Protein AF-A0A7S1V2G1-F1 (afdb_monomer)

Secondary structure (DSSP, 8-state):
-EEEEEGGGTEEEEESSHHHHHHHHHPPPTT------S--SS--GGGSS-EEEE--TTTTEEEEEE--S-TT---SS-GGGTTSPEEEEGGGTEEEEEEESSTT--S-HHHH-EE-TT-TTSPPPPPP-S-HHHHHHHHHHHHHHHHHHHHHTT-HHHHHHHHHHHHHHHHHHHHHTTSS---TTB-SEEEEESHHHHHHHHHHHHHHHHH-TTS-EEEEEHHHHHHHHSSSS----TT---BTTBSB-TTPEEEEE-TTS--HHHHHHHHHHTTT-S-EEEEESSSS-HHHHHHHHHTTT-TT---EEE--------SS-SHHHHHHHHHHHHHHHHHHHHHHHSHHHHHHHT----HHHHHHHHHHHHHHHHHHHHHHTB-TTSPBPPTTT-HHHHHHHHHHHHHHHHHTHHHHHHHHHHHHHHHHHHHS--HHHHHHHHTT---HHHHHHHHHHHHHHHHHHHHHHHHHHHHHTT--TTS-SS--EEEEESSHHHHHHHHHHHHHHTTTS-GGG--EEEEE-TTTHIIIIIGGG--TT-EEEEEE--TTSHHHHHHHHHHHHHHHHHHH--BTTB--EEEEEES--PPPSS-SEEEEPP--SPPPHHHHHHHHHTTT------HHHHHHHHHHHHHHHHH-TT-TTSHHHHHHHHHHHHHHHHHHHHHHHHH-TT-SSS--HHHHHHHHHHHS-----TT--

Sequence (705 aa):
MSLALYPLKGIICYGSEQAAVKAGINFEVPGADLPLSRHSKGYSLHDYDTLRLDLDDLGGEICLIDWGEDHLLEEIVSVPNRHLERFPVLLGNASLVMHQQSKITSGQLFSRMTPLEGNEFVKPLTDETDDLVLTDIQDIPRICKDIQDAWQNRGLNRLTAWTLSRALCKRLDARVEGKIPVNAGTVDILLTGCETSLWLAEQFGCDLQKAFPHLYIRAVSSNKLLGTFGQELVVPSPGNPMSEHHPDLVGSIVIIVSHSGGTFAPLACSNLLQSLTEDIFVVASEWDTQVGKQLRSMNANHFGCSRIFTTEVGVRPAEPCSVSVAATHQLLTMIFEHICLTLSSNPRFRQVTGAVISESDLSNIERCNQEMISSLERIVGVDAKGKRLPESERRTELELRETGKLWSDHVLENARAYIMSFVYIMVTVTVGHPLISGVAAACGLETEWAYYITRFFDAWLYFFLPQINIFILRLIQGRNLRHRMVGRTAVIADIPWVAQAADSFLSKLFACSYSIAGLGVIHGNPTDHLVHRHTHRVVRGSLLVCGRPDGRLSALTSKEATVCLSVSQASSIQSLGGTCESITIGHNPSNMSLTKRDIFLETHRPKFLCEQLIREESSGKDNNTSPHSLLGKYMSWIQEEQGTSGKMDKQSMVIEAMTKERGEHEKVRKIFDEINTSGSGELTVDEFVASYQRVADFHIPKEDL

Radius of gyration: 32.52 Å; Cα contacts (8 Å, |Δi|>4): 1005; chains: 1; bounding box: 98×84×86 Å

pLDDT: mean 81.31, std 14.62, range [32.22, 97.81]

Solvent-accessible surface area (backbone atoms only — not comparable to full-atom values): 38892 Å² total; per-residue (Å²): 74,33,39,17,41,32,30,63,54,74,45,76,33,61,34,76,47,73,62,46,41,40,45,72,76,75,52,84,54,96,74,30,76,61,72,83,64,95,70,82,81,85,76,58,81,70,49,62,46,34,35,32,40,72,47,47,70,88,42,51,46,44,79,47,78,43,66,68,92,54,91,76,66,86,66,89,51,58,81,94,57,56,85,50,65,75,43,73,36,52,77,63,62,28,35,39,35,66,47,66,73,48,82,84,79,82,67,62,72,70,81,64,40,40,63,52,69,94,31,90,54,47,69,69,66,72,81,91,63,98,52,51,59,59,52,35,48,43,41,35,25,28,45,45,45,53,51,54,51,33,56,73,73,73,29,66,46,47,48,15,48,52,42,51,50,50,54,50,50,55,53,50,51,34,42,76,71,61,75,44,73,95,47,101,45,46,37,49,35,40,28,31,8,58,69,62,36,25,35,51,40,40,52,52,42,52,52,49,35,64,35,20,64,60,48,42,63,47,63,47,47,19,62,59,51,39,38,38,72,67,42,98,68,60,51,83,51,89,97,48,97,64,53,82,81,31,60,39,52,68,69,18,36,33,41,37,29,33,56,77,25,57,55,63,46,52,41,54,37,58,60,61,45,53,81,42,22,85,53,58,34,38,39,19,17,40,60,76,21,61,41,41,50,56,57,47,65,78,41,75,87,47,90,86,67,45,43,50,36,54,44,71,72,38,66,72,90,44,80,36,62,50,34,66,53,56,29,51,49,49,50,50,50,54,50,48,53,51,50,48,52,60,40,61,75,35,71,68,48,24,62,66,26,49,48,68,68,48,72,67,57,51,52,51,49,52,49,41,60,63,53,42,42,64,51,42,16,25,54,56,29,19,33,57,85,70,46,72,54,57,74,91,61,22,54,53,22,52,52,51,51,54,52,50,48,58,50,49,55,60,49,41,39,53,45,52,15,45,53,52,38,50,53,50,49,53,51,26,60,74,72,70,46,41,72,52,46,35,52,38,53,74,71,65,60,87,42,77,74,54,51,56,52,30,48,52,53,39,51,52,47,63,74,44,29,47,62,51,37,42,49,51,53,26,60,76,68,73,46,74,79,69,35,57,87,73,84,42,41,41,36,36,24,17,62,63,47,57,14,52,38,50,43,51,24,54,51,45,68,48,64,85,51,58,75,69,50,47,68,47,74,45,62,31,31,31,77,57,38,34,55,80,74,36,37,90,71,60,41,36,56,21,39,32,43,31,60,40,58,46,27,76,42,76,94,30,29,68,54,26,52,40,31,54,50,33,52,40,54,42,38,63,49,64,52,96,89,23,34,38,51,31,34,39,40,26,55,52,66,37,80,62,93,62,48,74,42,76,46,66,44,84,76,77,68,88,74,53,70,71,55,50,54,51,24,60,74,49,74,69,46,85,68,61,59,44,50,70,53,52,51,51,53,49,52,50,51,55,51,53,57,73,71,49,89,83,72,89,64,57,67,50,50,55,48,46,56,55,45,51,56,44,46,51,52,49,48,53,45,48,52,46,55,70,39,28,79,82,70,74,89,58,81,50,73,66,39,52,51,59,47,50,54,71,73,42,95,64,91,75,76,89,84,85,121

Structure (mmCIF, N/CA/C/O backbone):
data_AF-A0A7S1V2G1-F1
#
_entry.id   AF-A0A7S1V2G1-F1
#
loop_
_atom_site.group_PDB
_atom_site.id
_atom_site.type_symbol
_atom_site.label_atom_id
_atom_site.label_alt_id
_atom_site.label_comp_id
_atom_site.label_asym_id
_atom_site.label_entity_id
_atom_site.label_seq_id
_atom_site.pdbx_PDB_ins_code
_atom_site.Cartn_x
_atom_site.Cartn_y
_atom_site.Cartn_z
_atom_site.occupancy
_atom_site.B_iso_or_equiv
_atom_site.auth_seq_id
_atom_site.auth_comp_id
_atom_site.auth_asym_id
_atom_site.auth_atom_id
_atom_site.pdbx_PDB_model_num
ATOM 1 N N . MET A 1 1 ? 13.144 -14.785 17.277 1.00 77.19 1 MET A N 1
ATOM 2 C CA . MET A 1 1 ? 13.496 -15.717 16.161 1.00 77.19 1 MET A CA 1
ATOM 3 C C . MET A 1 1 ? 12.597 -16.963 16.229 1.00 77.19 1 MET A C 1
ATOM 5 O O . MET A 1 1 ? 12.010 -17.178 17.278 1.00 77.19 1 MET A O 1
ATOM 9 N N . SER A 1 2 ? 12.472 -17.792 15.187 1.00 85.69 2 SER A N 1
ATOM 10 C CA . SER A 1 2 ? 11.590 -18.978 15.200 1.00 85.69 2 SER A CA 1
ATOM 11 C C . SER A 1 2 ? 12.281 -20.236 14.661 1.00 85.69 2 SER A C 1
ATOM 13 O O . SER A 1 2 ? 13.111 -20.154 13.755 1.00 85.69 2 SER A O 1
ATOM 15 N N . LEU A 1 3 ? 11.904 -21.395 15.200 1.00 89.31 3 LEU A N 1
ATOM 16 C CA . LEU A 1 3 ? 12.378 -22.732 14.846 1.00 89.31 3 LEU A CA 1
ATOM 17 C C . LEU A 1 3 ? 11.182 -23.612 14.466 1.00 89.31 3 LEU A C 1
ATOM 19 O O . LEU A 1 3 ? 10.193 -23.628 15.185 1.00 89.31 3 LEU A O 1
ATOM 23 N N . ALA A 1 4 ? 11.258 -24.365 13.377 1.00 89.81 4 ALA A N 1
ATOM 24 C CA . ALA A 1 4 ? 10.250 -25.337 12.976 1.00 89.81 4 ALA A CA 1
ATOM 25 C C . ALA A 1 4 ? 10.872 -26.710 12.746 1.00 89.81 4 ALA A C 1
ATOM 27 O O . ALA A 1 4 ? 11.922 -26.834 12.119 1.00 89.81 4 ALA A O 1
ATOM 28 N N . LEU A 1 5 ? 10.200 -27.728 13.264 1.00 88.94 5 LEU A N 1
ATOM 29 C CA . LEU A 1 5 ? 10.601 -29.123 13.244 1.00 88.94 5 LEU A CA 1
ATOM 30 C C . LEU A 1 5 ? 9.634 -29.876 12.333 1.00 88.94 5 LEU A C 1
ATOM 32 O O . LEU A 1 5 ? 8.424 -29.802 12.540 1.00 88.94 5 LEU A O 1
ATOM 36 N N . TYR A 1 6 ? 10.173 -30.615 11.368 1.00 87.62 6 TYR A N 1
ATOM 37 C CA . TYR A 1 6 ? 9.420 -31.465 10.445 1.00 87.62 6 TYR A CA 1
ATOM 38 C C . TYR A 1 6 ? 9.894 -32.917 10.610 1.00 87.62 6 TYR A C 1
ATOM 40 O O . TYR A 1 6 ? 10.731 -33.373 9.823 1.00 87.62 6 TYR A O 1
ATOM 48 N N . PRO A 1 7 ? 9.411 -33.655 11.633 1.00 83.94 7 PRO A N 1
ATOM 49 C CA . PRO A 1 7 ? 9.913 -34.989 11.973 1.00 83.94 7 PRO A CA 1
ATOM 50 C C . PRO A 1 7 ? 9.840 -35.981 10.815 1.00 83.94 7 PRO A C 1
ATOM 52 O O . PRO A 1 7 ? 10.816 -36.676 10.543 1.00 83.94 7 PRO A O 1
ATOM 55 N N . LEU A 1 8 ? 8.720 -35.990 10.087 1.00 80.38 8 LEU A N 1
ATOM 56 C CA . LEU A 1 8 ? 8.510 -36.884 8.947 1.00 80.38 8 LEU A CA 1
ATOM 57 C C . LEU A 1 8 ? 9.428 -36.565 7.765 1.00 80.38 8 LEU A C 1
ATOM 59 O O . LEU A 1 8 ? 9.789 -37.466 7.023 1.00 80.38 8 LEU A O 1
ATOM 63 N N . LYS A 1 9 ? 9.832 -35.300 7.610 1.00 82.25 9 LYS A N 1
ATOM 64 C CA . LYS A 1 9 ? 10.720 -34.857 6.528 1.00 82.25 9 LYS A CA 1
ATOM 65 C C . LYS A 1 9 ? 12.199 -34.866 6.932 1.00 82.25 9 LYS A C 1
ATOM 67 O O . LYS A 1 9 ? 13.054 -34.628 6.086 1.00 82.25 9 LYS A O 1
ATOM 72 N N . GLY A 1 10 ? 12.508 -35.085 8.214 1.00 80.50 10 GLY A N 1
ATOM 73 C CA . GLY A 1 10 ? 13.865 -34.979 8.755 1.00 80.50 10 GLY A CA 1
ATOM 74 C C . GLY A 1 10 ? 14.462 -33.568 8.680 1.00 80.50 10 GLY A C 1
ATOM 75 O O . GLY A 1 10 ? 15.682 -33.428 8.650 1.00 80.50 10 GLY A O 1
ATOM 76 N N . ILE A 1 11 ? 13.626 -32.523 8.620 1.00 85.50 11 ILE A N 1
ATOM 77 C CA . ILE A 1 11 ? 14.064 -31.132 8.429 1.00 85.50 11 ILE A CA 1
ATOM 78 C C . ILE A 1 11 ? 13.868 -30.297 9.692 1.00 85.50 11 ILE A C 1
ATOM 80 O O . ILE A 1 11 ? 12.864 -30.412 10.396 1.00 85.50 11 ILE A O 1
ATOM 84 N N . ILE A 1 12 ? 14.809 -29.378 9.912 1.00 87.88 12 ILE A N 1
ATOM 85 C CA . ILE A 1 12 ? 14.646 -28.226 10.795 1.00 87.88 12 ILE A CA 1
ATOM 86 C C . ILE A 1 12 ? 14.771 -26.951 9.965 1.00 87.88 12 ILE A C 1
ATOM 88 O O . ILE A 1 12 ? 15.765 -26.752 9.267 1.00 87.88 12 ILE A O 1
ATOM 92 N N . CYS A 1 13 ? 13.782 -26.070 10.069 1.00 89.25 13 CYS A N 1
ATOM 93 C CA . CYS A 1 13 ? 13.831 -24.729 9.497 1.00 89.25 13 CYS A CA 1
ATOM 94 C C . CYS A 1 13 ? 13.973 -23.704 10.623 1.00 89.25 13 CYS A C 1
ATOM 96 O O . CYS A 1 13 ? 13.315 -23.826 11.652 1.00 89.25 13 CYS A O 1
ATOM 98 N N . TYR A 1 14 ? 14.779 -22.663 10.438 1.00 88.44 14 TYR A N 1
ATOM 99 C CA . TYR A 1 14 ? 14.882 -21.568 11.402 1.00 88.44 14 TYR A CA 1
ATOM 100 C C . TYR A 1 14 ? 14.976 -20.223 10.684 1.00 88.44 14 TYR A C 1
ATOM 102 O O . TYR A 1 14 ? 15.487 -20.133 9.569 1.00 88.44 14 TYR A O 1
ATOM 110 N N . GLY A 1 15 ? 14.475 -19.168 11.319 1.00 83.44 15 GLY A N 1
ATOM 111 C CA . GLY A 1 15 ? 14.547 -17.816 10.774 1.00 83.44 15 GLY A CA 1
ATOM 112 C C . GLY A 1 15 ? 13.763 -16.804 11.597 1.00 83.44 15 GLY A C 1
ATOM 113 O O . GLY A 1 15 ? 12.964 -17.154 12.463 1.00 83.44 15 GLY A O 1
ATOM 114 N N . SER A 1 16 ? 14.007 -15.519 11.350 1.00 70.75 16 SER A N 1
ATOM 115 C CA . SER A 1 16 ? 13.235 -14.425 11.953 1.00 70.75 16 SER A CA 1
ATOM 116 C C . SER A 1 16 ? 11.862 -14.240 11.304 1.00 70.75 16 SER A C 1
ATOM 118 O O . SER A 1 16 ? 10.964 -13.677 11.924 1.00 70.75 16 SER A O 1
ATOM 120 N N . GLU A 1 17 ? 11.696 -14.709 10.068 1.00 70.38 17 GLU A N 1
ATOM 121 C CA . GLU A 1 17 ? 10.477 -14.550 9.283 1.00 70.38 17 GLU A CA 1
ATOM 122 C C . GLU A 1 17 ? 9.627 -15.814 9.279 1.00 70.38 17 GLU A C 1
ATOM 124 O O . GLU A 1 17 ? 10.131 -16.939 9.244 1.00 70.38 17 GLU A O 1
ATOM 129 N N . GLN A 1 18 ? 8.309 -15.626 9.219 1.00 75.56 18 GLN A N 1
ATOM 130 C CA . GLN A 1 18 ? 7.372 -16.740 9.108 1.00 75.56 18 GLN A CA 1
ATOM 131 C C . GLN A 1 18 ? 7.578 -17.568 7.837 1.00 75.56 18 GLN A C 1
ATOM 133 O O . GLN A 1 18 ? 7.296 -18.762 7.848 1.00 75.56 18 GLN A O 1
ATOM 138 N N . ALA A 1 19 ? 8.094 -16.955 6.768 1.00 79.75 19 ALA A N 1
ATOM 139 C CA . ALA A 1 19 ? 8.399 -17.647 5.523 1.00 79.75 19 ALA A CA 1
ATOM 140 C C . ALA A 1 19 ? 9.383 -18.805 5.741 1.00 79.75 19 ALA A C 1
ATOM 142 O O . ALA A 1 19 ? 9.122 -19.934 5.331 1.00 79.75 19 ALA A O 1
ATOM 143 N N . ALA A 1 20 ? 10.472 -18.538 6.466 1.00 80.44 20 ALA A N 1
ATOM 144 C CA . ALA A 1 20 ? 11.541 -19.502 6.700 1.00 80.44 20 ALA A CA 1
ATOM 145 C C . ALA A 1 20 ? 11.034 -20.753 7.427 1.00 80.44 20 ALA A C 1
ATOM 147 O O . ALA A 1 20 ? 11.340 -21.873 7.032 1.00 80.44 20 ALA A O 1
ATOM 148 N N . VAL A 1 21 ? 10.206 -20.572 8.457 1.00 83.19 21 VAL A N 1
ATOM 149 C CA . VAL A 1 21 ? 9.670 -21.687 9.252 1.00 83.19 21 VAL A CA 1
ATOM 150 C C . VAL A 1 21 ? 8.537 -22.447 8.566 1.00 83.19 21 VAL A C 1
ATOM 152 O O . VAL A 1 21 ? 8.258 -23.570 8.973 1.00 83.19 21 VAL A O 1
ATOM 155 N N . LYS A 1 22 ? 7.914 -21.878 7.527 1.00 86.44 22 LYS A N 1
ATOM 156 C CA . LYS A 1 22 ? 6.852 -22.515 6.726 1.00 86.44 22 LYS A CA 1
ATOM 157 C C . LYS A 1 22 ? 7.350 -23.178 5.446 1.00 86.44 22 LYS A C 1
ATOM 159 O O . LYS A 1 22 ? 6.597 -23.934 4.843 1.00 86.44 22 LYS A O 1
ATOM 164 N N . ALA A 1 23 ? 8.588 -22.914 5.029 1.00 83.38 23 ALA A N 1
ATOM 165 C CA . ALA A 1 23 ? 9.160 -23.493 3.814 1.00 83.38 23 ALA A CA 1
ATOM 166 C C . ALA A 1 23 ? 9.007 -25.024 3.794 1.00 83.38 23 ALA A C 1
ATOM 168 O O . ALA A 1 23 ? 8.551 -25.598 2.808 1.00 83.38 23 ALA A O 1
ATOM 169 N N . GLY A 1 24 ? 9.270 -25.676 4.928 1.00 79.12 24 GLY A N 1
ATOM 170 C CA . GLY A 1 24 ? 9.124 -27.121 5.059 1.00 79.12 24 GLY A CA 1
ATOM 171 C C . GLY A 1 24 ? 7.706 -27.658 4.838 1.00 79.12 24 GLY A C 1
ATOM 172 O O . GLY A 1 24 ? 7.592 -28.851 4.605 1.00 79.12 24 GLY A O 1
ATOM 173 N N . ILE A 1 25 ? 6.638 -26.844 4.862 1.00 82.75 25 ILE A N 1
ATOM 174 C CA . ILE A 1 25 ? 5.266 -27.293 4.548 1.00 82.75 25 ILE A CA 1
ATOM 175 C C . ILE A 1 25 ? 5.158 -27.613 3.052 1.00 82.75 25 ILE A C 1
ATOM 177 O O . ILE A 1 25 ? 4.729 -28.705 2.683 1.00 82.75 25 ILE A O 1
ATOM 181 N N . ASN A 1 26 ? 5.601 -26.684 2.204 1.00 76.94 26 ASN A N 1
ATOM 182 C CA . ASN A 1 26 ? 5.353 -26.726 0.762 1.00 76.94 26 ASN A CA 1
ATOM 183 C C . ASN A 1 26 ? 6.395 -27.519 -0.022 1.00 76.94 26 ASN A C 1
ATOM 185 O O . ASN A 1 26 ? 6.074 -28.075 -1.068 1.00 76.94 26 ASN A O 1
ATOM 189 N N . PHE A 1 27 ? 7.642 -27.556 0.449 1.00 72.19 27 PHE A N 1
ATOM 190 C CA . PHE A 1 27 ? 8.709 -28.210 -0.298 1.00 72.19 27 PHE A CA 1
ATOM 191 C C . PHE A 1 27 ? 8.749 -29.714 -0.011 1.00 72.19 27 PHE A C 1
ATOM 193 O O . PHE A 1 27 ? 8.786 -30.160 1.144 1.00 72.19 27 PHE A O 1
ATOM 200 N N . GLU A 1 28 ? 8.751 -30.503 -1.086 1.00 67.44 28 GLU A N 1
ATOM 201 C CA . GLU A 1 28 ? 9.152 -31.903 -1.033 1.00 67.44 28 GLU A CA 1
ATOM 202 C C . GLU A 1 28 ? 10.660 -31.978 -0.799 1.00 67.44 28 GLU A C 1
ATOM 204 O O . GLU A 1 28 ? 11.450 -31.261 -1.416 1.00 67.44 28 GLU A O 1
ATOM 209 N N . VAL A 1 29 ? 11.068 -32.850 0.115 1.00 66.69 29 VAL A N 1
ATOM 210 C CA . VAL A 1 29 ? 12.473 -33.005 0.483 1.00 66.69 29 VAL A CA 1
ATOM 211 C C . VAL A 1 29 ? 13.008 -34.250 -0.212 1.00 66.69 29 VAL A C 1
ATOM 213 O O . VAL A 1 29 ? 12.446 -35.331 -0.019 1.00 66.69 29 VAL A O 1
ATOM 216 N N . PRO A 1 30 ? 14.089 -34.154 -1.002 1.00 55.84 30 PRO A N 1
ATOM 217 C CA . PRO A 1 30 ? 14.702 -35.329 -1.603 1.00 55.84 30 PRO A CA 1
ATOM 218 C C . PRO A 1 30 ? 15.150 -36.309 -0.508 1.00 55.84 30 PRO A C 1
ATOM 220 O O . PRO A 1 30 ? 16.032 -35.991 0.285 1.00 55.84 30 PRO A O 1
ATOM 223 N N . GLY A 1 31 ? 14.534 -37.495 -0.453 1.00 59.56 31 GLY A N 1
ATOM 224 C CA . GLY A 1 31 ? 14.802 -38.499 0.587 1.00 59.56 31 GLY A CA 1
ATOM 225 C C . GLY A 1 31 ? 13.931 -38.400 1.849 1.00 59.56 31 GLY A C 1
ATOM 226 O O . GLY A 1 31 ? 14.264 -39.054 2.833 1.00 59.56 31 GLY A O 1
ATOM 227 N N . ALA A 1 32 ? 12.828 -37.633 1.827 1.00 53.53 32 ALA A N 1
ATOM 228 C CA . ALA A 1 32 ? 11.883 -37.483 2.950 1.00 53.53 32 ALA A CA 1
ATOM 229 C C . ALA A 1 32 ? 11.188 -38.776 3.405 1.00 53.53 32 ALA A C 1
ATOM 231 O O . ALA A 1 32 ? 10.576 -38.779 4.468 1.00 53.53 32 ALA A O 1
ATOM 232 N N . ASP A 1 33 ? 11.297 -39.877 2.663 1.00 51.91 33 ASP A N 1
ATOM 233 C CA . ASP A 1 33 ? 10.879 -41.186 3.158 1.00 51.91 33 ASP A CA 1
ATOM 234 C C . ASP A 1 33 ? 11.927 -41.708 4.147 1.00 51.91 33 ASP A C 1
ATOM 236 O O . ASP A 1 33 ? 12.623 -42.693 3.883 1.00 51.91 33 ASP A O 1
ATOM 240 N N . LEU A 1 34 ? 12.060 -41.051 5.305 1.00 52.81 34 LEU A N 1
ATOM 241 C CA . LEU A 1 34 ? 12.674 -41.707 6.450 1.00 52.81 34 LEU A CA 1
ATOM 242 C C . LEU A 1 34 ? 11.828 -42.961 6.698 1.00 52.81 34 LEU A C 1
ATOM 244 O O . LEU A 1 34 ? 10.642 -42.836 7.023 1.00 52.81 34 LEU A O 1
ATOM 248 N N . PRO A 1 35 ? 12.375 -44.179 6.508 1.00 44.84 35 PRO A N 1
ATOM 249 C CA . PRO A 1 35 ? 11.614 -45.372 6.808 1.00 44.84 35 PRO A CA 1
ATOM 250 C C . PRO A 1 35 ? 11.211 -45.251 8.271 1.00 44.84 35 PRO A C 1
ATOM 252 O O . PRO A 1 35 ? 12.077 -45.024 9.118 1.00 44.84 35 PRO A O 1
ATOM 255 N N . LEU A 1 36 ? 9.910 -45.378 8.556 1.00 49.59 36 LEU A N 1
ATOM 256 C CA . LEU A 1 36 ? 9.380 -45.584 9.903 1.00 49.59 36 LEU A CA 1
ATOM 257 C C . LEU A 1 36 ? 10.107 -46.802 10.484 1.00 49.59 36 LEU A C 1
ATOM 259 O O . LEU A 1 36 ? 9.687 -47.951 10.325 1.00 49.59 36 LEU A O 1
ATOM 263 N N . SER A 1 37 ? 11.279 -46.557 11.063 1.00 42.34 37 SER A N 1
ATOM 264 C CA . SER A 1 37 ? 12.140 -47.572 11.630 1.00 42.34 37 SER A CA 1
ATOM 265 C C . SER A 1 37 ? 11.318 -48.276 12.697 1.00 42.34 37 SER A C 1
ATOM 267 O O . SER A 1 37 ? 10.664 -47.640 13.525 1.00 42.34 37 SER A O 1
ATOM 269 N N . ARG A 1 38 ? 11.290 -49.608 12.609 1.00 38.62 38 ARG A N 1
ATOM 270 C CA . ARG A 1 38 ? 10.403 -50.559 13.300 1.00 38.62 38 ARG A CA 1
ATOM 271 C C . ARG A 1 38 ? 10.573 -50.606 14.832 1.00 38.62 38 ARG A C 1
ATOM 273 O O . ARG A 1 38 ? 10.399 -51.666 15.435 1.00 38.62 38 ARG A O 1
ATOM 280 N N . HIS A 1 39 ? 10.899 -49.496 15.487 1.00 40.12 39 HIS A N 1
ATOM 281 C CA . HIS A 1 39 ? 11.127 -49.390 16.931 1.00 40.12 39 HIS A CA 1
ATOM 282 C C . HIS A 1 39 ? 10.277 -48.304 17.617 1.00 40.12 39 HIS A C 1
ATOM 284 O O . HIS A 1 39 ? 10.635 -47.826 18.686 1.00 40.12 39 HIS A O 1
ATOM 290 N N . SER A 1 40 ? 9.098 -47.957 17.091 1.00 42.25 40 SER A N 1
ATOM 291 C CA . SER A 1 40 ? 8.160 -47.045 17.768 1.00 42.25 40 SER A CA 1
ATOM 292 C C . SER A 1 40 ? 7.284 -47.752 18.817 1.00 42.25 40 SER A C 1
ATOM 294 O O . SER A 1 40 ? 6.062 -47.832 18.716 1.00 42.25 40 SER A O 1
ATOM 296 N N . LYS A 1 41 ? 7.909 -48.273 19.877 1.00 38.19 41 LYS A N 1
ATOM 297 C CA . LYS A 1 41 ? 7.221 -48.525 21.155 1.00 38.19 41 LYS A CA 1
ATOM 298 C C . LYS A 1 41 ? 7.751 -47.518 22.171 1.00 38.19 41 LYS A C 1
ATOM 300 O O . LYS A 1 41 ? 8.749 -47.795 22.822 1.00 38.19 41 LYS A O 1
ATOM 305 N N . GLY A 1 42 ? 7.097 -46.362 22.289 1.00 48.59 42 GLY A N 1
ATOM 306 C CA . GLY A 1 42 ? 7.415 -45.385 23.340 1.00 48.59 42 GLY A CA 1
ATOM 307 C C . GLY A 1 42 ? 7.236 -43.909 22.984 1.00 48.59 42 GLY A C 1
ATOM 308 O O . GLY A 1 42 ? 7.268 -43.092 23.894 1.00 48.59 42 GLY A O 1
ATOM 309 N N . TYR A 1 43 ? 7.027 -43.565 21.712 1.00 49.72 43 TYR A N 1
ATOM 310 C CA . TYR A 1 43 ? 6.866 -42.172 21.284 1.00 49.72 43 TYR A CA 1
ATOM 311 C C . TYR A 1 43 ? 5.422 -41.686 21.448 1.00 49.72 43 TYR A C 1
ATOM 313 O O . TYR A 1 43 ? 4.465 -42.438 21.226 1.00 49.72 43 TYR A O 1
ATOM 321 N N . SER A 1 44 ? 5.280 -40.438 21.884 1.00 55.34 44 SER A N 1
ATOM 322 C CA . SER A 1 44 ? 4.001 -39.750 22.043 1.00 55.34 44 SER A CA 1
ATOM 323 C C . SER A 1 44 ? 3.474 -39.272 20.685 1.00 55.34 44 SER A C 1
ATOM 325 O O . SER A 1 44 ? 4.226 -39.170 19.719 1.00 55.34 44 SER A O 1
ATOM 327 N N . LEU A 1 45 ? 2.177 -38.956 20.595 1.00 51.94 45 LEU A N 1
ATOM 328 C CA . LEU A 1 45 ? 1.569 -38.441 19.358 1.00 51.94 45 LEU A CA 1
ATOM 329 C C . LEU A 1 45 ? 2.301 -37.184 18.829 1.00 51.94 45 LEU A C 1
ATOM 331 O O . LEU A 1 45 ? 2.420 -37.012 17.623 1.00 51.94 45 LEU A O 1
ATOM 335 N N . HIS A 1 46 ? 2.863 -36.375 19.737 1.00 57.75 46 HIS A N 1
ATOM 336 C CA . HIS A 1 46 ? 3.584 -35.133 19.438 1.00 57.75 46 HIS A CA 1
ATOM 337 C C . HIS A 1 46 ? 4.928 -35.324 18.728 1.00 57.75 46 HIS A C 1
ATOM 339 O O . HIS A 1 46 ? 5.438 -34.375 18.141 1.00 57.75 46 HIS A O 1
ATOM 345 N N . ASP A 1 47 ? 5.501 -36.530 18.747 1.00 62.41 47 ASP A N 1
ATOM 346 C CA . ASP A 1 47 ? 6.802 -36.793 18.119 1.00 62.41 47 ASP A CA 1
ATOM 347 C C . ASP A 1 47 ? 6.720 -36.847 16.583 1.00 62.41 47 ASP A C 1
ATOM 349 O O . ASP A 1 47 ? 7.745 -36.771 15.900 1.00 62.41 47 ASP A O 1
ATOM 353 N N . TYR A 1 48 ? 5.502 -36.954 16.043 1.00 67.06 48 TYR A N 1
ATOM 354 C CA . TYR A 1 48 ? 5.213 -36.958 14.608 1.00 67.06 48 TYR A CA 1
ATOM 355 C C . TYR A 1 48 ? 4.691 -35.615 14.090 1.00 67.06 48 TYR A C 1
ATOM 357 O O . TYR A 1 48 ? 4.661 -35.412 12.876 1.00 67.06 48 TYR A O 1
ATOM 365 N N . ASP A 1 49 ? 4.293 -34.709 14.984 1.00 79.38 49 ASP A N 1
ATOM 366 C CA . ASP A 1 49 ? 3.688 -33.437 14.608 1.00 79.38 49 ASP A CA 1
ATOM 367 C C . ASP A 1 49 ? 4.743 -32.474 14.047 1.00 79.38 49 ASP A C 1
ATOM 369 O O . ASP A 1 49 ? 5.845 -32.320 14.583 1.00 79.38 49 ASP A O 1
ATOM 373 N N . THR A 1 50 ? 4.382 -31.759 12.983 1.00 85.25 50 THR A N 1
ATOM 374 C CA . THR A 1 50 ? 5.176 -30.629 12.498 1.00 85.25 50 THR A CA 1
ATOM 375 C C . THR A 1 50 ? 4.943 -29.426 13.412 1.00 85.25 50 THR A C 1
ATOM 377 O O . THR A 1 50 ? 3.859 -28.834 13.417 1.00 85.25 50 THR A O 1
ATOM 380 N N . LEU A 1 51 ? 5.964 -29.048 14.183 1.00 86.94 51 LEU A N 1
ATOM 381 C CA . LEU A 1 51 ? 5.853 -28.095 15.289 1.00 86.94 51 LEU A CA 1
ATOM 382 C C . LEU A 1 51 ? 6.780 -26.891 15.110 1.00 86.94 51 LEU A C 1
ATOM 384 O O . LEU A 1 51 ? 7.957 -27.033 14.789 1.00 86.94 51 LEU A O 1
ATOM 388 N N . ARG A 1 52 ? 6.266 -25.692 15.395 1.00 88.25 52 ARG A N 1
ATOM 389 C CA . ARG A 1 52 ? 7.028 -24.439 15.465 1.00 88.25 52 ARG A CA 1
ATOM 390 C C . ARG A 1 52 ? 7.207 -23.969 16.903 1.00 88.25 52 ARG A C 1
ATOM 392 O O . ARG A 1 52 ? 6.226 -23.806 17.623 1.00 88.25 52 ARG A O 1
ATOM 399 N N . LEU A 1 53 ? 8.436 -23.642 17.273 1.00 86.69 53 LEU A N 1
ATOM 400 C CA . LEU A 1 53 ? 8.821 -22.949 18.494 1.00 86.69 53 LEU A CA 1
ATOM 401 C C . LEU A 1 53 ? 9.244 -21.510 18.165 1.00 86.69 53 LEU A C 1
ATOM 403 O O . LEU A 1 53 ? 10.174 -21.296 17.394 1.00 86.69 53 LEU A O 1
ATOM 407 N N . ASP A 1 54 ? 8.590 -20.523 18.773 1.00 82.12 54 ASP A N 1
ATOM 408 C CA . ASP A 1 54 ? 9.028 -19.126 18.697 1.00 82.12 54 ASP A CA 1
ATOM 409 C C . ASP A 1 54 ? 9.861 -18.783 19.933 1.00 82.12 54 ASP A C 1
ATOM 411 O O . ASP A 1 54 ? 9.422 -19.007 21.065 1.00 82.12 54 ASP A O 1
ATOM 415 N N . LEU A 1 55 ? 11.059 -18.252 19.697 1.00 80.50 55 LEU A N 1
ATOM 416 C CA . LEU A 1 55 ? 11.985 -17.812 20.733 1.00 80.50 55 LEU A CA 1
ATOM 417 C C . LEU A 1 55 ? 11.653 -16.379 21.150 1.00 80.50 55 LEU A C 1
ATOM 419 O O . LEU A 1 55 ? 11.503 -15.494 20.299 1.00 80.50 55 LEU A O 1
ATOM 423 N N . ASP A 1 56 ? 11.562 -16.167 22.460 1.00 74.12 56 ASP A N 1
ATOM 424 C CA . ASP A 1 56 ? 11.395 -14.848 23.061 1.00 74.12 56 ASP A CA 1
ATOM 425 C C . ASP A 1 56 ? 12.746 -14.125 23.154 1.00 74.12 56 ASP A C 1
ATOM 427 O O . ASP A 1 56 ? 13.520 -14.293 24.103 1.00 74.12 56 ASP A O 1
ATOM 431 N N . ASP A 1 57 ? 13.013 -13.295 22.144 1.00 68.31 57 ASP A N 1
ATOM 432 C CA . ASP A 1 57 ? 14.235 -12.495 22.056 1.00 68.31 57 ASP A CA 1
ATOM 433 C C . ASP A 1 57 ? 14.342 -11.480 23.222 1.00 68.31 57 ASP A C 1
ATOM 435 O O . ASP A 1 57 ? 15.449 -11.138 23.637 1.00 68.31 57 ASP A O 1
ATOM 439 N N . LEU A 1 58 ? 13.216 -11.019 23.794 1.00 64.94 58 LEU A N 1
ATOM 440 C CA . LEU A 1 58 ? 13.200 -10.084 24.934 1.00 64.94 58 LEU A CA 1
ATOM 441 C C . LEU A 1 58 ? 13.415 -10.807 26.270 1.00 64.94 58 LEU A C 1
ATOM 443 O O . LEU A 1 58 ? 14.032 -10.259 27.184 1.00 64.94 58 LEU A O 1
ATOM 447 N N . GLY A 1 59 ? 12.933 -12.045 26.373 1.00 67.12 59 GLY A N 1
ATOM 448 C CA . GLY A 1 59 ? 13.137 -12.936 27.516 1.00 67.12 59 GLY A CA 1
ATOM 449 C C . GLY A 1 59 ? 14.544 -13.541 27.609 1.00 67.12 59 GLY A C 1
ATOM 450 O O . GLY A 1 59 ? 14.834 -14.250 28.581 1.00 67.12 59 GLY A O 1
ATOM 451 N N . GLY A 1 60 ? 15.410 -13.264 26.624 1.00 75.62 60 GLY A N 1
ATOM 452 C CA . GLY A 1 60 ? 16.772 -13.791 26.543 1.00 75.62 60 GLY A CA 1
ATOM 453 C C . GLY A 1 60 ? 16.793 -15.301 26.312 1.00 75.62 60 GLY A C 1
ATOM 454 O O . GLY A 1 60 ? 17.586 -16.011 26.933 1.00 75.62 60 GLY A O 1
ATOM 455 N N . GLU A 1 61 ? 15.870 -15.811 25.496 1.00 83.31 61 GLU A N 1
ATOM 456 C CA . GLU A 1 61 ? 15.782 -17.241 25.220 1.00 83.31 61 GLU A CA 1
ATOM 457 C C . GLU A 1 61 ? 16.851 -17.717 24.244 1.00 83.31 61 GLU A C 1
ATOM 459 O O . GLU A 1 61 ? 17.097 -17.121 23.196 1.00 83.31 61 GLU A O 1
ATOM 464 N N . ILE A 1 62 ? 17.464 -18.847 24.589 1.00 84.75 62 ILE A N 1
ATOM 465 C CA . ILE A 1 62 ? 18.463 -19.526 23.774 1.00 84.75 62 ILE A CA 1
ATOM 466 C C . ILE A 1 62 ? 18.010 -20.971 23.601 1.00 84.75 62 ILE A C 1
ATOM 468 O O . ILE A 1 62 ? 17.778 -21.685 24.576 1.00 84.75 62 ILE A O 1
ATOM 472 N N . CYS A 1 63 ? 17.919 -21.404 22.348 1.00 86.88 63 CYS A N 1
ATOM 473 C CA . CYS A 1 63 ? 17.667 -22.789 21.986 1.00 86.88 63 CYS A CA 1
ATOM 474 C C . CYS A 1 63 ? 18.952 -23.402 21.434 1.00 86.88 63 CYS A C 1
ATOM 476 O O . CYS A 1 63 ? 19.504 -22.907 20.450 1.00 86.88 63 CYS A O 1
ATOM 478 N N . LEU A 1 64 ? 19.430 -24.466 22.074 1.00 87.25 64 LEU A N 1
ATOM 479 C CA . LEU A 1 64 ? 20.501 -25.304 21.558 1.00 87.25 64 LEU A CA 1
ATOM 480 C C . LEU A 1 64 ? 19.881 -26.534 20.898 1.00 87.25 64 LEU A C 1
ATOM 482 O O . LEU A 1 64 ? 19.065 -27.221 21.514 1.00 87.25 64 LEU A O 1
ATOM 486 N N . ILE A 1 65 ? 20.302 -26.806 19.668 1.00 87.44 65 ILE A N 1
ATOM 487 C CA . ILE A 1 65 ? 19.903 -27.981 18.897 1.00 87.44 65 ILE A CA 1
ATOM 488 C C . ILE A 1 65 ? 21.134 -28.858 18.723 1.00 87.44 65 ILE A C 1
ATOM 490 O O . ILE A 1 65 ? 22.176 -28.375 18.276 1.00 87.44 65 ILE A O 1
ATOM 494 N N . ASP A 1 66 ? 21.009 -30.127 19.083 1.00 83.62 66 ASP A N 1
ATOM 495 C CA . ASP A 1 66 ? 22.078 -31.111 18.988 1.00 83.62 66 ASP A CA 1
ATOM 496 C C . ASP A 1 66 ? 21.666 -32.285 18.087 1.00 83.62 66 ASP A C 1
ATOM 498 O O . ASP A 1 66 ? 20.607 -32.879 18.284 1.00 83.62 66 ASP A O 1
ATOM 502 N N . TRP A 1 67 ? 22.523 -32.599 17.111 1.00 78.44 67 TRP A N 1
ATOM 503 C CA . TRP A 1 67 ? 22.374 -33.676 16.117 1.00 78.44 67 TRP A CA 1
ATOM 504 C C . TRP A 1 67 ? 23.316 -34.864 16.386 1.00 78.44 67 TRP A C 1
ATOM 506 O O . TRP A 1 67 ? 23.537 -35.679 15.494 1.00 78.44 67 TRP A O 1
ATOM 516 N N . GLY A 1 68 ? 23.950 -34.932 17.562 1.00 64.25 68 GLY A N 1
ATOM 517 C CA . GLY A 1 68 ? 24.999 -35.908 17.854 1.00 64.25 68 GLY A CA 1
ATOM 518 C C . GLY A 1 68 ? 24.606 -37.363 17.561 1.00 64.25 68 GLY A C 1
ATOM 519 O O . GLY A 1 68 ? 23.602 -37.859 18.065 1.00 64.25 68 GLY A O 1
ATOM 520 N N . GLU A 1 69 ? 25.450 -38.057 16.787 1.00 55.44 69 GLU A N 1
ATOM 521 C CA . GLU A 1 69 ? 25.293 -39.481 16.429 1.00 55.44 69 GLU A CA 1
ATOM 522 C C . GLU A 1 69 ? 25.527 -40.430 17.620 1.00 55.44 69 GLU A C 1
ATOM 524 O O . GLU A 1 69 ? 25.104 -41.584 17.595 1.00 55.44 69 GLU A O 1
ATOM 529 N N . ASP A 1 70 ? 26.155 -39.931 18.686 1.00 52.47 70 ASP A N 1
ATOM 530 C CA . ASP A 1 70 ? 26.453 -40.676 19.901 1.00 52.47 70 ASP A CA 1
ATOM 531 C C . ASP A 1 70 ? 25.700 -40.075 21.090 1.00 52.47 70 ASP A C 1
ATOM 533 O O . ASP A 1 70 ? 26.164 -39.137 21.742 1.00 52.47 70 ASP A O 1
ATOM 537 N N . HIS A 1 71 ? 24.599 -40.717 21.488 1.00 52.25 71 HIS A N 1
ATOM 538 C CA . HIS A 1 71 ? 23.960 -40.501 22.797 1.00 52.25 71 HIS A CA 1
ATOM 539 C C . HIS A 1 71 ? 24.908 -40.773 23.996 1.00 52.25 71 HIS A C 1
ATOM 541 O O . HIS A 1 71 ? 24.505 -40.639 25.150 1.00 52.25 71 HIS A O 1
ATOM 547 N N . LEU A 1 72 ? 26.155 -41.182 23.725 1.00 48.00 72 LEU A N 1
ATOM 548 C CA . LEU A 1 72 ? 27.210 -41.541 24.671 1.00 48.00 72 LEU A CA 1
ATOM 549 C C . LEU A 1 72 ? 28.141 -40.375 25.046 1.00 48.00 72 LEU A C 1
ATOM 551 O O . LEU A 1 72 ? 28.893 -40.498 26.012 1.00 48.00 72 LEU A O 1
ATOM 555 N N . LEU A 1 73 ? 28.106 -39.239 24.338 1.00 54.62 73 LEU A N 1
ATOM 556 C CA . LEU A 1 73 ? 28.795 -38.026 24.789 1.00 54.62 73 LEU A CA 1
ATOM 557 C C . LEU A 1 73 ? 27.886 -37.284 25.779 1.00 54.62 73 LEU A C 1
ATOM 559 O O . LEU A 1 73 ? 27.077 -36.437 25.411 1.00 54.62 73 LEU A O 1
ATOM 563 N N . GLU A 1 74 ? 28.008 -37.622 27.065 1.00 55.56 74 GLU A N 1
ATOM 564 C CA . GLU A 1 74 ? 27.106 -37.165 28.134 1.00 55.56 74 GLU A CA 1
ATOM 565 C C . GLU A 1 74 ? 27.013 -35.626 28.291 1.00 55.56 74 GLU A C 1
ATOM 567 O O . GLU A 1 74 ? 26.083 -35.118 28.925 1.00 55.56 74 GLU A O 1
ATOM 572 N N . GLU A 1 75 ? 27.910 -34.828 27.702 1.00 64.12 75 GLU A N 1
ATOM 573 C CA . GLU A 1 75 ? 28.172 -33.467 28.190 1.00 64.12 75 GLU A CA 1
ATOM 574 C C . GLU A 1 75 ? 28.322 -32.384 27.101 1.00 64.12 75 GLU A C 1
ATOM 576 O O . GLU A 1 75 ? 29.290 -31.628 27.096 1.00 64.12 75 GLU A O 1
ATOM 581 N N . ILE A 1 76 ? 27.330 -32.243 26.215 1.00 65.50 76 ILE A N 1
ATOM 582 C CA . ILE A 1 76 ? 27.268 -31.151 25.211 1.00 65.50 76 ILE A CA 1
ATOM 583 C C . ILE A 1 76 ? 27.004 -29.777 25.856 1.00 65.50 76 ILE A C 1
ATOM 585 O O . ILE A 1 76 ? 27.426 -28.735 25.356 1.00 65.50 76 ILE A O 1
ATOM 589 N N . VAL A 1 77 ? 26.327 -29.767 27.006 1.00 70.69 77 VAL A N 1
ATOM 590 C CA . VAL A 1 77 ? 26.039 -28.554 27.775 1.00 70.69 77 VAL A CA 1
ATOM 591 C C . VAL A 1 77 ? 27.106 -28.371 28.856 1.00 70.69 77 VAL A C 1
ATOM 593 O O . VAL A 1 77 ? 27.418 -29.300 29.614 1.00 70.69 77 VAL A O 1
ATOM 596 N N . SER A 1 78 ? 27.664 -27.161 28.949 1.00 75.62 78 SER A N 1
ATOM 597 C CA . SER A 1 78 ? 28.659 -26.823 29.969 1.00 75.62 78 SER A CA 1
ATOM 598 C C . SER A 1 78 ? 28.112 -27.075 31.379 1.00 75.62 78 SER A C 1
ATOM 600 O O . SER A 1 78 ? 26.919 -26.904 31.629 1.00 75.62 78 SER A O 1
ATOM 602 N N . VAL A 1 79 ? 28.991 -27.471 32.312 1.00 77.31 79 VAL A N 1
ATOM 603 C CA . VAL A 1 79 ? 28.645 -27.845 33.703 1.00 77.31 79 VAL A CA 1
ATOM 604 C C . VAL A 1 79 ? 27.584 -26.936 34.354 1.00 77.31 79 VAL A C 1
ATOM 606 O O . VAL A 1 79 ? 26.641 -27.485 34.924 1.00 77.31 79 VAL A O 1
ATOM 609 N N . PRO A 1 80 ? 27.646 -25.590 34.241 1.00 80.38 80 PRO A N 1
ATOM 610 C CA . PRO A 1 80 ? 26.659 -24.708 34.870 1.00 80.38 80 PRO A CA 1
ATOM 611 C C . PRO A 1 80 ? 25.214 -24.940 34.404 1.00 80.38 80 PRO A C 1
ATOM 613 O O . PRO A 1 80 ? 24.282 -24.726 35.174 1.00 80.38 80 PRO A O 1
ATOM 616 N N . ASN A 1 81 ? 25.020 -25.409 33.169 1.00 80.88 81 ASN A N 1
ATOM 617 C CA . ASN A 1 81 ? 23.719 -25.503 32.503 1.00 80.88 81 ASN A CA 1
ATOM 618 C C . ASN A 1 81 ? 23.230 -26.949 32.307 1.00 80.88 81 ASN A C 1
ATOM 620 O O . ASN A 1 81 ? 22.194 -27.169 31.690 1.00 80.88 81 ASN A O 1
ATOM 624 N N . ARG A 1 82 ? 23.924 -27.957 32.852 1.00 81.56 82 ARG A N 1
ATOM 625 C CA . ARG A 1 82 ? 23.526 -29.377 32.716 1.00 81.56 82 ARG A CA 1
ATOM 626 C C . ARG A 1 82 ? 22.221 -29.749 33.410 1.00 81.56 82 ARG A C 1
ATOM 628 O O . ARG A 1 82 ? 21.674 -30.809 33.144 1.00 81.56 82 ARG A O 1
ATOM 635 N N . HIS A 1 83 ? 21.749 -28.892 34.306 1.00 82.31 83 HIS A N 1
ATOM 636 C CA . HIS A 1 83 ? 20.464 -29.044 34.976 1.00 82.31 83 HIS A CA 1
ATOM 637 C C . HIS A 1 83 ? 19.271 -28.760 34.046 1.00 82.31 83 HIS A C 1
ATOM 639 O O . HIS A 1 83 ? 18.138 -29.029 34.436 1.00 82.31 83 HIS A O 1
ATOM 645 N N . LEU A 1 84 ? 19.507 -28.185 32.858 1.00 82.69 84 LEU A N 1
ATOM 646 C CA . LEU A 1 84 ? 18.464 -27.919 31.872 1.00 82.69 84 LEU A CA 1
ATOM 647 C C . LEU A 1 84 ? 17.966 -29.229 31.251 1.00 82.69 84 LEU A C 1
ATOM 649 O O . LEU A 1 84 ? 18.751 -30.115 30.909 1.00 82.69 84 LEU A O 1
ATOM 653 N N . GLU A 1 85 ? 16.649 -29.330 31.102 1.00 81.75 85 GLU A N 1
ATOM 654 C CA . GLU A 1 85 ? 15.982 -30.493 30.523 1.00 81.75 85 GLU A CA 1
ATOM 655 C C . GLU A 1 85 ? 16.329 -30.643 29.033 1.00 81.75 85 GLU A C 1
ATOM 657 O O . GLU A 1 85 ? 16.388 -29.659 28.289 1.00 81.75 85 GLU A O 1
ATOM 662 N N . ARG A 1 86 ? 16.574 -31.889 28.607 1.00 80.44 86 ARG A N 1
ATOM 663 C CA . ARG A 1 86 ? 16.795 -32.251 27.202 1.00 80.44 86 ARG A CA 1
ATOM 664 C C . ARG A 1 86 ? 15.510 -32.831 26.632 1.00 80.44 86 ARG A C 1
ATOM 666 O O . ARG A 1 86 ? 15.001 -33.820 27.155 1.00 80.44 86 ARG A O 1
ATOM 673 N N . PHE A 1 87 ? 15.037 -32.259 25.536 1.00 82.88 87 PHE A N 1
ATOM 674 C CA . PHE A 1 87 ? 13.833 -32.710 24.851 1.00 82.88 87 PHE A CA 1
ATOM 675 C C . PHE A 1 87 ? 14.224 -33.436 23.558 1.00 82.88 87 PHE A C 1
ATOM 677 O O . PHE A 1 87 ? 14.798 -32.797 22.674 1.00 82.88 87 PHE A O 1
ATOM 684 N N . PRO A 1 88 ? 13.965 -34.749 23.420 1.00 80.25 88 PRO A N 1
ATOM 685 C CA . PRO A 1 88 ? 14.174 -35.436 22.150 1.00 80.25 88 PRO A CA 1
ATOM 686 C C . PRO A 1 88 ? 13.188 -34.898 21.103 1.00 80.25 88 PRO A C 1
ATOM 688 O O . PRO A 1 88 ? 12.011 -34.704 21.397 1.00 80.25 88 PRO A O 1
ATOM 691 N N . VAL A 1 89 ? 13.669 -34.649 19.887 1.00 80.50 89 VAL A N 1
ATOM 692 C CA . VAL A 1 89 ? 12.873 -34.180 18.742 1.00 80.50 89 VAL A CA 1
ATOM 693 C C . VAL A 1 89 ? 13.268 -34.932 17.469 1.00 80.50 89 VAL A C 1
ATOM 695 O O . VAL A 1 89 ? 14.229 -35.701 17.471 1.00 80.50 89 VAL A O 1
ATOM 698 N N . LEU A 1 90 ? 12.521 -34.738 16.373 1.00 78.88 90 LEU A N 1
ATOM 699 C CA . LEU A 1 90 ? 12.743 -35.436 15.096 1.00 78.88 90 LEU A CA 1
ATOM 700 C C . LEU A 1 90 ? 12.851 -36.962 15.268 1.00 78.88 90 LEU A C 1
ATOM 702 O O . LEU A 1 90 ? 13.808 -37.581 14.803 1.00 78.88 90 LEU A O 1
ATOM 706 N N . LEU A 1 91 ? 11.900 -37.565 15.988 1.00 76.44 91 LEU A N 1
ATOM 707 C CA . LEU A 1 91 ? 11.892 -39.007 16.281 1.00 76.44 91 LEU A CA 1
ATOM 708 C C . LEU A 1 91 ? 13.152 -39.501 17.027 1.00 76.44 91 LEU A C 1
ATOM 710 O O . LEU A 1 91 ? 13.512 -40.672 16.938 1.00 76.44 91 LEU A O 1
ATOM 714 N N . GLY A 1 92 ? 13.816 -38.615 17.777 1.00 74.19 92 GLY A N 1
ATOM 715 C CA . GLY A 1 92 ? 15.023 -38.915 18.551 1.00 74.19 92 GLY A CA 1
ATOM 716 C C . GLY A 1 92 ? 16.340 -38.668 17.812 1.00 74.19 92 GLY A C 1
ATOM 717 O O . GLY A 1 92 ? 17.395 -38.832 18.419 1.00 74.19 92 GLY A O 1
ATOM 718 N N . ASN A 1 93 ? 16.296 -38.231 16.549 1.00 76.75 93 ASN A N 1
ATOM 719 C CA . ASN A 1 93 ? 17.496 -37.914 15.763 1.00 76.75 93 ASN A CA 1
ATOM 720 C C . ASN A 1 93 ? 18.146 -36.579 16.156 1.00 76.75 93 ASN A C 1
ATOM 722 O O . ASN A 1 93 ? 19.256 -36.284 15.722 1.00 76.75 93 ASN A O 1
ATOM 726 N N . ALA A 1 94 ? 17.453 -35.753 16.940 1.00 82.25 94 ALA A N 1
ATOM 727 C CA . ALA A 1 94 ? 18.006 -34.530 17.498 1.00 82.25 94 ALA A CA 1
ATOM 728 C C . ALA A 1 94 ? 17.479 -34.292 18.917 1.00 82.25 94 ALA A C 1
ATOM 730 O O . ALA A 1 94 ? 16.445 -34.833 19.320 1.00 82.25 94 ALA A O 1
ATOM 731 N N . SER A 1 95 ? 18.178 -33.459 19.683 1.00 84.31 95 SER A N 1
ATOM 732 C CA . SER A 1 95 ? 17.728 -33.010 20.999 1.00 84.31 95 SER A CA 1
ATOM 733 C C . SER A 1 95 ? 17.728 -31.486 21.103 1.00 84.31 95 SER A C 1
ATOM 735 O O . SER A 1 95 ? 18.591 -30.807 20.547 1.00 84.31 95 SER A O 1
ATOM 737 N N . LEU A 1 96 ? 16.726 -30.944 21.798 1.00 86.25 96 LEU A N 1
ATOM 738 C CA . LEU A 1 96 ? 16.608 -29.525 22.115 1.00 86.25 96 LEU A CA 1
ATOM 739 C C . LEU A 1 96 ? 16.911 -29.279 23.587 1.00 86.25 96 LEU A C 1
ATOM 741 O O . LEU A 1 96 ? 16.380 -29.961 24.467 1.00 86.25 96 LEU A O 1
ATOM 745 N N . VAL A 1 97 ? 17.709 -28.248 23.852 1.00 86.62 97 VAL A N 1
ATOM 746 C CA . VAL A 1 97 ? 17.931 -27.704 25.194 1.00 86.62 97 VAL A CA 1
ATOM 747 C C . VAL A 1 97 ? 17.570 -26.230 25.179 1.00 86.62 97 VAL A C 1
ATOM 749 O O . VAL A 1 97 ? 18.124 -25.449 24.406 1.00 86.62 97 VAL A O 1
ATOM 752 N N . MET A 1 98 ? 16.640 -25.847 26.047 1.00 85.19 98 MET A N 1
ATOM 753 C CA . MET A 1 98 ? 16.187 -24.466 26.175 1.00 85.19 98 MET A CA 1
ATOM 754 C C . MET A 1 98 ? 16.789 -23.822 27.415 1.00 85.19 98 MET A C 1
ATOM 756 O O . MET A 1 98 ? 16.664 -24.339 28.525 1.00 85.19 98 MET A O 1
ATOM 760 N N . HIS A 1 99 ? 17.407 -22.664 27.222 1.00 84.25 99 HIS A N 1
ATOM 761 C CA . HIS A 1 99 ? 17.789 -21.761 28.293 1.00 84.25 99 HIS A CA 1
ATOM 762 C C . HIS A 1 99 ? 16.955 -20.487 28.201 1.00 84.25 99 HIS A C 1
ATOM 764 O O . HIS A 1 99 ? 16.701 -19.974 27.113 1.00 84.25 99 HIS A O 1
ATOM 770 N N . GLN A 1 100 ? 16.552 -19.963 29.351 1.00 77.31 100 GLN A N 1
ATOM 771 C CA . GLN A 1 100 ? 15.768 -18.745 29.434 1.00 77.31 100 GLN A CA 1
ATOM 772 C C . GLN A 1 100 ? 16.282 -17.882 30.584 1.00 77.31 100 GLN A C 1
ATOM 774 O O . GLN A 1 100 ? 16.398 -18.352 31.718 1.00 77.31 100 GLN A O 1
ATOM 779 N N . GLN A 1 101 ? 16.571 -16.614 30.289 1.00 74.31 101 GLN A N 1
ATOM 780 C CA . GLN A 1 101 ? 17.069 -15.664 31.281 1.00 74.31 101 GLN A CA 1
ATOM 781 C C . GLN A 1 101 ? 15.947 -15.135 32.194 1.00 74.31 101 GLN A C 1
ATOM 783 O O . GLN A 1 101 ? 16.167 -14.924 33.387 1.00 74.31 101 GLN A O 1
ATOM 788 N N . SER A 1 102 ? 14.736 -14.950 31.656 1.00 63.34 102 SER A N 1
ATOM 789 C CA . SER A 1 102 ? 13.567 -14.420 32.376 1.00 63.34 102 SER A CA 1
ATOM 790 C C . SER A 1 102 ? 12.482 -15.479 32.607 1.00 63.34 102 SER A C 1
ATOM 792 O O . SER A 1 102 ? 12.053 -16.121 31.669 1.00 63.34 102 SER A O 1
ATOM 794 N N . LYS A 1 103 ? 11.944 -15.656 33.820 1.00 57.28 103 LYS A N 1
ATOM 795 C CA . LYS A 1 103 ? 10.944 -16.716 34.120 1.00 57.28 103 LYS A CA 1
ATOM 796 C C . LYS A 1 103 ? 9.501 -16.425 33.652 1.00 57.28 103 LYS A C 1
ATOM 798 O O . LYS A 1 103 ? 8.569 -17.039 34.165 1.00 57.28 103 LYS A O 1
ATOM 803 N N . ILE A 1 104 ? 9.286 -15.478 32.738 1.00 53.81 104 ILE A N 1
ATOM 804 C CA . ILE A 1 104 ? 7.938 -14.988 32.388 1.00 53.81 104 ILE A CA 1
ATOM 805 C C . ILE A 1 104 ? 7.091 -16.064 31.679 1.00 53.81 104 ILE A C 1
ATOM 807 O O . ILE A 1 104 ? 5.883 -16.126 31.892 1.00 53.81 104 ILE A O 1
ATOM 811 N N . THR A 1 105 ? 7.704 -16.966 30.908 1.00 54.78 105 THR A N 1
ATOM 812 C CA . THR A 1 105 ? 7.024 -18.069 30.201 1.00 54.78 105 THR A CA 1
ATOM 813 C C . THR A 1 105 ? 7.380 -19.430 30.807 1.00 54.78 105 THR A C 1
ATOM 815 O O . THR A 1 105 ? 8.073 -20.247 30.208 1.00 54.78 105 THR A O 1
ATOM 818 N N . SER A 1 106 ? 6.877 -19.712 32.013 1.00 47.91 106 SER A N 1
ATOM 819 C CA . SER A 1 106 ? 7.013 -21.035 32.633 1.00 47.91 106 SER A CA 1
ATOM 820 C C . SER A 1 106 ? 5.973 -22.020 32.076 1.00 47.91 106 SER A C 1
ATOM 822 O O . SER A 1 106 ? 4.825 -22.038 32.522 1.00 47.91 106 SER A O 1
ATOM 824 N N . GLY A 1 107 ? 6.366 -22.848 31.111 1.00 57.72 107 GLY A N 1
ATOM 825 C CA . GLY A 1 107 ? 5.557 -23.952 30.583 1.00 57.72 107 GLY A CA 1
ATOM 826 C C . GLY A 1 107 ? 6.441 -25.082 30.057 1.00 57.72 107 GLY A C 1
ATOM 827 O O . GLY A 1 107 ? 7.615 -24.855 29.767 1.00 57.72 107 GLY A O 1
ATOM 828 N N . GLN A 1 108 ? 5.899 -26.299 29.949 1.00 65.31 108 GLN A N 1
ATOM 829 C CA . GLN A 1 108 ? 6.599 -27.403 29.279 1.00 65.31 108 GLN A CA 1
ATOM 830 C C . GLN A 1 108 ? 6.885 -27.017 27.818 1.00 65.31 108 GLN A C 1
ATOM 832 O O . GLN A 1 108 ? 6.059 -26.358 27.189 1.00 65.31 108 GLN A O 1
ATOM 837 N N . LEU A 1 109 ? 8.033 -27.418 27.258 1.00 73.25 109 LEU A N 1
ATOM 838 C CA . LEU A 1 109 ? 8.456 -27.004 25.908 1.00 73.25 109 LEU A CA 1
ATOM 839 C C . LEU A 1 109 ? 7.347 -27.199 24.858 1.00 73.25 109 LEU A C 1
ATOM 841 O O . LEU A 1 109 ? 7.029 -26.284 24.099 1.00 73.25 109 LEU A O 1
ATOM 845 N N . PHE A 1 110 ? 6.704 -28.366 24.879 1.00 71.69 110 PHE A N 1
ATOM 846 C CA . PHE A 1 110 ? 5.642 -28.723 23.941 1.00 71.69 110 PHE A CA 1
ATOM 847 C C . PHE A 1 110 ? 4.380 -27.863 24.077 1.00 71.69 110 PHE A C 1
ATOM 849 O O . PHE A 1 110 ? 3.716 -27.615 23.077 1.00 71.69 110 PHE A O 1
ATOM 856 N N . SER A 1 111 ? 4.072 -27.312 25.259 1.00 71.81 111 SER A N 1
ATOM 857 C CA . SER A 1 111 ? 2.921 -26.406 25.415 1.00 71.81 111 SER A CA 1
ATOM 858 C C . SER A 1 111 ? 3.151 -25.032 24.779 1.00 71.81 111 SER A C 1
ATOM 860 O O . SER A 1 111 ? 2.217 -24.243 24.657 1.00 71.81 111 SER A O 1
ATOM 862 N N . ARG A 1 112 ? 4.399 -24.717 24.413 1.00 75.44 112 ARG A N 1
ATOM 863 C CA . ARG A 1 112 ? 4.777 -23.479 23.719 1.00 75.44 112 ARG A CA 1
ATOM 864 C C . ARG A 1 112 ? 4.898 -23.660 22.207 1.00 75.44 112 ARG A C 1
ATOM 866 O O . ARG A 1 112 ? 4.986 -22.668 21.482 1.00 75.44 112 ARG A O 1
ATOM 873 N N . MET A 1 113 ? 4.923 -24.904 21.741 1.00 83.12 113 MET A N 1
ATOM 874 C CA . MET A 1 113 ? 5.014 -25.224 20.326 1.00 83.12 113 MET A CA 1
ATOM 875 C C . MET A 1 113 ? 3.653 -25.071 19.648 1.00 83.12 113 MET A C 1
ATOM 877 O O . MET A 1 113 ? 2.603 -25.287 20.247 1.00 83.12 113 MET A O 1
ATOM 881 N N . THR A 1 114 ? 3.666 -24.654 18.387 1.00 83.56 114 THR A N 1
ATOM 882 C CA . THR A 1 114 ? 2.461 -24.481 17.573 1.00 83.56 114 THR A CA 1
ATOM 883 C C . THR A 1 114 ? 2.491 -25.457 16.405 1.00 83.56 114 THR A C 1
ATOM 885 O O . THR A 1 114 ? 3.486 -25.454 15.678 1.00 83.56 114 THR A O 1
ATOM 888 N N . PRO A 1 115 ? 1.439 -26.266 16.193 1.00 84.50 115 PRO A N 1
ATOM 889 C CA . PRO A 1 115 ? 1.358 -27.120 15.017 1.00 84.50 115 PRO A CA 1
ATOM 890 C C . PRO A 1 115 ? 1.315 -26.262 13.751 1.00 84.50 115 PRO A C 1
ATOM 892 O O . PRO A 1 115 ? 0.597 -25.259 13.702 1.00 84.50 115 PRO A O 1
ATOM 895 N N . LEU A 1 116 ? 2.113 -26.634 12.751 1.00 83.88 116 LEU A N 1
ATOM 896 C CA . LEU A 1 116 ? 2.136 -25.978 11.442 1.00 83.88 116 LEU A CA 1
ATOM 897 C C . LEU A 1 116 ? 1.247 -26.706 10.434 1.00 83.88 116 LEU A C 1
ATOM 899 O O . LEU A 1 116 ? 0.462 -26.068 9.740 1.00 83.88 116 LEU A O 1
ATOM 903 N N . GLU A 1 117 ? 1.351 -28.032 10.361 1.00 81.06 117 GLU A N 1
ATOM 904 C CA . GLU A 1 117 ? 0.514 -28.850 9.480 1.00 81.06 117 GLU A CA 1
ATOM 905 C C . GLU A 1 117 ? -0.853 -29.110 10.125 1.00 81.06 117 GLU A C 1
ATOM 907 O O . GLU A 1 117 ? -0.957 -29.334 11.330 1.00 81.06 117 GLU A O 1
ATOM 912 N N . GLY A 1 118 ? -1.922 -29.039 9.325 1.00 74.31 118 GLY A N 1
ATOM 913 C CA . GLY A 1 118 ? -3.299 -29.214 9.804 1.00 74.31 118 GLY A CA 1
ATOM 914 C C . GLY A 1 118 ? -3.849 -28.053 10.647 1.00 74.31 118 GLY A C 1
ATOM 915 O O . GLY A 1 118 ? -4.961 -28.155 11.158 1.00 74.31 118 GLY A O 1
ATOM 916 N N . ASN A 1 119 ? -3.106 -26.949 10.786 1.00 81.38 119 ASN A N 1
ATOM 917 C CA . ASN A 1 119 ? -3.537 -25.767 11.529 1.00 81.38 119 ASN A CA 1
ATOM 918 C C . ASN A 1 119 ? -4.218 -24.745 10.604 1.00 81.38 119 ASN A C 1
ATOM 920 O O . ASN A 1 119 ? -3.565 -24.109 9.782 1.00 81.38 119 ASN A O 1
ATOM 924 N N . GLU A 1 120 ? -5.527 -24.540 10.772 1.00 79.44 120 GLU A N 1
ATOM 925 C CA . GLU A 1 120 ? -6.322 -23.604 9.958 1.00 79.44 120 GLU A CA 1
ATOM 926 C C . GLU A 1 120 ? -5.886 -22.131 10.081 1.00 79.44 120 GLU A C 1
ATOM 928 O O . GLU A 1 120 ? -6.132 -21.331 9.176 1.00 79.44 120 GLU A O 1
ATOM 933 N N . PHE A 1 121 ? -5.192 -21.782 11.170 1.00 82.00 121 PHE A N 1
ATOM 934 C CA . PHE A 1 121 ? -4.701 -20.430 11.457 1.00 82.00 121 PHE A CA 1
ATOM 935 C C . PHE A 1 121 ? -3.315 -20.139 10.872 1.00 82.00 121 PHE A C 1
ATOM 937 O O . PHE A 1 121 ? -2.807 -19.023 11.028 1.00 82.00 121 PHE A O 1
ATOM 944 N N . VAL A 1 122 ? -2.698 -21.131 10.224 1.00 83.00 122 VAL A N 1
ATOM 945 C CA . VAL A 1 122 ? -1.392 -21.036 9.571 1.00 83.00 122 VAL A CA 1
ATOM 946 C C . VAL A 1 122 ? -1.588 -21.329 8.088 1.00 83.00 122 VAL A C 1
ATOM 948 O O . VAL A 1 122 ? -1.843 -22.467 7.702 1.00 83.00 122 VAL A O 1
ATOM 951 N N . LYS A 1 123 ? -1.452 -20.316 7.224 1.00 84.12 123 LYS A N 1
ATOM 952 C CA . LYS A 1 123 ? -1.518 -20.564 5.776 1.00 84.12 123 LYS A CA 1
ATOM 953 C C . LYS A 1 123 ? -0.198 -21.155 5.266 1.00 84.12 123 LYS A C 1
ATOM 955 O O . LYS A 1 123 ? 0.864 -20.740 5.752 1.00 84.12 123 LYS A O 1
ATOM 960 N N . PRO A 1 124 ? -0.240 -22.079 4.290 1.00 84.69 124 PRO A N 1
ATOM 961 C CA . PRO A 1 124 ? 0.950 -22.487 3.552 1.00 84.69 124 PRO A CA 1
ATOM 962 C C . PRO A 1 124 ? 1.535 -21.301 2.773 1.00 84.69 124 PRO A C 1
ATOM 964 O O . PRO A 1 124 ? 0.876 -20.272 2.592 1.00 84.69 124 PRO A O 1
ATOM 967 N N . LEU A 1 125 ? 2.782 -21.433 2.314 1.00 85.31 125 LEU A N 1
ATOM 968 C CA . LEU A 1 125 ? 3.343 -20.446 1.389 1.00 85.31 125 LEU A CA 1
ATOM 969 C C . LEU A 1 125 ? 2.604 -20.514 0.047 1.00 85.31 125 LEU A C 1
ATOM 971 O O . LEU A 1 125 ? 1.946 -21.504 -0.270 1.00 85.31 125 LEU A O 1
ATOM 975 N N . THR A 1 126 ? 2.698 -19.452 -0.741 1.00 84.81 126 THR A N 1
ATOM 976 C CA . THR A 1 126 ? 2.251 -19.496 -2.134 1.00 84.81 126 THR A CA 1
ATOM 977 C C . THR A 1 126 ? 3.183 -20.377 -2.958 1.00 84.81 126 THR A C 1
ATOM 979 O O . THR A 1 126 ? 4.360 -20.519 -2.619 1.00 84.81 126 THR A O 1
ATOM 982 N N . ASP A 1 127 ? 2.664 -20.929 -4.051 1.00 83.25 127 ASP A N 1
ATOM 983 C CA . ASP A 1 127 ? 3.473 -21.661 -5.024 1.00 83.25 127 ASP A CA 1
ATOM 984 C C . ASP A 1 127 ? 4.578 -20.767 -5.611 1.00 83.25 127 ASP A C 1
ATOM 986 O O . ASP A 1 127 ? 4.452 -19.538 -5.662 1.00 83.25 127 ASP A O 1
ATOM 990 N N . GLU A 1 128 ? 5.674 -21.383 -6.055 1.00 81.88 128 GLU A N 1
ATOM 991 C CA . GLU A 1 128 ? 6.750 -20.658 -6.729 1.00 81.88 128 GLU A CA 1
ATOM 992 C C . GLU A 1 128 ? 6.267 -20.108 -8.077 1.00 81.88 128 GLU A C 1
ATOM 994 O O . GLU A 1 128 ? 5.661 -20.816 -8.883 1.00 81.88 128 GLU A O 1
ATOM 999 N N . THR A 1 129 ? 6.557 -18.833 -8.340 1.00 86.62 129 THR A N 1
ATOM 1000 C CA . THR A 1 129 ? 6.228 -18.178 -9.613 1.00 86.62 129 THR A CA 1
ATOM 1001 C C . THR A 1 129 ? 7.383 -17.298 -10.074 1.00 86.62 129 THR A C 1
ATOM 1003 O O . THR A 1 129 ? 8.053 -16.686 -9.242 1.00 86.62 129 THR A O 1
ATOM 1006 N N . ASP A 1 130 ? 7.562 -17.170 -11.391 1.00 87.94 130 ASP A N 1
ATOM 1007 C CA . ASP A 1 130 ? 8.605 -16.322 -11.989 1.00 87.94 130 ASP A CA 1
ATOM 1008 C C . ASP A 1 130 ? 8.413 -14.823 -11.686 1.00 87.94 130 ASP A C 1
ATOM 1010 O O . ASP A 1 130 ? 9.385 -14.073 -11.600 1.00 87.94 130 ASP A O 1
ATOM 1014 N N . ASP A 1 131 ? 7.162 -14.374 -11.533 1.00 90.62 131 ASP A N 1
ATOM 1015 C CA . ASP A 1 131 ? 6.806 -12.977 -11.262 1.00 90.62 131 ASP A CA 1
ATOM 1016 C C . ASP A 1 131 ? 5.898 -12.882 -10.031 1.00 90.62 131 ASP A C 1
ATOM 1018 O O . ASP A 1 131 ? 4.668 -12.835 -10.119 1.00 90.62 131 ASP A O 1
ATOM 1022 N N . LEU A 1 132 ? 6.538 -12.854 -8.860 1.00 91.44 132 LEU A N 1
ATOM 1023 C CA . LEU A 1 132 ? 5.865 -12.759 -7.561 1.00 91.44 132 LEU A CA 1
ATOM 1024 C C . LEU A 1 132 ? 4.986 -11.502 -7.459 1.00 91.44 132 LEU A C 1
ATOM 1026 O O . LEU A 1 132 ? 3.889 -11.546 -6.912 1.00 91.44 132 LEU A O 1
ATOM 1030 N N . VAL A 1 133 ? 5.452 -10.379 -8.016 1.00 92.56 133 VAL A N 1
ATOM 1031 C CA . VAL A 1 133 ? 4.753 -9.090 -7.927 1.00 92.56 133 VAL A CA 1
ATOM 1032 C C . VAL A 1 133 ? 3.480 -9.114 -8.757 1.00 92.56 133 VAL A C 1
ATOM 1034 O O . VAL A 1 133 ? 2.439 -8.630 -8.308 1.00 92.56 133 VAL A O 1
ATOM 1037 N N . LEU A 1 134 ? 3.551 -9.672 -9.966 1.00 92.75 134 LEU A N 1
ATOM 1038 C CA . LEU A 1 134 ? 2.377 -9.810 -10.808 1.00 92.75 134 LEU A CA 1
ATOM 1039 C C . LEU A 1 134 ? 1.349 -10.757 -10.188 1.00 92.75 134 LEU A C 1
ATOM 1041 O O . LEU A 1 134 ? 0.164 -10.423 -10.191 1.00 92.75 134 LEU A O 1
ATOM 1045 N N . THR A 1 135 ? 1.794 -11.894 -9.655 1.00 93.12 135 THR A N 1
ATOM 1046 C CA . THR A 1 135 ? 0.918 -12.853 -8.969 1.00 93.12 135 THR A CA 1
ATOM 1047 C C . THR A 1 135 ? 0.192 -12.181 -7.803 1.00 93.12 135 THR A C 1
ATOM 1049 O O . THR A 1 135 ? -1.032 -12.264 -7.711 1.00 93.12 135 THR A O 1
ATOM 1052 N N . ASP A 1 136 ? 0.907 -11.400 -6.988 1.00 94.50 136 ASP A N 1
ATOM 1053 C CA . ASP A 1 136 ? 0.293 -10.642 -5.897 1.00 94.50 136 ASP A CA 1
ATOM 1054 C C . ASP A 1 136 ? -0.731 -9.616 -6.399 1.00 94.50 136 ASP A C 1
ATOM 1056 O O . ASP A 1 136 ? -1.827 -9.514 -5.852 1.00 94.50 136 ASP A O 1
ATOM 1060 N N . ILE A 1 137 ? -0.420 -8.868 -7.463 1.00 95.12 137 ILE A N 1
ATOM 1061 C CA . ILE A 1 137 ? -1.372 -7.909 -8.048 1.00 95.12 137 ILE A CA 1
ATOM 1062 C C . ILE A 1 137 ? -2.630 -8.630 -8.555 1.00 95.12 137 ILE A C 1
ATOM 1064 O O . ILE A 1 137 ? -3.737 -8.126 -8.364 1.00 95.12 137 ILE A O 1
ATOM 1068 N N . GLN A 1 138 ? -2.469 -9.805 -9.168 1.00 94.81 138 GLN A N 1
ATOM 1069 C CA . GLN A 1 138 ? -3.568 -10.634 -9.675 1.00 94.81 138 GLN A CA 1
ATOM 1070 C C . GLN A 1 138 ? -4.463 -11.201 -8.573 1.00 94.81 138 GLN A C 1
ATOM 1072 O O . GLN A 1 138 ? -5.653 -11.407 -8.805 1.00 94.81 138 GLN A O 1
ATOM 1077 N N . ASP A 1 139 ? -3.920 -11.373 -7.371 1.00 95.25 139 ASP A N 1
ATOM 1078 C CA . ASP A 1 139 ? -4.645 -11.857 -6.200 1.00 95.25 139 ASP A CA 1
ATOM 1079 C C . ASP A 1 139 ? -5.509 -10.798 -5.505 1.00 95.25 139 ASP A C 1
ATOM 1081 O O . ASP A 1 139 ? -6.406 -11.158 -4.738 1.00 95.25 139 ASP A O 1
ATOM 1085 N N . ILE A 1 140 ? -5.277 -9.504 -5.760 1.00 97.00 140 ILE A N 1
ATOM 1086 C CA . ILE A 1 140 ? -5.970 -8.402 -5.070 1.00 97.00 140 ILE A CA 1
ATOM 1087 C C . ILE A 1 140 ? -7.504 -8.549 -5.095 1.00 97.00 140 ILE A C 1
ATOM 1089 O O . ILE A 1 140 ? -8.104 -8.462 -4.021 1.00 97.00 140 ILE A O 1
ATOM 1093 N N . PRO A 1 141 ? -8.172 -8.791 -6.246 1.00 96.94 141 PRO A N 1
ATOM 1094 C CA . PRO A 1 141 ? -9.633 -8.876 -6.279 1.00 96.94 141 PRO A CA 1
ATOM 1095 C C . PRO A 1 141 ? -10.174 -10.042 -5.446 1.00 96.94 141 PRO A C 1
ATOM 1097 O O . PRO A 1 141 ? -11.152 -9.871 -4.720 1.00 96.94 141 PRO A O 1
ATOM 1100 N N . ARG A 1 142 ? -9.508 -11.204 -5.511 1.00 96.38 142 ARG A N 1
ATOM 1101 C CA . ARG A 1 142 ? -9.854 -12.400 -4.732 1.00 96.38 142 ARG A CA 1
ATOM 1102 C C . ARG A 1 142 ? -9.758 -12.118 -3.237 1.00 96.38 142 ARG A C 1
ATOM 1104 O O . ARG A 1 142 ? -10.740 -12.269 -2.528 1.00 96.38 142 ARG A O 1
ATOM 1111 N N . ILE A 1 143 ? -8.606 -11.631 -2.783 1.00 95.69 143 ILE A N 1
ATOM 1112 C CA . ILE A 1 143 ? -8.354 -11.357 -1.365 1.00 95.69 143 ILE A CA 1
ATOM 1113 C C . ILE A 1 143 ? -9.314 -10.301 -0.812 1.00 95.69 143 ILE A C 1
ATOM 1115 O O . ILE A 1 143 ? -9.875 -10.480 0.268 1.00 95.69 143 ILE A O 1
ATOM 1119 N N . CYS A 1 144 ? -9.519 -9.190 -1.526 1.00 96.50 144 CYS A N 1
ATOM 1120 C CA . CYS A 1 144 ? -10.437 -8.152 -1.061 1.00 96.50 144 CYS A CA 1
ATOM 1121 C C . CYS A 1 144 ? -11.868 -8.687 -0.943 1.00 96.50 144 CYS A C 1
ATOM 1123 O O . CYS A 1 144 ? -12.565 -8.349 0.015 1.00 96.50 144 CYS A O 1
ATOM 1125 N N . LYS A 1 145 ? -12.283 -9.549 -1.878 1.00 95.62 145 LYS A N 1
ATOM 1126 C CA . LYS A 1 145 ? -13.579 -10.219 -1.820 1.00 95.62 145 LYS A CA 1
ATOM 1127 C C . LYS A 1 145 ? -13.661 -11.200 -0.652 1.00 95.62 145 LYS A C 1
ATOM 1129 O O . LYS A 1 145 ? -14.631 -11.145 0.092 1.00 95.62 145 LYS A O 1
ATOM 1134 N N . ASP A 1 146 ? -12.638 -12.021 -0.434 1.00 93.69 146 ASP A N 1
ATOM 1135 C CA . ASP A 1 146 ? -12.593 -12.969 0.684 1.00 93.69 146 ASP A CA 1
ATOM 1136 C C . ASP A 1 146 ? -12.714 -12.241 2.037 1.00 93.69 146 ASP A C 1
ATOM 1138 O O . ASP A 1 146 ? -13.422 -12.701 2.933 1.00 93.69 146 ASP A O 1
ATOM 1142 N N . ILE A 1 147 ? -12.099 -11.058 2.176 1.00 94.62 147 ILE A N 1
ATOM 1143 C CA . ILE A 1 147 ? -12.246 -10.201 3.365 1.00 94.62 147 ILE A CA 1
ATOM 1144 C C . ILE A 1 147 ? -13.696 -9.711 3.529 1.00 94.62 147 ILE A C 1
ATOM 1146 O O . ILE A 1 147 ? -14.217 -9.723 4.650 1.00 94.62 147 ILE A O 1
ATOM 1150 N N . GLN A 1 148 ? -14.356 -9.289 2.443 1.00 93.25 148 GLN A N 1
ATOM 1151 C CA . GLN A 1 148 ? -15.765 -8.869 2.472 1.00 93.25 148 GLN A CA 1
ATOM 1152 C C . GLN A 1 148 ? -16.690 -10.038 2.839 1.00 93.25 148 GLN A C 1
ATOM 1154 O O . GLN A 1 148 ? -17.492 -9.928 3.773 1.00 93.25 148 GLN A O 1
ATOM 1159 N N . ASP A 1 149 ? -16.522 -11.179 2.171 1.00 91.81 149 ASP A N 1
ATOM 1160 C CA . ASP A 1 149 ? -17.312 -12.394 2.375 1.00 91.81 149 ASP A CA 1
ATOM 1161 C C . ASP A 1 149 ? -17.127 -12.934 3.806 1.00 91.81 149 ASP A C 1
ATOM 1163 O O . ASP A 1 149 ? -18.095 -13.342 4.458 1.00 91.81 149 ASP A O 1
ATOM 1167 N N . ALA A 1 150 ? -15.908 -12.870 4.357 1.00 87.25 150 ALA A N 1
ATOM 1168 C CA . ALA A 1 150 ? -15.625 -13.261 5.739 1.00 87.25 150 ALA A CA 1
ATOM 1169 C C . ALA A 1 150 ? -16.379 -12.398 6.767 1.00 87.25 150 ALA A C 1
ATOM 1171 O O . ALA A 1 150 ? -16.792 -12.900 7.818 1.00 87.25 150 ALA A O 1
ATOM 1172 N N . TRP A 1 151 ? -16.599 -11.112 6.483 1.00 85.50 151 TRP A N 1
ATOM 1173 C CA . TRP A 1 151 ? -17.369 -10.229 7.367 1.00 85.50 151 TRP A CA 1
ATOM 1174 C C . TRP A 1 151 ? -18.861 -10.581 7.386 1.00 85.50 151 TRP A C 1
ATOM 1176 O O . TRP A 1 151 ? -19.512 -10.521 8.437 1.00 85.50 151 TRP A O 1
ATOM 1186 N N . GLN A 1 152 ? -19.393 -11.010 6.240 1.00 81.56 152 GLN A N 1
ATOM 1187 C CA . GLN A 1 152 ? -20.788 -11.426 6.094 1.00 81.56 152 GLN A CA 1
ATOM 1188 C C . GLN A 1 152 ? -21.034 -12.802 6.739 1.00 81.56 152 GLN A C 1
ATOM 1190 O O . GLN A 1 152 ? -21.949 -12.953 7.556 1.00 81.56 152 GLN A O 1
ATOM 1195 N N . ASN A 1 153 ? -20.150 -13.774 6.488 1.00 77.19 153 ASN A N 1
ATOM 1196 C CA . ASN A 1 153 ? -20.326 -15.195 6.828 1.00 77.19 153 ASN A CA 1
ATOM 1197 C C . ASN A 1 153 ? -19.881 -15.603 8.252 1.00 77.19 153 ASN A C 1
ATOM 1199 O O . ASN A 1 153 ? -19.548 -16.761 8.491 1.00 77.19 153 ASN A O 1
ATOM 1203 N N . ARG A 1 154 ? -19.905 -14.681 9.228 1.00 67.56 154 ARG A N 1
ATOM 1204 C CA . ARG A 1 154 ? -19.482 -14.909 10.637 1.00 67.56 154 ARG A CA 1
ATOM 1205 C C . ARG A 1 154 ? -17.994 -15.286 10.811 1.00 67.56 154 ARG A C 1
ATOM 1207 O O . ARG A 1 154 ? -17.663 -16.081 11.688 1.00 67.56 154 ARG A O 1
ATOM 1214 N N . GLY A 1 155 ? -17.091 -14.691 10.032 1.00 75.88 155 GLY A N 1
ATOM 1215 C CA . GLY A 1 155 ? -15.646 -14.878 10.193 1.00 75.88 155 GLY A CA 1
ATOM 1216 C C . GLY A 1 155 ? -15.096 -14.333 11.518 1.00 75.88 155 GLY A C 1
ATOM 1217 O O . GLY A 1 155 ? -15.703 -13.478 12.169 1.00 75.88 155 GLY A O 1
ATOM 1218 N N . LEU A 1 156 ? -13.906 -14.795 11.914 1.00 85.00 156 LEU A N 1
ATOM 1219 C CA . LEU A 1 156 ? -13.288 -14.433 13.198 1.00 85.00 156 LEU A CA 1
ATOM 1220 C C . LEU A 1 156 ? -13.022 -12.932 13.341 1.00 85.00 156 LEU A C 1
ATOM 1222 O O . LEU A 1 156 ? -13.080 -12.393 14.443 1.00 85.00 156 LEU A O 1
ATOM 1226 N N . ASN A 1 157 ? -12.806 -12.232 12.229 1.00 91.44 157 ASN A N 1
ATOM 1227 C CA . ASN A 1 157 ? -12.672 -10.786 12.264 1.00 91.44 157 ASN A CA 1
ATOM 1228 C C . ASN A 1 157 ? -13.931 -10.080 12.788 1.00 91.44 157 ASN A C 1
ATOM 1230 O O . ASN A 1 157 ? -13.816 -9.047 13.440 1.00 91.44 157 ASN A O 1
ATOM 1234 N N . ARG A 1 158 ? -15.129 -10.641 12.572 1.00 88.75 158 ARG A N 1
ATOM 1235 C CA . ARG A 1 158 ? -16.380 -10.102 13.126 1.00 88.75 158 ARG A CA 1
ATOM 1236 C C . ARG A 1 158 ? -16.447 -10.281 14.643 1.00 88.75 158 ARG A C 1
ATOM 1238 O O . ARG A 1 158 ? -16.971 -9.409 15.333 1.00 88.75 158 ARG A O 1
ATOM 1245 N N . LEU A 1 159 ? -15.887 -11.376 15.166 1.00 88.44 159 LEU A N 1
ATOM 1246 C CA . LEU A 1 159 ? -15.723 -11.571 16.609 1.00 88.44 159 LEU A CA 1
ATOM 1247 C C . LEU A 1 159 ? -14.765 -10.521 17.187 1.00 88.44 159 LEU A C 1
ATOM 1249 O O . LEU A 1 159 ? -15.099 -9.873 18.177 1.00 88.44 159 LEU A O 1
ATOM 1253 N N . THR A 1 160 ? -13.624 -10.292 16.532 1.00 91.56 160 THR A N 1
ATOM 1254 C CA . THR A 1 160 ? -12.674 -9.235 16.914 1.00 91.56 160 THR A CA 1
ATOM 1255 C C . THR A 1 160 ? -13.316 -7.848 16.851 1.00 91.56 160 THR A C 1
ATOM 1257 O O . THR A 1 160 ? -13.153 -7.050 17.771 1.00 91.56 160 THR A O 1
ATOM 1260 N N . ALA A 1 161 ? -14.100 -7.572 15.805 1.00 92.62 161 ALA A N 1
ATOM 1261 C CA . ALA A 1 161 ? -14.834 -6.322 15.638 1.00 92.62 161 ALA A CA 1
ATOM 1262 C C . ALA A 1 161 ? -15.838 -6.103 16.776 1.00 92.62 161 ALA A C 1
ATOM 1264 O O . ALA A 1 161 ? -15.902 -5.016 17.342 1.00 92.62 161 ALA A O 1
ATOM 1265 N N . TRP A 1 162 ? -16.549 -7.153 17.191 1.00 90.56 162 TRP A N 1
ATOM 1266 C CA . TRP A 1 162 ? -17.436 -7.092 18.349 1.00 90.56 162 TRP A CA 1
ATOM 1267 C C . TRP A 1 162 ? -16.680 -6.807 19.655 1.00 90.56 162 TRP A C 1
ATOM 1269 O O . TRP A 1 162 ? -17.131 -5.987 20.459 1.00 90.56 162 TRP A O 1
ATOM 1279 N N . THR A 1 163 ? -15.515 -7.429 19.870 1.00 91.62 163 THR A N 1
ATOM 1280 C CA . THR A 1 163 ? -14.657 -7.138 21.032 1.00 91.62 163 THR A CA 1
ATOM 1281 C C . THR A 1 163 ? -14.159 -5.688 21.015 1.00 91.62 163 THR A C 1
ATOM 1283 O O . THR A 1 163 ? -14.234 -5.012 22.042 1.00 91.62 163 THR A O 1
ATOM 1286 N N . LEU A 1 164 ? -13.735 -5.183 19.853 1.00 94.56 164 LEU A N 1
ATOM 1287 C CA . LEU A 1 164 ? -13.340 -3.786 19.655 1.00 94.56 164 LEU A CA 1
ATOM 1288 C C . LEU A 1 164 ? -14.490 -2.823 19.971 1.00 94.56 164 LEU A C 1
ATOM 1290 O O . LEU A 1 164 ? -14.315 -1.874 20.734 1.00 94.56 164 LEU A O 1
ATOM 1294 N N . SER A 1 165 ? -15.683 -3.101 19.453 1.00 93.06 165 SER A N 1
ATOM 1295 C CA . SER A 1 165 ? -16.885 -2.307 19.708 1.00 93.06 165 SER A CA 1
ATOM 1296 C C . SER A 1 165 ? -17.256 -2.283 21.189 1.00 93.06 165 SER A C 1
ATOM 1298 O O . SER A 1 165 ? -17.614 -1.232 21.714 1.00 93.06 165 SER A O 1
ATOM 1300 N N . ARG A 1 166 ? -17.102 -3.398 21.913 1.00 92.69 166 ARG A N 1
ATOM 1301 C CA . ARG A 1 166 ? -17.310 -3.424 23.371 1.00 92.69 166 ARG A CA 1
ATOM 1302 C C . ARG A 1 166 ? -16.300 -2.570 24.129 1.00 92.69 166 ARG A C 1
ATOM 1304 O O . ARG A 1 166 ? -16.710 -1.864 25.050 1.00 92.69 166 ARG A O 1
ATOM 1311 N N . ALA A 1 167 ? -15.022 -2.626 23.756 1.00 93.31 167 ALA A N 1
ATOM 1312 C CA . ALA A 1 167 ? -13.990 -1.773 24.346 1.00 93.31 167 ALA A CA 1
ATOM 1313 C C . ALA A 1 167 ? -14.308 -0.287 24.106 1.00 93.31 167 ALA A C 1
ATOM 1315 O O . ALA A 1 167 ? -14.286 0.520 25.036 1.00 93.31 167 ALA A O 1
ATOM 1316 N N . LEU A 1 168 ? -14.722 0.050 22.881 1.00 93.81 168 LEU A N 1
ATOM 1317 C CA . LEU A 1 168 ? -15.125 1.400 22.500 1.00 93.81 168 LEU A CA 1
ATOM 1318 C C . LEU A 1 168 ? -16.347 1.895 23.282 1.00 93.81 168 LEU A C 1
ATOM 1320 O O . LEU A 1 168 ? -16.294 2.978 23.863 1.00 93.81 168 LEU A O 1
ATOM 1324 N N . CYS A 1 169 ? -17.412 1.096 23.366 1.00 93.75 169 CYS A N 1
ATOM 1325 C CA . CYS A 1 169 ? -18.602 1.431 24.151 1.00 93.75 169 CYS A CA 1
ATOM 1326 C C . CYS A 1 169 ? -18.260 1.628 25.633 1.00 93.75 169 CYS A C 1
ATOM 1328 O O . CYS A 1 169 ? -18.611 2.657 26.203 1.00 93.75 169 CYS A O 1
ATOM 1330 N N . LYS A 1 170 ? -17.497 0.704 26.237 1.00 93.25 170 LYS A N 1
ATOM 1331 C CA . LYS A 1 170 ? -17.054 0.799 27.640 1.00 93.25 170 LYS A CA 1
ATOM 1332 C C . LYS A 1 170 ? -16.277 2.091 27.896 1.00 93.25 170 LYS A C 1
ATOM 1334 O O . LYS A 1 170 ? -16.483 2.753 28.914 1.00 93.25 170 LYS A O 1
ATOM 1339 N N . ARG A 1 171 ? -15.384 2.455 26.975 1.00 91.69 171 ARG A N 1
ATOM 1340 C CA . ARG A 1 171 ? -14.602 3.687 27.071 1.00 91.69 171 ARG A CA 1
ATOM 1341 C C . ARG A 1 171 ? -15.485 4.933 26.957 1.00 91.69 171 ARG A C 1
ATOM 1343 O O . ARG A 1 171 ? -15.309 5.880 27.722 1.00 91.69 171 ARG A O 1
ATOM 1350 N N . LEU A 1 172 ? -16.451 4.932 26.043 1.00 91.75 172 LEU A N 1
ATOM 1351 C CA . LEU A 1 172 ? -17.396 6.037 25.887 1.00 91.75 172 LEU A CA 1
ATOM 1352 C C . LEU A 1 172 ? -18.331 6.186 27.086 1.00 91.75 172 LEU A C 1
ATOM 1354 O O . LEU A 1 172 ? -18.540 7.310 27.536 1.00 91.75 172 LEU A O 1
ATOM 1358 N N . ASP A 1 173 ? -18.828 5.087 27.647 1.00 92.62 173 ASP A N 1
ATOM 1359 C CA . ASP A 1 173 ? -19.621 5.108 28.879 1.00 92.62 173 ASP A CA 1
ATOM 1360 C C . ASP A 1 173 ? -18.813 5.719 30.031 1.00 92.62 173 ASP A C 1
ATOM 1362 O O . ASP A 1 173 ? -19.282 6.638 30.700 1.00 92.62 173 ASP A O 1
ATOM 1366 N N . ALA A 1 174 ? -17.550 5.315 30.198 1.00 89.44 174 ALA A N 1
ATOM 1367 C CA . ALA A 1 174 ? -16.662 5.900 31.203 1.00 89.44 174 ALA A CA 1
ATOM 1368 C C . ALA A 1 174 ? -16.420 7.408 30.987 1.00 89.44 174 ALA A C 1
ATOM 1370 O O . ALA A 1 174 ? -16.272 8.161 31.954 1.00 89.44 174 ALA A O 1
ATOM 1371 N N . ARG A 1 175 ? -16.413 7.873 29.733 1.00 87.12 175 ARG A N 1
ATOM 1372 C CA . ARG A 1 175 ? -16.321 9.300 29.394 1.00 87.12 175 ARG A CA 1
ATOM 1373 C C . ARG A 1 175 ? -17.605 10.054 29.748 1.00 87.12 175 ARG A C 1
ATOM 1375 O O . ARG A 1 175 ? -17.527 11.146 30.301 1.00 87.12 175 ARG A O 1
ATOM 1382 N N . VAL A 1 176 ? -18.772 9.467 29.482 1.00 87.25 176 VAL A N 1
ATOM 1383 C CA . VAL A 1 176 ? -20.080 10.035 29.864 1.00 87.25 176 VAL A CA 1
ATOM 1384 C C . VAL A 1 176 ? -20.228 10.116 31.381 1.00 87.25 176 VAL A C 1
ATOM 1386 O O . VAL A 1 176 ? -20.720 11.112 31.903 1.00 87.25 176 VAL A O 1
ATOM 1389 N N . GLU A 1 177 ? -19.759 9.095 32.094 1.00 89.06 177 GLU A N 1
ATOM 1390 C CA . GLU A 1 177 ? -19.756 9.038 33.558 1.00 89.06 177 GLU A CA 1
ATOM 1391 C C . GLU A 1 177 ? -18.713 9.970 34.203 1.00 89.06 177 GLU A C 1
ATOM 1393 O O . GLU A 1 177 ? -18.656 10.072 35.428 1.00 89.06 177 GLU A O 1
ATOM 1398 N N . GLY A 1 178 ? -17.871 10.640 33.406 1.00 83.81 178 GLY A N 1
ATOM 1399 C CA . GLY A 1 178 ? -16.821 11.537 33.895 1.00 83.81 178 GLY A CA 1
ATOM 1400 C C . GLY A 1 178 ? -15.637 10.824 34.556 1.00 83.81 178 GLY A C 1
ATOM 1401 O O . GLY A 1 178 ? -14.836 11.472 35.227 1.00 83.81 178 GLY A O 1
ATOM 1402 N N . LYS A 1 179 ? -15.502 9.502 34.374 1.00 84.88 179 LYS A N 1
ATOM 1403 C CA . LYS A 1 179 ? -14.355 8.714 34.863 1.00 84.88 179 LYS A CA 1
ATOM 1404 C C . LYS A 1 179 ? -13.090 8.972 34.048 1.00 84.88 179 LYS A C 1
ATOM 1406 O O . LYS A 1 179 ? -11.991 8.840 34.576 1.00 84.88 179 LYS A O 1
ATOM 1411 N N . ILE A 1 180 ? -13.252 9.326 32.773 1.00 83.31 180 ILE A N 1
ATOM 1412 C CA . ILE A 1 180 ? -12.154 9.697 31.879 1.00 83.31 180 ILE A CA 1
ATOM 1413 C C . ILE A 1 180 ? -12.195 11.216 31.677 1.00 83.31 180 ILE A C 1
ATOM 1415 O O . ILE A 1 180 ? -13.216 11.730 31.210 1.00 83.31 180 ILE A O 1
ATOM 1419 N N . PRO A 1 181 ? -11.119 11.949 32.011 1.00 74.50 181 PRO A N 1
ATOM 1420 C CA . PRO A 1 181 ? -11.076 13.386 31.799 1.00 74.50 181 PRO A CA 1
ATOM 1421 C C . PRO A 1 181 ? -11.107 13.702 30.299 1.00 74.50 181 PRO A C 1
ATOM 1423 O O . PRO A 1 181 ? -10.345 13.148 29.509 1.00 74.50 181 PRO A O 1
ATOM 1426 N N . VAL A 1 182 ? -11.983 14.623 29.898 1.00 69.62 182 VAL A N 1
ATOM 1427 C CA . VAL A 1 182 ? -12.072 15.097 28.510 1.00 69.62 182 VAL A CA 1
ATOM 1428 C C . VAL A 1 182 ? -11.042 16.204 28.299 1.00 69.62 182 VAL A C 1
ATOM 1430 O O . VAL A 1 182 ? -11.375 17.385 28.243 1.00 69.62 182 VAL A O 1
ATOM 1433 N N . ASN A 1 183 ? -9.770 15.815 28.225 1.00 71.56 183 ASN A N 1
ATOM 1434 C CA . ASN A 1 183 ? -8.651 16.733 28.028 1.00 71.56 183 ASN A CA 1
ATOM 1435 C C . ASN A 1 183 ? -8.016 16.511 26.652 1.00 71.56 183 ASN A C 1
ATOM 1437 O O . ASN A 1 183 ? -7.973 15.391 26.152 1.00 71.56 183 ASN A O 1
ATOM 1441 N N . ALA A 1 184 ? -7.423 17.560 26.073 1.00 65.62 184 ALA A N 1
ATOM 1442 C CA . ALA A 1 184 ? -6.731 17.495 24.777 1.00 65.62 184 ALA A CA 1
ATOM 1443 C C . ALA A 1 184 ? -5.521 16.530 24.741 1.00 65.62 184 ALA A C 1
ATOM 1445 O O . ALA A 1 184 ? -4.929 16.325 23.686 1.00 65.62 184 ALA A O 1
ATOM 1446 N N . GLY A 1 185 ? -5.128 15.969 25.890 1.00 75.38 185 GLY A N 1
ATOM 1447 C CA . GLY A 1 185 ? -4.042 15.000 26.014 1.00 75.38 185 GLY A CA 1
ATOM 1448 C C . GLY A 1 185 ? -4.483 13.537 26.101 1.00 75.38 185 GLY A C 1
ATOM 1449 O O . GLY A 1 185 ? -3.616 12.679 25.973 1.00 75.38 185 GLY A O 1
ATOM 1450 N N . THR A 1 186 ? -5.769 13.239 26.317 1.00 86.81 186 THR A N 1
ATOM 1451 C CA . THR A 1 186 ? -6.257 11.875 26.591 1.00 86.81 186 THR A CA 1
ATOM 1452 C C . THR A 1 186 ? -6.627 11.161 25.296 1.00 86.81 186 THR A C 1
ATOM 1454 O O . THR A 1 186 ? -7.603 11.524 24.645 1.00 86.81 186 THR A O 1
ATOM 1457 N N . VAL A 1 187 ? -5.843 10.151 24.910 1.00 91.81 187 VAL A N 1
ATOM 1458 C CA . VAL A 1 187 ? -6.008 9.420 23.640 1.00 91.81 187 VAL A CA 1
ATOM 1459 C C . VAL A 1 187 ? -7.096 8.371 23.754 1.00 91.81 187 VAL A C 1
ATOM 1461 O O . VAL A 1 187 ? -7.031 7.492 24.610 1.00 91.81 187 VAL A O 1
ATOM 1464 N N . ASP A 1 188 ? -8.087 8.454 22.866 1.00 93.50 188 ASP A N 1
ATOM 1465 C CA . ASP A 1 188 ? -9.155 7.466 22.770 1.00 93.50 188 ASP A CA 1
ATOM 1466 C C . ASP A 1 188 ? -8.728 6.244 21.973 1.00 93.50 188 ASP A C 1
ATOM 1468 O O . ASP A 1 188 ? -8.893 5.114 22.434 1.00 93.50 188 ASP A O 1
ATOM 1472 N N . ILE A 1 189 ? -8.151 6.489 20.797 1.00 95.69 189 ILE A N 1
ATOM 1473 C CA . ILE A 1 189 ? -7.656 5.448 19.904 1.00 95.69 189 ILE A CA 1
ATOM 1474 C C . ILE A 1 189 ? -6.219 5.788 19.514 1.00 95.69 189 ILE A C 1
ATOM 1476 O O . ILE A 1 189 ? -5.959 6.828 18.900 1.00 95.69 189 ILE A O 1
ATOM 1480 N N . LEU A 1 190 ? -5.288 4.903 19.863 1.00 96.44 190 LEU A N 1
ATOM 1481 C CA . LEU A 1 190 ? -3.895 4.960 19.444 1.00 96.44 190 LEU A CA 1
ATOM 1482 C C . LEU A 1 190 ? -3.675 3.981 18.291 1.00 96.44 190 LEU A C 1
ATOM 1484 O O . LEU A 1 190 ? -3.857 2.776 18.434 1.00 96.44 190 LEU A O 1
ATOM 1488 N N . LEU A 1 191 ? -3.232 4.497 17.154 1.00 97.50 191 LEU A N 1
ATOM 1489 C CA . LEU A 1 191 ? -2.867 3.713 15.984 1.00 97.50 191 LEU A CA 1
ATOM 1490 C C . LEU A 1 191 ? -1.346 3.677 15.862 1.00 97.50 191 LEU A C 1
ATOM 1492 O O . LEU A 1 191 ? -0.684 4.715 15.959 1.00 97.50 191 LEU A O 1
ATOM 1496 N N . THR A 1 192 ? -0.772 2.498 15.642 1.00 96.62 192 THR A N 1
ATOM 1497 C CA . THR A 1 192 ? 0.681 2.375 15.487 1.00 96.62 192 THR A CA 1
ATOM 1498 C C . THR A 1 192 ? 1.084 1.319 14.471 1.00 96.62 192 THR A C 1
ATOM 1500 O O . THR A 1 192 ? 0.364 0.358 14.232 1.00 96.62 192 THR A O 1
ATOM 1503 N N . GLY A 1 193 ? 2.249 1.516 13.864 1.00 96.50 193 GLY A N 1
ATOM 1504 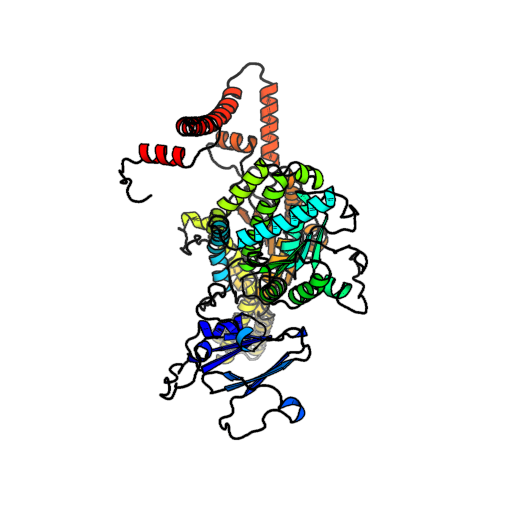C CA . GLY A 1 193 ? 2.840 0.618 12.883 1.00 96.50 193 GLY A CA 1
ATOM 1505 C C . GLY A 1 193 ? 4.166 1.167 12.358 1.00 96.50 193 GLY A C 1
ATOM 1506 O O . GLY A 1 193 ? 4.706 2.161 12.867 1.00 96.50 193 GLY A O 1
ATOM 1507 N N . CYS A 1 194 ? 4.666 0.543 11.293 1.00 94.56 194 CYS A N 1
ATOM 1508 C CA . CYS A 1 194 ? 5.871 0.958 10.573 1.00 94.56 194 CYS A CA 1
ATOM 1509 C C . CYS A 1 194 ? 5.591 1.097 9.073 1.00 94.56 194 CYS A C 1
ATOM 1511 O O . CYS A 1 194 ? 4.798 0.335 8.521 1.00 94.56 194 CYS A O 1
ATOM 1513 N N . GLU A 1 195 ? 6.266 2.059 8.432 1.00 92.56 195 GLU A N 1
ATOM 1514 C CA . GLU A 1 195 ? 6.238 2.284 6.976 1.00 92.56 195 GLU A CA 1
ATOM 1515 C C . GLU A 1 195 ? 4.812 2.231 6.399 1.00 92.56 195 GLU A C 1
ATOM 1517 O O . GLU A 1 195 ? 3.924 2.922 6.896 1.00 92.56 195 GLU A O 1
ATOM 1522 N N . THR A 1 196 ? 4.565 1.375 5.405 1.00 94.44 196 THR A N 1
ATOM 1523 C CA . THR A 1 196 ? 3.270 1.240 4.735 1.00 94.44 196 THR A CA 1
ATOM 1524 C C . THR A 1 196 ? 2.129 0.903 5.689 1.00 94.44 196 THR A C 1
ATOM 1526 O O . THR A 1 196 ? 1.027 1.420 5.525 1.00 94.44 196 THR A O 1
ATOM 1529 N N . SER A 1 197 ? 2.381 0.106 6.734 1.00 96.31 197 SER A N 1
ATOM 1530 C CA . SER A 1 197 ? 1.354 -0.186 7.745 1.00 96.31 197 SER A CA 1
ATOM 1531 C C . SER A 1 197 ? 0.997 1.053 8.572 1.00 96.31 197 SER A C 1
ATOM 1533 O O . SER A 1 197 ? -0.169 1.248 8.909 1.00 96.31 197 SER A O 1
ATOM 1535 N N . LEU A 1 198 ? 1.975 1.923 8.860 1.00 96.69 198 LEU A N 1
ATOM 1536 C CA . LEU A 1 198 ? 1.727 3.193 9.545 1.00 96.69 198 LEU A CA 1
ATOM 1537 C C . LEU A 1 198 ? 0.938 4.161 8.662 1.00 96.69 198 LEU A C 1
ATOM 1539 O O . LEU A 1 198 ? -0.010 4.757 9.151 1.00 96.69 198 LEU A O 1
ATOM 1543 N N . TRP A 1 199 ? 1.294 4.309 7.385 1.00 96.75 199 TRP A N 1
ATOM 1544 C CA . TRP A 1 199 ? 0.618 5.259 6.490 1.00 96.75 199 TRP A CA 1
ATOM 1545 C C . TRP A 1 199 ? -0.850 4.885 6.249 1.00 96.75 199 TRP A C 1
ATOM 1547 O O . TRP A 1 199 ? -1.719 5.755 6.215 1.00 96.75 199 TRP A O 1
ATOM 1557 N N . LEU A 1 200 ? -1.144 3.583 6.159 1.00 97.25 200 LEU A N 1
ATOM 1558 C CA . LEU A 1 200 ? -2.519 3.077 6.135 1.00 97.25 200 LEU A CA 1
ATOM 1559 C C . LEU A 1 200 ? -3.257 3.376 7.448 1.00 97.25 200 LEU A C 1
ATOM 1561 O O . LEU A 1 200 ? -4.401 3.828 7.426 1.00 97.25 200 LEU A O 1
ATOM 1565 N N . ALA A 1 201 ? -2.595 3.179 8.590 1.00 97.38 201 ALA A N 1
ATOM 1566 C CA . ALA A 1 201 ? -3.158 3.504 9.896 1.00 97.38 201 ALA A CA 1
ATOM 1567 C C . ALA A 1 201 ? -3.408 5.017 10.063 1.00 97.38 201 ALA A C 1
ATOM 1569 O O . ALA A 1 201 ? -4.430 5.417 10.612 1.00 97.38 201 ALA A O 1
ATOM 1570 N N . GLU A 1 202 ? -2.519 5.874 9.558 1.00 97.06 202 GLU A N 1
ATOM 1571 C CA . GLU A 1 202 ? -2.686 7.332 9.548 1.00 97.06 202 GLU A CA 1
ATOM 1572 C C . GLU A 1 202 ? -3.915 7.748 8.733 1.00 97.06 202 GLU A C 1
ATOM 1574 O O . GLU A 1 202 ? -4.707 8.570 9.204 1.00 97.06 202 GLU A O 1
ATOM 1579 N N . GLN A 1 203 ? -4.114 7.148 7.553 1.00 96.62 203 GLN A N 1
ATOM 1580 C CA . GLN A 1 203 ? -5.304 7.384 6.736 1.00 96.62 203 GLN A CA 1
ATOM 1581 C C . GLN A 1 203 ? -6.583 6.935 7.459 1.00 96.62 203 GLN A C 1
ATOM 1583 O O . GLN A 1 203 ? -7.518 7.726 7.582 1.00 96.62 203 GLN A O 1
ATOM 1588 N N . PHE A 1 204 ? -6.598 5.717 8.007 1.00 97.81 204 PHE A N 1
ATOM 1589 C CA . PHE A 1 204 ? -7.718 5.198 8.799 1.00 97.81 204 PHE A CA 1
ATOM 1590 C C . PHE A 1 204 ? -8.046 6.103 9.999 1.00 97.81 204 PHE A C 1
ATOM 1592 O O . PHE A 1 204 ? -9.205 6.442 10.237 1.00 97.81 204 PHE A O 1
ATOM 1599 N N . GLY A 1 205 ? -7.023 6.576 10.716 1.00 97.25 205 GLY A N 1
ATOM 1600 C CA . GLY A 1 205 ? -7.184 7.525 11.817 1.00 97.25 205 GLY A CA 1
ATOM 1601 C C . GLY A 1 205 ? -7.746 8.872 11.369 1.00 97.25 205 GLY A C 1
ATOM 1602 O O . GLY A 1 205 ? -8.622 9.424 12.033 1.00 97.25 205 GLY A O 1
ATOM 1603 N N . CYS A 1 206 ? -7.297 9.386 10.222 1.00 96.00 206 CYS A N 1
ATOM 1604 C CA . CYS A 1 206 ? -7.845 10.600 9.619 1.00 96.00 206 CYS A CA 1
ATOM 1605 C C . CYS A 1 206 ? -9.322 10.449 9.240 1.00 96.00 206 CYS A C 1
ATOM 1607 O O . CYS A 1 206 ? -10.082 11.406 9.387 1.00 96.00 206 CYS A O 1
ATOM 1609 N N . ASP A 1 207 ? -9.739 9.282 8.760 1.00 95.56 207 ASP A N 1
ATOM 1610 C CA . ASP A 1 207 ? -11.132 9.043 8.381 1.00 95.56 207 ASP A CA 1
ATOM 1611 C C . ASP A 1 207 ? -12.036 8.888 9.610 1.00 95.56 207 ASP A C 1
ATOM 1613 O O . ASP A 1 207 ? -13.093 9.521 9.668 1.00 95.56 207 ASP A O 1
ATOM 1617 N N . LEU A 1 208 ? -11.572 8.196 10.657 1.00 96.31 208 LEU A N 1
ATOM 1618 C CA . LEU A 1 208 ? -12.250 8.181 11.959 1.00 96.31 208 LEU A CA 1
ATOM 1619 C C . LEU A 1 208 ? -12.363 9.584 12.571 1.00 96.31 208 LEU A C 1
ATOM 1621 O O . LEU A 1 208 ? -13.426 9.946 13.067 1.00 96.31 208 LEU A O 1
ATOM 1625 N N . GLN A 1 209 ? -11.307 10.399 12.501 1.00 95.38 209 GLN A N 1
ATOM 1626 C CA . GLN A 1 209 ? -11.311 11.755 13.059 1.00 95.38 209 GLN A CA 1
ATOM 1627 C C . GLN A 1 209 ? -12.292 12.683 12.328 1.00 95.38 209 GLN A C 1
ATOM 1629 O O . GLN A 1 209 ? -12.909 13.540 12.960 1.00 95.38 209 GLN A O 1
ATOM 1634 N N . LYS A 1 210 ? -12.457 12.513 11.007 1.00 93.88 210 LYS A N 1
ATOM 1635 C CA . LYS A 1 210 ? -13.470 13.238 10.220 1.00 93.88 210 LYS A CA 1
ATOM 1636 C C . LYS A 1 210 ? -14.887 12.784 10.565 1.00 93.88 210 LYS A C 1
ATOM 1638 O O . LYS A 1 210 ? -15.780 13.623 10.642 1.00 93.88 210 LYS A O 1
ATOM 1643 N N . ALA A 1 211 ? -15.091 11.479 10.752 1.00 95.12 211 ALA A N 1
ATOM 1644 C CA . ALA A 1 211 ? -16.396 10.925 11.103 1.00 95.12 211 ALA A CA 1
ATOM 1645 C C . ALA A 1 211 ? -16.809 11.280 12.543 1.00 95.12 211 ALA A C 1
ATOM 1647 O O . ALA A 1 211 ? -17.985 11.560 12.783 1.00 95.12 211 ALA A O 1
ATOM 1648 N N . PHE A 1 212 ? -15.845 11.325 13.471 1.00 95.25 212 PHE A N 1
ATOM 1649 C CA . PHE A 1 212 ? -16.035 11.531 14.911 1.00 95.25 212 PHE A CA 1
ATOM 1650 C C . PHE A 1 212 ? -15.095 12.619 15.468 1.00 95.25 212 PHE A C 1
ATOM 1652 O O . PHE A 1 212 ? -14.100 12.311 16.130 1.00 95.25 212 PHE A O 1
ATOM 1659 N N . PRO A 1 213 ? -15.396 13.910 15.243 1.00 93.81 213 PRO A N 1
ATOM 1660 C CA . P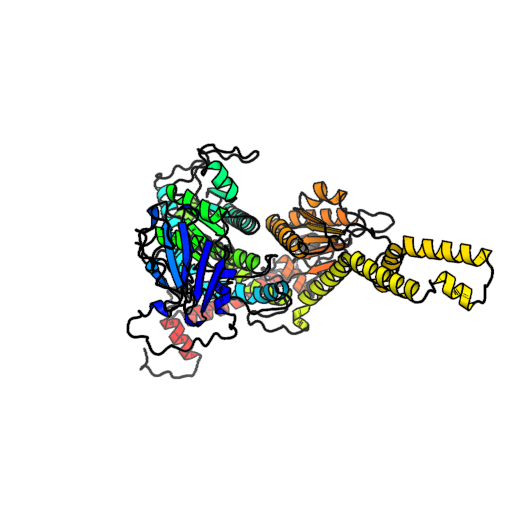RO A 1 213 ? -14.522 15.024 15.613 1.00 93.81 213 PRO A CA 1
ATOM 1661 C C . PRO A 1 213 ? -14.183 15.140 17.106 1.00 93.81 213 PRO A C 1
ATOM 1663 O O . PRO A 1 213 ? -13.174 15.754 17.441 1.00 93.81 213 PRO A O 1
ATOM 1666 N N . HIS A 1 214 ? -15.003 14.592 18.011 1.00 92.31 214 HIS A N 1
ATOM 1667 C CA . HIS A 1 214 ? -14.747 14.669 19.458 1.00 92.31 214 HIS A CA 1
ATOM 1668 C C . HIS A 1 214 ? -13.973 13.466 20.018 1.00 92.31 214 HIS A C 1
ATOM 1670 O O . HIS A 1 214 ? -13.622 13.473 21.206 1.00 92.31 214 HIS A O 1
ATOM 1676 N N . LEU A 1 215 ? -13.711 12.438 19.206 1.00 91.19 215 LEU A N 1
ATOM 1677 C CA . LEU A 1 215 ? -12.763 11.384 19.561 1.00 91.19 215 LEU A CA 1
ATOM 1678 C C . LEU A 1 215 ? -11.343 11.895 19.347 1.00 91.19 215 LEU A C 1
ATOM 1680 O O . LEU A 1 215 ? -11.056 12.496 18.312 1.00 91.19 215 LEU A O 1
ATOM 1684 N N . TYR A 1 216 ? -10.456 11.652 20.312 1.00 92.12 216 TYR A N 1
ATOM 1685 C CA . TYR A 1 216 ? -9.043 11.985 20.150 1.00 92.12 216 TYR A CA 1
ATOM 1686 C C . TYR A 1 216 ? -8.286 10.769 19.615 1.00 92.12 216 TYR A C 1
ATOM 1688 O O . TYR A 1 216 ? -7.955 9.840 20.357 1.00 92.12 216 TYR A O 1
ATOM 1696 N N . ILE A 1 217 ? -8.048 10.764 18.303 1.00 94.00 217 ILE A N 1
ATOM 1697 C CA . ILE A 1 217 ? -7.370 9.675 17.596 1.00 94.00 217 ILE A CA 1
ATOM 1698 C C . ILE A 1 217 ? -5.946 10.108 17.275 1.00 94.00 217 ILE A C 1
ATOM 1700 O O . ILE A 1 217 ? -5.714 11.201 16.753 1.00 94.00 217 ILE A O 1
ATOM 1704 N N . ARG A 1 218 ? -4.970 9.246 17.565 1.00 93.25 218 ARG A N 1
ATOM 1705 C CA . ARG A 1 218 ? -3.559 9.548 17.315 1.00 93.25 218 ARG A CA 1
ATOM 1706 C C . ARG A 1 218 ? -2.885 8.397 16.590 1.00 93.25 218 ARG A C 1
ATOM 1708 O O . ARG A 1 218 ? -2.901 7.276 17.076 1.00 93.25 218 ARG A O 1
ATOM 1715 N N . ALA A 1 219 ? -2.241 8.689 15.465 1.00 94.62 219 ALA A N 1
ATOM 1716 C CA . ALA A 1 219 ? -1.379 7.746 14.762 1.00 94.62 219 ALA A CA 1
ATOM 1717 C C . ALA A 1 219 ? 0.095 8.079 15.030 1.00 94.62 219 ALA A C 1
ATOM 1719 O O . ALA A 1 219 ? 0.523 9.223 14.860 1.00 94.62 219 ALA A O 1
ATOM 1720 N N . VAL A 1 220 ? 0.869 7.098 15.501 1.00 93.50 220 VAL A N 1
ATOM 1721 C CA . VAL A 1 220 ? 2.287 7.269 15.853 1.00 93.50 220 VAL A CA 1
ATOM 1722 C C . VAL A 1 220 ? 3.086 6.039 15.432 1.00 93.50 220 VAL A C 1
ATOM 1724 O O . VAL A 1 220 ? 2.706 4.908 15.718 1.00 93.50 220 VAL A O 1
ATOM 1727 N N . SER A 1 221 ? 4.243 6.249 14.799 1.00 93.81 221 SER A N 1
ATOM 1728 C CA . SER A 1 221 ? 5.177 5.159 14.487 1.00 93.81 221 SER A CA 1
ATOM 1729 C C . SER A 1 221 ? 5.575 4.375 15.738 1.00 93.81 221 SER A C 1
ATOM 1731 O O . SER A 1 221 ? 5.917 4.976 16.758 1.00 93.81 221 SER A O 1
ATOM 1733 N N . SER A 1 222 ? 5.632 3.047 15.631 1.00 93.62 222 SER A N 1
ATOM 1734 C CA . SER A 1 222 ? 6.056 2.182 16.739 1.00 93.62 222 SER A CA 1
ATOM 1735 C C . SER A 1 222 ? 7.459 2.548 17.242 1.00 93.62 222 SER A C 1
ATOM 1737 O O . SER A 1 222 ? 7.683 2.661 18.442 1.00 93.62 222 SER A O 1
ATOM 1739 N N . ASN A 1 223 ? 8.382 2.905 16.341 1.00 90.38 223 ASN A N 1
ATOM 1740 C CA . ASN A 1 223 ? 9.724 3.366 16.718 1.00 90.38 223 ASN A CA 1
ATOM 1741 C C . ASN A 1 223 ? 9.706 4.629 17.595 1.00 90.38 223 ASN A C 1
ATOM 1743 O O . ASN A 1 223 ? 10.514 4.758 18.512 1.00 90.38 223 ASN A O 1
ATOM 1747 N N . LYS A 1 224 ? 8.774 5.558 17.345 1.00 89.19 224 LYS A N 1
ATOM 1748 C CA . LYS A 1 224 ? 8.639 6.779 18.154 1.00 89.19 224 LYS A CA 1
ATOM 1749 C C . LYS A 1 224 ? 8.082 6.469 19.543 1.00 89.19 224 LYS A C 1
ATOM 1751 O O . LYS A 1 224 ? 8.542 7.061 20.515 1.00 89.19 224 LYS A O 1
ATOM 1756 N N . LEU A 1 225 ? 7.125 5.542 19.638 1.00 89.69 225 LEU A N 1
ATOM 1757 C CA . LEU A 1 225 ? 6.593 5.087 20.924 1.00 89.69 225 LEU A CA 1
ATOM 1758 C C . LEU A 1 225 ? 7.688 4.406 21.754 1.00 89.69 225 LEU A C 1
ATOM 1760 O O . LEU A 1 225 ? 7.873 4.773 22.908 1.00 89.69 225 LEU A O 1
ATOM 1764 N N . LEU A 1 226 ? 8.472 3.504 21.154 1.00 88.88 226 LEU A N 1
ATOM 1765 C CA . LEU A 1 226 ? 9.597 2.847 21.832 1.00 88.88 226 LEU A CA 1
ATOM 1766 C C . LEU A 1 226 ? 10.671 3.837 22.289 1.00 88.88 226 LEU A C 1
ATOM 1768 O O . LEU A 1 226 ? 11.137 3.744 23.416 1.00 88.88 226 LEU A O 1
ATOM 1772 N N . GLY A 1 227 ? 11.042 4.806 21.448 1.00 84.75 227 GLY A N 1
ATOM 1773 C CA . GLY A 1 227 ? 12.039 5.816 21.820 1.00 84.75 227 GLY A CA 1
ATOM 1774 C C . GLY A 1 227 ? 11.572 6.774 22.922 1.00 84.75 227 GLY A C 1
ATOM 1775 O O . GLY A 1 227 ? 12.403 7.308 23.652 1.00 84.75 227 GLY A O 1
ATOM 1776 N N . THR A 1 228 ? 10.256 6.989 23.050 1.00 84.31 228 THR A N 1
ATOM 1777 C CA . THR A 1 228 ? 9.691 7.913 24.050 1.00 84.31 228 THR A CA 1
ATOM 1778 C C . THR A 1 228 ? 9.347 7.221 25.365 1.00 84.31 228 THR A C 1
ATOM 1780 O O . THR A 1 228 ? 9.597 7.784 26.421 1.00 84.31 228 THR A O 1
ATOM 1783 N N . PHE A 1 229 ? 8.762 6.025 25.306 1.00 83.62 229 PHE A N 1
ATOM 1784 C CA . PHE A 1 229 ? 8.209 5.326 26.472 1.00 83.62 229 PHE A CA 1
ATOM 1785 C C . PHE A 1 229 ? 8.979 4.050 26.838 1.00 83.62 229 PHE A C 1
ATOM 1787 O O . PHE A 1 229 ? 8.791 3.514 27.922 1.00 83.62 229 PHE A O 1
ATOM 1794 N N . GLY A 1 230 ? 9.809 3.523 25.935 1.00 78.50 230 GLY A N 1
ATOM 1795 C CA . GLY A 1 230 ? 10.493 2.237 26.102 1.00 78.50 230 GLY A CA 1
ATOM 1796 C C . GLY A 1 230 ? 11.951 2.336 26.553 1.00 78.50 230 GLY A C 1
ATOM 1797 O O . GLY A 1 230 ? 12.627 1.312 26.590 1.00 78.50 230 GLY A O 1
ATOM 1798 N N . GLN A 1 231 ? 12.462 3.535 26.848 1.00 77.69 231 GLN A N 1
ATOM 1799 C CA . GLN A 1 231 ? 13.855 3.754 27.253 1.00 77.69 231 GLN A CA 1
ATOM 1800 C C . GLN A 1 231 ? 13.936 4.457 28.609 1.00 77.69 231 GLN A C 1
ATOM 1802 O O . GLN A 1 231 ? 13.124 5.328 28.898 1.00 77.69 231 GLN A O 1
ATOM 1807 N N . GLU A 1 232 ? 14.956 4.124 29.409 1.00 72.00 232 GLU A N 1
ATOM 1808 C CA . GLU A 1 232 ? 15.241 4.803 30.687 1.00 72.00 232 GLU A CA 1
ATOM 1809 C C . GLU A 1 232 ? 15.580 6.289 30.497 1.00 72.00 232 GLU A C 1
ATOM 1811 O O . GLU A 1 232 ? 15.295 7.121 31.356 1.00 72.00 232 GLU A O 1
ATOM 1816 N N . LEU A 1 233 ? 16.189 6.628 29.357 1.00 73.62 233 LEU A N 1
ATOM 1817 C CA . LEU A 1 233 ? 16.450 7.998 28.937 1.00 73.62 233 LEU A CA 1
ATOM 1818 C C . LEU A 1 233 ? 15.629 8.286 27.686 1.00 73.62 233 LEU A C 1
ATOM 1820 O O . LEU A 1 233 ? 15.958 7.816 26.598 1.00 73.62 233 LEU A O 1
ATOM 1824 N N . VAL A 1 234 ? 14.571 9.077 27.851 1.00 72.62 234 VAL A N 1
ATOM 1825 C CA . VAL A 1 234 ? 13.694 9.507 26.759 1.00 72.62 234 VAL A CA 1
ATOM 1826 C C . VAL A 1 234 ? 14.527 10.192 25.680 1.00 72.62 234 VAL A C 1
ATOM 1828 O O . VAL A 1 234 ? 15.131 11.243 25.916 1.00 72.62 234 VAL A O 1
ATOM 1831 N N . VAL A 1 235 ? 14.537 9.628 24.473 1.00 69.62 235 VAL A N 1
ATOM 1832 C CA . VAL A 1 235 ? 15.158 10.290 23.326 1.00 69.62 235 VAL A CA 1
ATOM 1833 C C . VAL A 1 235 ? 14.165 11.333 22.819 1.00 69.62 235 VAL A C 1
ATOM 1835 O O . VAL A 1 235 ? 13.095 10.959 22.323 1.00 69.62 235 VAL A O 1
ATOM 1838 N N . PRO A 1 236 ? 14.466 12.645 22.922 1.00 67.62 236 PRO A N 1
ATOM 1839 C CA . PRO A 1 236 ? 13.579 13.654 22.373 1.00 67.62 236 PRO A CA 1
ATOM 1840 C C . PRO A 1 236 ? 13.392 13.372 20.884 1.00 67.62 236 PRO A C 1
ATOM 1842 O O . PRO A 1 236 ? 14.346 13.053 20.178 1.00 67.62 236 PRO A O 1
ATOM 1845 N N . SER A 1 237 ? 12.153 13.478 20.411 1.00 69.94 237 SER A N 1
ATOM 1846 C CA . SER A 1 237 ? 11.808 13.343 18.996 1.00 69.94 237 SER A CA 1
ATOM 1847 C C . SER A 1 237 ? 11.571 14.740 18.411 1.00 69.94 237 SER A C 1
ATOM 1849 O O . SER A 1 237 ? 10.439 15.228 18.483 1.00 69.94 237 SER A O 1
ATOM 1851 N N . PRO A 1 238 ? 12.596 15.425 17.854 1.00 69.50 238 PRO A N 1
ATOM 1852 C CA . PRO A 1 238 ? 12.433 16.762 17.292 1.00 69.50 238 PRO A CA 1
ATOM 1853 C C . PRO A 1 238 ? 11.268 16.820 16.301 1.00 69.50 238 PRO A C 1
ATOM 1855 O O . PRO A 1 238 ? 11.137 15.964 15.427 1.00 69.50 238 PRO A O 1
ATOM 1858 N N . GLY A 1 239 ? 10.411 17.831 16.444 1.00 68.94 239 GLY A N 1
ATOM 1859 C CA . GLY A 1 239 ? 9.238 18.015 15.586 1.00 68.94 239 GLY A CA 1
ATOM 1860 C C . GLY A 1 239 ? 8.021 17.151 15.940 1.00 68.94 239 GLY A C 1
ATOM 1861 O O . GLY A 1 239 ? 7.014 17.239 15.245 1.00 68.94 239 GLY A O 1
ATOM 1862 N N . ASN A 1 240 ? 8.067 16.350 17.011 1.00 70.44 240 ASN A N 1
ATOM 1863 C CA . ASN A 1 240 ? 6.899 15.652 17.551 1.00 70.44 240 ASN A CA 1
ATOM 1864 C C . ASN A 1 240 ? 6.620 16.140 18.985 1.00 70.44 240 ASN A C 1
ATOM 1866 O O . ASN A 1 240 ? 7.503 16.011 19.831 1.00 70.44 240 ASN A O 1
ATOM 1870 N N . PRO A 1 241 ? 5.422 16.672 19.297 1.00 70.56 241 PRO A N 1
ATOM 1871 C CA . PRO A 1 241 ? 5.079 17.161 20.635 1.00 70.56 241 PRO A CA 1
ATOM 1872 C C . PRO A 1 241 ? 4.759 16.011 21.611 1.00 70.56 241 PRO A C 1
ATOM 1874 O O . PRO A 1 241 ? 3.763 16.061 22.326 1.00 70.56 241 PRO A O 1
ATOM 1877 N N . MET A 1 242 ? 5.550 14.936 21.593 1.00 74.88 242 MET A N 1
ATOM 1878 C CA . MET A 1 242 ? 5.430 13.831 22.541 1.00 74.88 242 MET A CA 1
ATOM 1879 C C . MET A 1 242 ? 6.438 13.970 23.673 1.00 74.88 242 MET A C 1
ATOM 1881 O O . MET A 1 242 ? 7.612 14.254 23.442 1.00 74.88 242 MET A O 1
ATOM 1885 N N . SER A 1 243 ? 5.967 13.695 24.879 1.00 73.81 243 SER A N 1
ATOM 1886 C CA . SER A 1 243 ? 6.763 13.482 26.077 1.00 73.81 243 SER A CA 1
ATOM 1887 C C . SER A 1 243 ? 6.210 12.281 26.841 1.00 73.81 243 SER A C 1
ATOM 1889 O O . SER A 1 243 ? 5.126 11.783 26.543 1.00 73.81 243 SER A O 1
ATOM 1891 N N . GLU A 1 244 ? 6.938 11.835 27.858 1.00 69.88 244 GLU A N 1
ATOM 1892 C CA . GLU A 1 244 ? 6.507 10.748 28.743 1.00 69.88 244 GLU A CA 1
ATOM 1893 C C . GLU A 1 244 ? 5.155 11.032 29.429 1.00 69.88 244 GLU A C 1
ATOM 1895 O O . GLU A 1 244 ? 4.387 10.119 29.708 1.00 69.88 244 GLU A O 1
ATOM 1900 N N . HIS A 1 245 ? 4.826 12.307 29.656 1.00 71.44 245 HIS A N 1
ATOM 1901 C CA . HIS A 1 245 ? 3.578 12.720 30.308 1.00 71.44 245 HIS A CA 1
ATOM 1902 C C . HIS A 1 245 ? 2.474 13.144 29.329 1.00 71.44 245 HIS A C 1
ATOM 1904 O O . HIS A 1 245 ? 1.333 13.344 29.745 1.00 71.44 245 HIS A O 1
ATOM 1910 N N . HIS A 1 246 ? 2.792 13.313 28.042 1.00 76.19 246 HIS A N 1
ATOM 1911 C CA . HIS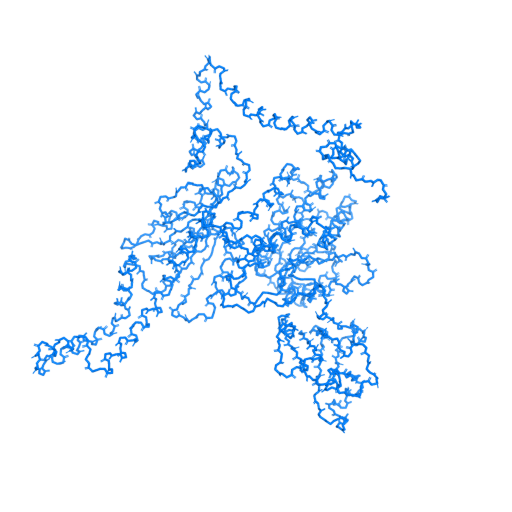 A 1 246 ? 1.832 13.735 27.027 1.00 76.19 246 HIS A CA 1
ATOM 1912 C C . HIS A 1 246 ? 2.126 13.083 25.670 1.00 76.19 246 HIS A C 1
ATOM 1914 O O . HIS A 1 246 ? 3.170 13.344 25.070 1.00 76.19 246 HIS A O 1
ATOM 1920 N N . PRO A 1 247 ? 1.181 12.328 25.088 1.00 80.00 247 PRO A N 1
ATOM 1921 C CA . PRO A 1 247 ? -0.215 12.147 25.500 1.00 80.00 247 PRO A CA 1
ATOM 1922 C C . PRO A 1 247 ? -0.412 11.159 26.662 1.00 80.00 247 PRO A C 1
ATOM 1924 O O . PRO A 1 247 ? 0.437 10.309 26.902 1.00 80.00 247 PRO A O 1
ATOM 1927 N N . ASP A 1 248 ? -1.570 11.249 27.320 1.00 85.94 248 ASP A N 1
ATOM 1928 C CA . ASP A 1 248 ? -2.062 10.229 28.248 1.00 85.94 248 ASP A CA 1
ATOM 1929 C C . ASP A 1 248 ? -2.650 9.056 27.449 1.00 85.94 248 ASP A C 1
ATOM 1931 O O . ASP A 1 248 ? -3.622 9.211 26.699 1.00 85.94 248 ASP A O 1
ATOM 1935 N N . LEU A 1 249 ? -2.006 7.899 27.586 1.00 88.69 249 LEU A N 1
ATOM 1936 C CA . LEU A 1 249 ? -2.336 6.658 26.888 1.00 88.69 249 LEU A CA 1
ATOM 1937 C C . LEU A 1 249 ? -3.073 5.650 27.782 1.00 88.69 249 LEU A C 1
ATOM 1939 O O . LEU A 1 249 ? -3.410 4.560 27.308 1.00 88.69 249 LEU A O 1
ATOM 1943 N N . VAL A 1 250 ? -3.326 5.980 29.054 1.00 88.38 250 VAL A N 1
ATOM 1944 C CA . VAL A 1 250 ? -3.922 5.044 30.012 1.00 88.38 250 VAL A CA 1
ATOM 1945 C C . VAL A 1 250 ? -5.342 4.667 29.577 1.00 88.38 250 VAL A C 1
ATOM 1947 O O . VAL A 1 250 ? -6.199 5.515 29.310 1.00 88.38 250 VAL A O 1
ATOM 1950 N N . GLY A 1 251 ? -5.582 3.359 29.460 1.00 86.75 251 GLY A N 1
ATOM 1951 C CA . GLY A 1 251 ? -6.854 2.790 29.011 1.00 86.75 251 GLY A CA 1
ATOM 1952 C C . GLY A 1 251 ? -7.239 3.135 27.567 1.00 86.75 251 GLY A C 1
ATOM 1953 O O . GLY A 1 251 ? -8.408 2.982 27.203 1.00 86.75 251 GLY A O 1
ATOM 1954 N N . SER A 1 252 ? -6.313 3.667 26.759 1.00 92.62 252 SER A N 1
ATOM 1955 C CA . SER A 1 252 ? -6.549 3.936 25.333 1.00 92.62 252 SER A CA 1
ATOM 1956 C C . SER A 1 252 ? -6.771 2.636 24.557 1.00 92.62 252 SER A C 1
ATOM 1958 O O . SER A 1 252 ? -6.229 1.590 24.914 1.00 92.62 252 SER A O 1
ATOM 1960 N N . ILE A 1 253 ? -7.569 2.689 23.490 1.00 95.88 253 ILE A N 1
ATOM 1961 C CA . ILE A 1 253 ? -7.745 1.545 22.590 1.00 95.88 253 ILE A CA 1
ATOM 1962 C C . ILE A 1 253 ? -6.598 1.573 21.588 1.00 95.88 253 ILE A C 1
ATOM 1964 O O . ILE A 1 253 ? -6.460 2.528 20.825 1.00 95.88 253 ILE A O 1
ATOM 1968 N N . VAL A 1 254 ? -5.765 0.542 21.583 1.00 96.81 254 VAL A N 1
ATOM 1969 C CA . VAL A 1 254 ? -4.580 0.476 20.725 1.00 96.81 254 VAL A CA 1
ATOM 1970 C C . VAL A 1 254 ? -4.868 -0.433 19.542 1.00 96.81 254 VAL A C 1
ATOM 1972 O O . VAL A 1 254 ? -5.267 -1.576 19.732 1.00 96.81 254 VAL A O 1
ATOM 1975 N N . ILE A 1 255 ? -4.616 0.037 18.322 1.00 97.62 255 ILE A N 1
ATOM 1976 C CA . ILE A 1 255 ? -4.647 -0.791 17.112 1.00 97.62 255 ILE A CA 1
ATOM 1977 C C . ILE A 1 255 ? -3.259 -0.769 16.475 1.00 97.62 255 ILE A C 1
ATOM 1979 O O . ILE A 1 255 ? -2.779 0.261 15.991 1.00 97.62 255 ILE A O 1
ATOM 1983 N N . ILE A 1 256 ? -2.608 -1.926 16.487 1.00 97.19 256 ILE A N 1
ATOM 1984 C CA . ILE A 1 256 ? -1.288 -2.151 15.908 1.00 97.19 256 ILE A CA 1
ATOM 1985 C C . ILE A 1 256 ? -1.473 -2.696 14.496 1.00 97.19 256 ILE A C 1
ATOM 1987 O O . ILE A 1 256 ? -1.989 -3.793 14.313 1.00 97.19 256 ILE A O 1
ATOM 1991 N N . VAL A 1 257 ? -1.037 -1.956 13.485 1.00 97.44 257 VAL A N 1
ATOM 1992 C CA . VAL A 1 257 ? -1.085 -2.398 12.090 1.00 97.44 257 VAL A CA 1
ATOM 1993 C C . VAL A 1 257 ? 0.294 -2.924 11.705 1.00 97.44 257 VAL A C 1
ATOM 1995 O O . VAL A 1 257 ? 1.282 -2.184 11.697 1.00 97.44 257 VAL A O 1
ATOM 1998 N N . SER A 1 258 ? 0.378 -4.223 11.420 1.00 95.19 258 SER A N 1
ATOM 1999 C CA . SER A 1 258 ? 1.605 -4.890 10.982 1.00 95.19 258 SER A CA 1
ATOM 2000 C C . SER A 1 258 ? 1.253 -6.124 10.161 1.00 95.19 258 SER A C 1
ATOM 2002 O O . SER A 1 258 ? 0.932 -7.168 10.722 1.00 95.19 258 SER A O 1
ATOM 2004 N N . HIS A 1 259 ? 1.364 -6.022 8.832 1.00 91.50 259 HIS A N 1
ATOM 2005 C CA . HIS A 1 259 ? 1.026 -7.133 7.936 1.00 91.50 259 HIS A CA 1
ATOM 2006 C C . HIS A 1 259 ? 1.765 -8.429 8.304 1.00 91.50 259 HIS A C 1
ATOM 2008 O O . HIS A 1 259 ? 1.129 -9.455 8.484 1.00 91.50 259 HIS A O 1
ATOM 2014 N N . SER A 1 260 ? 3.088 -8.402 8.489 1.00 87.81 260 SER A N 1
ATOM 2015 C CA . SER A 1 260 ? 3.838 -9.613 8.860 1.00 87.81 260 SER A CA 1
ATOM 2016 C C . SER A 1 260 ? 3.567 -10.088 10.292 1.00 87.81 260 SER A C 1
ATOM 2018 O O . SER A 1 260 ? 3.832 -11.244 10.616 1.00 87.81 260 SER A O 1
ATOM 2020 N N . GLY A 1 261 ? 3.131 -9.184 11.179 1.00 82.88 261 GLY A N 1
ATOM 2021 C CA . GLY A 1 261 ? 3.005 -9.421 12.617 1.00 82.88 261 GLY A CA 1
ATOM 2022 C C . GLY A 1 261 ? 4.289 -9.926 13.295 1.00 82.88 261 GLY A C 1
ATOM 2023 O O . GLY A 1 261 ? 4.216 -10.493 14.384 1.00 82.88 261 GLY A O 1
ATOM 2024 N N . GLY A 1 262 ? 5.448 -9.751 12.648 1.00 81.12 262 GLY A N 1
ATOM 2025 C CA . GLY A 1 262 ? 6.783 -10.119 13.139 1.00 81.12 262 GLY A CA 1
ATOM 2026 C C . GLY A 1 262 ? 7.789 -8.967 13.069 1.00 81.12 262 GLY A C 1
ATOM 2027 O O . GLY A 1 262 ? 8.957 -9.135 13.402 1.00 81.12 262 GLY A O 1
ATOM 2028 N N . THR A 1 263 ? 7.366 -7.775 12.633 1.00 82.81 263 THR A N 1
ATOM 2029 C CA . THR A 1 263 ? 8.226 -6.590 12.685 1.00 82.81 263 THR A CA 1
ATOM 2030 C C . THR A 1 263 ? 8.544 -6.259 14.143 1.00 82.81 263 THR A C 1
ATOM 2032 O O . THR A 1 263 ? 7.636 -6.068 14.955 1.00 82.81 263 THR A O 1
ATOM 2035 N N . PHE A 1 264 ? 9.835 -6.136 14.457 1.00 84.75 264 PHE A N 1
ATOM 2036 C CA . PHE A 1 264 ? 10.326 -5.934 15.821 1.00 84.75 264 PHE A CA 1
ATOM 2037 C C . PHE A 1 264 ? 9.655 -4.757 16.542 1.00 84.75 264 PHE A C 1
ATOM 2039 O O . PHE A 1 264 ? 9.211 -4.898 17.676 1.00 84.75 264 PHE A O 1
ATOM 2046 N N . ALA A 1 265 ? 9.545 -3.596 15.889 1.00 87.88 265 ALA A N 1
ATOM 2047 C CA . ALA A 1 265 ? 9.043 -2.397 16.551 1.00 87.88 265 ALA A CA 1
ATOM 2048 C C . ALA A 1 265 ? 7.553 -2.487 16.956 1.00 87.88 265 ALA A C 1
ATOM 2050 O O . ALA A 1 265 ? 7.259 -2.231 18.123 1.00 87.88 265 ALA A O 1
ATOM 2051 N N . PRO A 1 266 ? 6.608 -2.894 16.081 1.00 90.56 266 PRO A N 1
ATOM 2052 C CA . PRO A 1 266 ? 5.231 -3.192 16.482 1.00 90.56 266 PRO A CA 1
ATOM 2053 C C . PRO A 1 266 ? 5.120 -4.251 17.588 1.00 90.56 266 PRO A C 1
ATOM 2055 O O . PRO A 1 266 ? 4.321 -4.082 18.509 1.00 90.56 266 PRO A O 1
ATOM 2058 N N . LEU A 1 267 ? 5.946 -5.304 17.541 1.00 88.56 267 LEU A N 1
ATOM 2059 C CA . LEU A 1 267 ? 5.983 -6.348 18.570 1.00 88.56 267 LEU A CA 1
ATOM 2060 C C . LEU A 1 267 ? 6.426 -5.800 19.928 1.00 88.56 267 LEU A C 1
ATOM 2062 O O . LEU A 1 267 ? 5.690 -5.909 20.906 1.00 88.56 267 LEU A O 1
ATOM 2066 N N . ALA A 1 268 ? 7.566 -5.118 19.987 1.00 86.94 268 ALA A N 1
ATOM 2067 C CA . ALA A 1 268 ? 8.043 -4.491 21.214 1.00 86.94 268 ALA A CA 1
ATOM 2068 C C . ALA A 1 268 ? 7.056 -3.429 21.738 1.00 86.94 268 ALA A C 1
ATOM 2070 O O . ALA A 1 268 ? 6.813 -3.354 22.942 1.00 86.94 268 ALA A O 1
ATOM 2071 N N . CYS A 1 269 ? 6.419 -2.655 20.849 1.00 90.12 269 CYS A N 1
ATOM 2072 C CA . CYS A 1 269 ? 5.361 -1.718 21.233 1.00 90.12 269 CYS A CA 1
ATOM 2073 C C . CYS A 1 269 ? 4.181 -2.419 21.894 1.00 90.12 269 CYS A C 1
ATOM 2075 O O . CYS A 1 269 ? 3.657 -1.918 22.885 1.00 90.12 269 CYS A O 1
ATOM 2077 N N . SER A 1 270 ? 3.767 -3.571 21.367 1.00 90.06 270 SER A N 1
ATOM 2078 C CA . SER A 1 270 ? 2.665 -4.323 21.956 1.00 90.06 270 SER A CA 1
ATOM 2079 C C . SER A 1 270 ? 2.978 -4.776 23.384 1.00 90.06 270 SER A C 1
ATOM 2081 O O . SER A 1 270 ? 2.070 -4.778 24.202 1.00 90.06 270 SER A O 1
ATOM 2083 N N . ASN A 1 271 ? 4.245 -5.089 23.703 1.00 86.56 271 ASN A N 1
ATOM 2084 C CA . ASN A 1 271 ? 4.704 -5.398 25.067 1.00 86.56 271 ASN A CA 1
ATOM 2085 C C . ASN A 1 271 ? 4.710 -4.172 25.979 1.00 86.56 271 ASN A C 1
ATOM 2087 O O . ASN A 1 271 ? 4.219 -4.225 27.103 1.00 86.56 271 ASN A O 1
ATOM 2091 N N . LEU A 1 272 ? 5.234 -3.057 25.479 1.00 88.19 272 LEU A N 1
ATOM 2092 C CA . LEU A 1 272 ? 5.302 -1.809 26.229 1.00 88.19 272 LEU A CA 1
ATOM 2093 C C . LEU A 1 272 ? 3.908 -1.307 26.635 1.00 88.19 272 LEU A C 1
ATOM 2095 O O . LEU A 1 272 ? 3.678 -0.928 27.785 1.00 88.19 272 LEU A O 1
ATOM 2099 N N . LEU A 1 273 ? 2.964 -1.344 25.693 1.00 90.56 273 LEU A N 1
ATOM 2100 C CA . LEU A 1 273 ? 1.622 -0.797 25.876 1.00 90.56 273 LEU A CA 1
ATOM 2101 C C . LEU A 1 273 ? 0.728 -1.654 26.785 1.00 90.56 273 LEU A C 1
ATOM 2103 O O . LEU A 1 273 ? -0.260 -1.124 27.289 1.00 90.56 273 LEU A O 1
ATOM 2107 N N . GLN A 1 274 ? 1.090 -2.914 27.074 1.00 88.69 274 GLN A N 1
ATOM 2108 C CA . GLN A 1 274 ? 0.337 -3.757 28.023 1.00 88.69 274 GLN A CA 1
ATOM 2109 C C . GLN A 1 274 ? 0.265 -3.132 29.418 1.00 88.69 274 GLN A C 1
ATOM 2111 O O . GLN A 1 274 ? -0.705 -3.322 30.142 1.00 88.69 274 GLN A O 1
ATOM 2116 N N . SER A 1 275 ? 1.298 -2.372 29.795 1.00 85.94 275 SER A N 1
ATOM 2117 C CA . SER A 1 275 ? 1.338 -1.673 31.081 1.00 85.94 275 SER A CA 1
ATOM 2118 C C . SER A 1 275 ? 0.343 -0.509 31.172 1.00 85.94 275 SER A C 1
ATOM 2120 O O . SER A 1 275 ? 0.021 -0.064 32.272 1.00 85.94 275 SER A O 1
ATOM 2122 N N . LEU A 1 276 ? -0.149 -0.017 30.030 1.00 88.25 276 LEU A N 1
ATOM 2123 C CA . LEU A 1 276 ? -1.001 1.170 29.935 1.00 88.25 276 LEU A CA 1
ATOM 2124 C C . LEU A 1 276 ? -2.458 0.828 29.627 1.00 88.25 276 LEU A C 1
ATOM 2126 O O . LEU A 1 276 ? -3.360 1.579 30.004 1.00 88.25 276 LEU A O 1
ATOM 2130 N N . THR A 1 277 ? -2.703 -0.267 28.911 1.00 90.12 277 THR A N 1
ATOM 2131 C CA . THR A 1 277 ? -4.048 -0.656 28.492 1.00 90.12 277 THR A CA 1
ATOM 2132 C C . THR A 1 277 ? -4.151 -2.149 28.222 1.00 90.12 277 THR A C 1
ATOM 2134 O O . THR A 1 277 ? -3.226 -2.781 27.715 1.00 90.12 277 THR A O 1
ATOM 2137 N N . GLU A 1 278 ? -5.323 -2.701 28.520 1.00 88.44 278 GLU A N 1
ATOM 2138 C CA . GLU A 1 278 ? -5.689 -4.061 28.138 1.00 88.44 278 GLU A CA 1
ATOM 2139 C C . GLU A 1 278 ? -6.302 -4.094 26.729 1.00 88.44 278 GLU A C 1
ATOM 2141 O O . GLU A 1 278 ? -6.306 -5.136 26.083 1.00 88.44 278 GLU A O 1
ATOM 2146 N N . ASP A 1 279 ? -6.803 -2.973 26.207 1.00 92.81 279 ASP A N 1
ATOM 2147 C CA . ASP A 1 279 ? -7.552 -2.915 24.947 1.00 92.81 279 ASP A CA 1
ATOM 2148 C C . ASP A 1 279 ? -6.617 -2.767 23.732 1.00 92.81 279 ASP A C 1
ATOM 2150 O O . ASP A 1 279 ? -6.637 -1.762 23.020 1.00 92.81 279 ASP A O 1
ATOM 2154 N N . ILE A 1 280 ? -5.775 -3.782 23.502 1.00 94.38 280 ILE A N 1
ATOM 2155 C CA . ILE A 1 280 ? -4.818 -3.844 22.385 1.00 94.38 280 ILE A CA 1
ATOM 2156 C C . ILE A 1 280 ? -5.326 -4.791 21.296 1.00 94.38 280 ILE A C 1
ATOM 2158 O O . ILE A 1 280 ? -5.607 -5.956 21.556 1.00 94.38 280 ILE A O 1
ATOM 2162 N N . PHE A 1 281 ? -5.379 -4.312 20.060 1.00 95.81 281 PHE A N 1
ATOM 2163 C CA . PHE A 1 281 ? -5.771 -5.055 18.868 1.00 95.81 281 PHE A CA 1
ATOM 2164 C C . PHE A 1 281 ? -4.632 -5.042 17.848 1.00 95.81 281 PHE A C 1
ATOM 2166 O O . PHE A 1 281 ? -3.851 -4.091 17.793 1.00 95.81 281 PHE A O 1
ATOM 2173 N N . VAL A 1 282 ? -4.545 -6.076 17.013 1.00 95.75 282 VAL A N 1
ATOM 2174 C CA . VAL A 1 282 ? -3.582 -6.141 15.904 1.00 95.75 282 VAL A CA 1
ATOM 2175 C C . VAL A 1 282 ? -4.287 -6.404 14.580 1.00 95.75 282 VAL A C 1
ATOM 2177 O O . VAL A 1 282 ? -5.238 -7.175 14.533 1.00 95.75 282 VAL A O 1
ATOM 2180 N N . VAL A 1 283 ? -3.803 -5.777 13.511 1.00 96.81 283 VAL A N 1
ATOM 2181 C CA . VAL A 1 283 ? -4.148 -6.070 12.117 1.00 96.81 283 VAL A CA 1
ATOM 2182 C C . VAL A 1 283 ? -2.930 -6.713 11.459 1.00 96.81 283 VAL A C 1
ATOM 2184 O O . VAL A 1 283 ? -1.892 -6.057 11.335 1.00 96.81 283 VAL A O 1
ATOM 2187 N N . ALA A 1 284 ? -3.050 -7.978 11.060 1.00 94.69 284 ALA A N 1
ATOM 2188 C CA . ALA A 1 284 ? -1.964 -8.777 10.493 1.00 94.69 284 ALA A CA 1
ATOM 2189 C C . ALA A 1 284 ? -2.421 -9.633 9.300 1.00 94.69 284 ALA A C 1
ATOM 2191 O O . ALA A 1 284 ? -3.603 -9.677 8.969 1.00 94.69 284 ALA A O 1
ATOM 2192 N N . SER A 1 285 ? -1.492 -10.315 8.631 1.00 92.19 285 SER A N 1
ATOM 2193 C CA . SER A 1 285 ? -1.798 -11.164 7.474 1.00 92.19 285 SER A CA 1
ATOM 2194 C C . SER A 1 285 ? -2.457 -12.488 7.845 1.00 92.19 285 SER A C 1
ATOM 2196 O O . SER A 1 285 ? -3.194 -13.059 7.047 1.00 92.19 285 SER A O 1
ATOM 2198 N N . GLU A 1 286 ? -2.217 -12.960 9.067 1.00 88.94 286 GLU A N 1
ATOM 2199 C CA . GLU A 1 286 ? -2.679 -14.240 9.600 1.00 88.94 286 GLU A CA 1
ATOM 2200 C C . GLU A 1 286 ? -2.949 -14.134 11.101 1.00 88.94 286 GLU A C 1
ATOM 2202 O O . GLU A 1 286 ? -2.481 -13.218 11.786 1.00 88.94 286 GLU A O 1
ATOM 2207 N N . TRP A 1 287 ? -3.662 -15.124 11.629 1.00 85.19 287 TRP A N 1
ATOM 2208 C CA . TRP A 1 287 ? -3.892 -15.265 13.061 1.00 85.19 287 TRP A CA 1
ATOM 2209 C C . TRP A 1 287 ? -2.625 -15.602 13.840 1.00 85.19 287 TRP A C 1
ATOM 2211 O O . TRP A 1 287 ? -2.402 -15.082 14.939 1.00 85.19 287 TRP A O 1
ATOM 2221 N N . ASP A 1 288 ? -1.780 -16.476 13.299 1.00 83.62 288 ASP A N 1
ATOM 2222 C CA . ASP A 1 288 ? -0.656 -17.042 14.037 1.00 83.62 288 ASP A CA 1
ATOM 2223 C C . ASP A 1 288 ? 0.664 -16.266 13.873 1.00 83.62 288 ASP A C 1
ATOM 2225 O O . ASP A 1 288 ? 1.729 -16.827 13.592 1.00 83.62 288 ASP A O 1
ATOM 2229 N N . THR A 1 289 ? 0.594 -14.947 14.070 1.00 85.75 289 THR A N 1
ATOM 2230 C CA . THR A 1 289 ? 1.747 -14.030 14.075 1.00 85.75 289 THR A CA 1
ATOM 2231 C C . THR A 1 289 ? 2.393 -13.882 15.450 1.00 85.75 289 THR A C 1
ATOM 2233 O O . THR A 1 289 ? 1.772 -14.201 16.462 1.00 85.75 289 THR A O 1
ATOM 2236 N N . GLN A 1 290 ? 3.638 -13.391 15.517 1.00 82.31 290 GLN A N 1
ATOM 2237 C CA . GLN A 1 290 ? 4.334 -13.191 16.799 1.00 82.31 290 GLN A CA 1
ATOM 2238 C C . GLN A 1 290 ? 3.589 -12.175 17.678 1.00 82.31 290 GLN A C 1
ATOM 2240 O O . GLN A 1 290 ? 3.329 -12.449 18.849 1.00 82.31 290 GLN A O 1
ATOM 2245 N N . VAL A 1 291 ? 3.145 -11.053 17.095 1.00 84.69 291 VAL A N 1
ATOM 2246 C CA . VAL A 1 291 ? 2.288 -10.081 17.800 1.00 84.69 291 VAL A CA 1
ATOM 2247 C C . VAL A 1 291 ? 0.968 -10.734 18.215 1.00 84.69 291 VAL A C 1
ATOM 2249 O O . VAL A 1 291 ? 0.542 -10.592 19.359 1.00 84.69 291 VAL A O 1
ATOM 2252 N N . GLY A 1 292 ? 0.338 -11.505 17.321 1.00 84.75 292 GLY A N 1
ATOM 2253 C CA . GLY A 1 292 ? -0.899 -12.228 17.623 1.00 84.75 292 GLY A CA 1
ATOM 2254 C C . GLY A 1 292 ? -0.759 -13.187 18.810 1.00 84.75 292 GLY A C 1
ATOM 2255 O O . GLY A 1 292 ? -1.602 -13.184 19.707 1.00 84.75 292 GLY A O 1
ATOM 2256 N N . LYS A 1 293 ? 0.327 -13.965 18.868 1.00 79.50 293 LYS A N 1
ATOM 2257 C CA . LYS A 1 293 ? 0.651 -14.857 19.994 1.00 79.50 293 LYS A CA 1
ATOM 2258 C C . LYS A 1 293 ? 0.760 -14.106 21.311 1.00 79.50 293 LYS A C 1
ATOM 2260 O O . LYS A 1 293 ? 0.183 -14.539 22.307 1.00 79.50 293 LYS A O 1
ATOM 2265 N N . GLN A 1 294 ? 1.443 -12.969 21.298 1.00 79.50 294 GLN A N 1
ATOM 2266 C CA . GLN A 1 294 ? 1.601 -12.139 22.481 1.00 79.50 294 GLN A CA 1
ATOM 2267 C C . GLN A 1 294 ? 0.265 -11.542 22.959 1.00 79.50 294 GLN A C 1
ATOM 2269 O O . GLN A 1 294 ? -0.002 -11.489 24.155 1.00 79.50 294 GLN A O 1
ATOM 2274 N N . LEU A 1 295 ? -0.625 -11.142 22.044 1.00 83.00 295 LEU A N 1
ATOM 2275 C CA . LEU A 1 295 ? -1.973 -10.700 22.425 1.00 83.00 295 LEU A CA 1
ATOM 2276 C C . LEU A 1 295 ? -2.831 -11.839 22.992 1.00 83.00 295 LEU A C 1
ATOM 2278 O O . LEU A 1 295 ? -3.661 -11.602 23.870 1.00 83.00 295 LEU A O 1
ATOM 2282 N N . ARG A 1 296 ? -2.633 -13.078 22.525 1.00 79.81 296 ARG A N 1
ATOM 2283 C CA . ARG A 1 296 ? -3.335 -14.252 23.069 1.00 79.81 296 ARG A CA 1
ATOM 2284 C C . ARG A 1 296 ? -2.858 -14.618 24.469 1.00 79.81 296 ARG A C 1
ATOM 2286 O O . ARG A 1 296 ? -3.697 -14.962 25.298 1.00 79.81 296 ARG A O 1
ATOM 2293 N N . SER A 1 297 ? -1.559 -14.513 24.758 1.00 74.12 297 SER A N 1
ATOM 2294 C CA . SER A 1 297 ? -1.038 -14.810 26.099 1.00 74.12 297 SER A CA 1
ATOM 2295 C C . SER A 1 297 ? -1.578 -13.846 27.160 1.00 74.12 297 SER A C 1
ATOM 2297 O O . SER A 1 297 ? -1.875 -14.287 28.268 1.00 74.12 297 SER A O 1
ATOM 2299 N N . MET A 1 298 ? -1.827 -12.578 26.807 1.00 72.00 298 MET A N 1
ATOM 2300 C CA . MET A 1 298 ? -2.507 -11.623 27.698 1.00 72.00 298 MET A CA 1
ATOM 2301 C C . MET A 1 298 ? -3.932 -12.053 28.080 1.00 72.00 298 MET A C 1
ATOM 2303 O O . MET A 1 298 ? -4.418 -11.705 29.151 1.00 72.00 298 MET A O 1
ATOM 2307 N N . ASN A 1 299 ? -4.609 -12.806 27.210 1.00 63.59 299 ASN A N 1
ATOM 2308 C CA . ASN A 1 299 ? -6.036 -13.118 27.311 1.00 63.59 299 ASN A CA 1
ATOM 2309 C C . ASN A 1 299 ? -6.334 -14.596 27.580 1.00 63.59 299 ASN A C 1
ATOM 2311 O O . ASN A 1 299 ? -7.474 -15.024 27.386 1.00 63.59 299 ASN A O 1
ATOM 2315 N N . ALA A 1 300 ? -5.358 -15.375 28.055 1.00 58.84 300 ALA A N 1
ATOM 2316 C CA . ALA A 1 300 ? -5.503 -16.820 28.261 1.00 58.84 300 ALA A CA 1
ATOM 2317 C C . ALA A 1 300 ? -6.738 -17.222 29.106 1.00 58.84 300 ALA A C 1
ATOM 2319 O O . ALA A 1 300 ? -7.235 -18.337 28.975 1.00 58.84 300 ALA A O 1
ATOM 2320 N N . ASN A 1 301 ? -7.279 -16.299 29.914 1.00 51.03 301 ASN A N 1
ATOM 2321 C CA . ASN A 1 301 ? -8.430 -16.522 30.793 1.00 51.03 301 ASN A CA 1
ATOM 2322 C C . ASN A 1 301 ? -9.793 -16.058 30.227 1.00 51.03 301 ASN A C 1
ATOM 2324 O O . ASN A 1 301 ? -10.819 -16.275 30.871 1.00 51.03 301 ASN A O 1
ATOM 2328 N N . HIS A 1 302 ? -9.844 -15.426 29.046 1.00 57.47 302 HIS A N 1
ATOM 2329 C CA . HIS A 1 302 ? -11.077 -14.869 28.471 1.00 57.47 302 HIS A CA 1
ATOM 2330 C C . HIS A 1 302 ? -11.469 -15.569 27.166 1.00 57.47 302 HIS A C 1
ATOM 2332 O O . HIS A 1 302 ? -11.185 -15.100 26.062 1.00 57.47 302 HIS A O 1
ATOM 2338 N N . PHE A 1 303 ? -12.175 -16.693 27.305 1.00 47.97 303 PHE A N 1
ATOM 2339 C CA . PHE A 1 303 ? -12.779 -17.411 26.182 1.00 47.97 303 PHE A CA 1
ATOM 2340 C C . PHE A 1 303 ? -13.730 -16.472 25.407 1.00 47.97 303 PHE A C 1
ATOM 2342 O O . PHE A 1 303 ? -14.679 -15.937 25.980 1.00 47.97 303 PHE A O 1
ATOM 2349 N N . GLY A 1 304 ? -13.460 -16.240 24.116 1.00 58.03 304 GLY A N 1
ATOM 2350 C CA . GLY A 1 304 ? -14.300 -15.415 23.230 1.00 58.03 304 GLY A CA 1
ATOM 2351 C C . GLY A 1 304 ? -13.876 -13.949 23.026 1.00 58.03 304 GLY A C 1
ATOM 2352 O O . GLY A 1 304 ? -14.573 -13.225 22.319 1.00 58.03 304 GLY A O 1
ATOM 2353 N N . CYS A 1 305 ? -12.747 -13.497 23.586 1.00 65.50 305 CYS A N 1
ATOM 2354 C CA . CYS A 1 305 ? -12.216 -12.141 23.368 1.00 65.50 305 CYS A CA 1
ATOM 2355 C C . CYS A 1 305 ? -11.089 -12.137 22.325 1.00 65.50 305 CYS A C 1
ATOM 2357 O O . CYS A 1 305 ? -9.904 -12.136 22.674 1.00 65.50 305 CYS A O 1
ATOM 2359 N N . SER A 1 306 ? -11.454 -12.128 21.040 1.00 83.25 306 SER A N 1
ATOM 2360 C CA . SER A 1 306 ? -10.467 -11.984 19.968 1.00 83.25 306 SER A CA 1
ATOM 2361 C C . SER A 1 306 ? -9.912 -10.557 19.899 1.00 83.25 306 SER A C 1
ATOM 2363 O O . SER A 1 306 ? -10.658 -9.584 19.978 1.00 83.25 306 SER A O 1
ATOM 2365 N N . ARG A 1 307 ? -8.595 -10.443 19.698 1.00 90.50 307 ARG A N 1
ATOM 2366 C CA . ARG A 1 307 ? -7.861 -9.177 19.513 1.00 90.50 307 ARG A CA 1
ATOM 2367 C C . ARG A 1 307 ? -7.111 -9.102 18.180 1.00 90.50 307 ARG A C 1
ATOM 2369 O O . ARG A 1 307 ? -6.343 -8.171 17.955 1.00 90.50 307 ARG A O 1
ATOM 2376 N N . ILE A 1 308 ? -7.310 -10.085 17.303 1.00 92.69 308 ILE A N 1
ATOM 2377 C CA . ILE A 1 308 ? -6.559 -10.221 16.055 1.00 92.69 308 ILE A CA 1
ATOM 2378 C C . ILE A 1 308 ? -7.514 -10.036 14.883 1.00 92.69 308 ILE A C 1
ATOM 2380 O O . ILE A 1 308 ? -8.491 -10.769 14.733 1.00 92.69 308 ILE A O 1
ATOM 2384 N N . PHE A 1 309 ? -7.237 -9.029 14.070 1.00 94.94 309 PHE A N 1
ATOM 2385 C CA . PHE A 1 309 ? -7.786 -8.880 12.737 1.00 94.94 309 PHE A CA 1
ATOM 2386 C C . PHE A 1 309 ? -6.786 -9.445 11.737 1.00 94.94 309 PHE A C 1
ATOM 2388 O O . PHE A 1 309 ? -5.586 -9.177 11.820 1.00 94.94 309 PHE A O 1
ATOM 2395 N N . THR A 1 310 ? -7.287 -10.207 10.780 1.00 93.62 310 THR A N 1
ATOM 2396 C CA . THR A 1 310 ? -6.487 -10.870 9.760 1.00 93.62 310 THR A CA 1
ATOM 2397 C C . THR A 1 310 ? -6.976 -10.513 8.363 1.00 93.62 310 THR A C 1
ATOM 2399 O O . THR A 1 310 ? -8.182 -10.433 8.122 1.00 93.62 310 THR A O 1
ATOM 2402 N N . THR A 1 311 ? -6.047 -10.299 7.435 1.00 93.44 311 THR A N 1
ATOM 2403 C CA . THR A 1 311 ? -6.375 -10.193 6.008 1.00 93.44 311 THR A CA 1
ATOM 2404 C C . THR A 1 311 ? -6.490 -11.557 5.326 1.00 93.44 311 THR A C 1
ATOM 2406 O O . THR A 1 311 ? -6.873 -11.597 4.163 1.00 93.44 311 THR A O 1
ATOM 2409 N N . GLU A 1 312 ? -6.133 -12.654 6.009 1.00 90.94 312 GLU A N 1
ATOM 2410 C CA . GLU A 1 312 ? -6.065 -14.029 5.481 1.00 90.94 312 GLU A CA 1
ATOM 2411 C C . GLU A 1 312 ? -5.173 -14.194 4.231 1.00 90.94 312 GLU A C 1
ATOM 2413 O O . GLU A 1 312 ? -5.158 -15.253 3.604 1.00 90.94 312 GLU A O 1
ATOM 2418 N N . VAL A 1 313 ? -4.379 -13.172 3.889 1.00 91.06 313 VAL A N 1
ATOM 2419 C CA . VAL A 1 313 ? -3.469 -13.174 2.732 1.00 91.06 313 VAL A CA 1
ATOM 2420 C C . VAL A 1 313 ? -2.350 -14.184 2.912 1.00 91.06 313 VAL A C 1
ATOM 2422 O O . VAL A 1 313 ? -1.879 -14.773 1.941 1.00 91.06 313 VAL A O 1
ATOM 2425 N N . GLY A 1 314 ? -1.911 -14.382 4.149 1.00 88.38 314 GLY A N 1
ATOM 2426 C CA . GLY A 1 314 ? -0.743 -15.187 4.439 1.00 88.38 314 GLY A CA 1
ATOM 2427 C C . GLY A 1 314 ? 0.582 -14.471 4.197 1.00 88.38 314 GLY A C 1
ATOM 2428 O O . GLY A 1 314 ? 0.665 -13.242 4.110 1.00 88.38 314 GLY A O 1
ATOM 2429 N N . VAL A 1 315 ? 1.653 -15.254 4.126 1.00 87.94 315 VAL A N 1
ATOM 2430 C CA . VAL A 1 315 ? 2.990 -14.751 3.794 1.00 87.94 315 VAL A CA 1
ATOM 2431 C C . VAL A 1 315 ? 3.065 -14.467 2.294 1.00 87.94 315 VAL A C 1
ATOM 2433 O O . VAL A 1 315 ? 2.667 -15.299 1.480 1.00 87.94 315 VAL A O 1
ATOM 2436 N N . ARG A 1 316 ? 3.603 -13.298 1.930 1.00 88.88 316 ARG A N 1
ATOM 2437 C CA . ARG A 1 316 ? 3.916 -12.935 0.544 1.00 88.88 316 ARG A CA 1
ATOM 2438 C C . ARG A 1 316 ? 5.413 -12.681 0.391 1.00 88.88 316 ARG A C 1
ATOM 2440 O O . ARG A 1 316 ? 5.930 -11.833 1.114 1.00 88.88 316 ARG A O 1
ATOM 2447 N N . PRO A 1 317 ? 6.107 -13.423 -0.492 1.00 85.69 317 PRO A N 1
ATOM 2448 C CA . PRO A 1 317 ? 7.562 -13.346 -0.621 1.00 85.69 317 PRO A CA 1
ATOM 2449 C C . PRO A 1 317 ? 8.039 -12.121 -1.413 1.00 85.69 317 PRO A C 1
ATOM 2451 O O . PRO A 1 317 ? 9.227 -11.810 -1.390 1.00 85.69 317 PRO A O 1
ATOM 2454 N N . ALA A 1 318 ? 7.151 -11.425 -2.130 1.00 88.56 318 ALA A N 1
ATOM 2455 C CA . ALA A 1 318 ? 7.519 -10.209 -2.838 1.00 88.56 318 ALA A CA 1
ATOM 2456 C C . ALA A 1 318 ? 7.892 -9.095 -1.843 1.00 88.56 318 ALA A C 1
ATOM 2458 O O . ALA A 1 318 ? 7.052 -8.600 -1.093 1.00 88.56 318 ALA A O 1
ATOM 2459 N N . GLU A 1 319 ? 9.151 -8.655 -1.889 1.00 87.56 319 GLU A N 1
ATOM 2460 C CA . GLU A 1 319 ? 9.634 -7.493 -1.133 1.00 87.56 319 GLU A CA 1
ATOM 2461 C C . GLU A 1 319 ? 8.796 -6.216 -1.391 1.00 87.56 319 GLU A C 1
ATOM 2463 O O . GLU A 1 319 ? 8.397 -5.546 -0.427 1.00 87.56 319 GLU A O 1
ATOM 2468 N N . PRO A 1 320 ? 8.470 -5.839 -2.651 1.00 92.06 320 PRO A N 1
ATOM 2469 C CA . PRO A 1 320 ? 7.584 -4.709 -2.905 1.00 92.06 320 PRO A CA 1
ATOM 2470 C C . PRO A 1 320 ? 6.129 -5.076 -2.577 1.00 92.06 320 PRO A C 1
ATOM 2472 O O . PRO A 1 320 ? 5.441 -5.764 -3.326 1.00 92.06 320 PRO A O 1
ATOM 2475 N N . CYS A 1 321 ? 5.645 -4.557 -1.451 1.00 91.44 321 CYS A N 1
ATOM 2476 C CA . CYS A 1 321 ? 4.298 -4.803 -0.940 1.00 91.44 321 CYS A CA 1
ATOM 2477 C C . CYS A 1 321 ? 3.205 -4.291 -1.900 1.00 91.44 321 CYS A C 1
ATOM 2479 O O . CYS A 1 321 ? 3.060 -3.080 -2.071 1.00 91.44 321 CYS A O 1
ATOM 2481 N N . SER A 1 322 ? 2.406 -5.197 -2.470 1.00 94.06 322 SER A N 1
ATOM 2482 C CA . SER A 1 322 ? 1.250 -4.885 -3.329 1.00 94.06 322 SER A CA 1
ATOM 2483 C C . SER A 1 322 ? -0.066 -5.342 -2.688 1.00 94.06 322 SER A C 1
ATOM 2485 O O . SER A 1 322 ? -0.790 -4.527 -2.110 1.00 94.06 322 SER A O 1
ATOM 2487 N N . VAL A 1 323 ? -0.357 -6.646 -2.714 1.00 95.44 323 VAL A N 1
ATOM 2488 C CA . VAL A 1 323 ? -1.600 -7.229 -2.175 1.00 95.44 323 VAL A CA 1
ATOM 2489 C C . VAL A 1 323 ? -1.764 -6.979 -0.683 1.00 95.44 323 VAL A C 1
ATOM 2491 O O . VAL A 1 323 ? -2.863 -6.687 -0.225 1.00 95.44 323 VAL A O 1
ATOM 2494 N N . SER A 1 324 ? -0.664 -6.987 0.070 1.00 94.75 324 SER A N 1
ATOM 2495 C CA . SER A 1 324 ? -0.657 -6.691 1.502 1.00 94.75 324 SER A CA 1
ATOM 2496 C C . SER A 1 324 ? -1.189 -5.290 1.814 1.00 94.75 324 SER A C 1
ATOM 2498 O O . SER A 1 324 ? -1.915 -5.111 2.794 1.00 94.75 324 SER A O 1
ATOM 2500 N N . VAL A 1 325 ? -0.880 -4.303 0.966 1.00 96.00 325 VAL A N 1
ATOM 2501 C CA . VAL A 1 325 ? -1.342 -2.915 1.109 1.00 96.00 325 VAL A CA 1
ATOM 2502 C C . VAL A 1 325 ? -2.837 -2.827 0.829 1.00 96.00 325 VAL A C 1
ATOM 2504 O O . VAL A 1 325 ? -3.579 -2.294 1.655 1.00 96.00 325 VAL A O 1
ATOM 2507 N N . ALA A 1 326 ? -3.282 -3.394 -0.296 1.00 96.69 326 ALA A N 1
ATOM 2508 C CA . ALA A 1 326 ? -4.689 -3.395 -0.693 1.00 96.69 326 ALA A CA 1
ATOM 2509 C C . ALA A 1 326 ? -5.567 -4.137 0.328 1.00 96.69 326 ALA A C 1
ATOM 2511 O O . ALA A 1 326 ? -6.586 -3.610 0.768 1.00 96.69 326 ALA A O 1
ATOM 2512 N N . ALA A 1 327 ? -5.128 -5.314 0.775 1.00 96.88 327 ALA A N 1
ATOM 2513 C CA . ALA A 1 327 ? -5.844 -6.139 1.739 1.00 96.88 327 ALA A CA 1
ATOM 2514 C C . ALA A 1 327 ? -5.933 -5.482 3.124 1.00 96.88 327 ALA A C 1
ATOM 2516 O O . ALA A 1 327 ? -6.992 -5.484 3.749 1.00 96.88 327 ALA A O 1
ATOM 2517 N N . THR A 1 328 ? -4.840 -4.873 3.598 1.00 97.25 328 THR A N 1
ATOM 2518 C CA . THR A 1 328 ? -4.841 -4.152 4.882 1.00 97.25 328 THR A CA 1
ATOM 2519 C C . THR A 1 328 ? -5.751 -2.929 4.816 1.00 97.25 328 THR A C 1
ATOM 2521 O O . THR A 1 328 ? -6.511 -2.689 5.751 1.00 97.25 328 THR A O 1
ATOM 2524 N N . HIS A 1 329 ? -5.723 -2.178 3.708 1.00 96.81 329 HIS A N 1
ATOM 2525 C CA . HIS A 1 329 ? -6.638 -1.056 3.501 1.00 96.81 329 HIS A CA 1
ATOM 2526 C C . HIS A 1 329 ? -8.101 -1.526 3.496 1.00 96.81 329 HIS A C 1
ATOM 2528 O O . HIS A 1 329 ? -8.911 -0.969 4.231 1.00 96.81 329 HIS A O 1
ATOM 2534 N N . GLN A 1 330 ? -8.421 -2.591 2.751 1.00 96.56 330 GLN A N 1
ATOM 2535 C CA . GLN A 1 330 ? -9.762 -3.183 2.705 1.00 96.56 330 GLN A CA 1
ATOM 2536 C C . GLN A 1 330 ? -10.261 -3.586 4.098 1.00 96.56 330 GLN A C 1
ATOM 2538 O O . GLN A 1 330 ? -11.380 -3.258 4.489 1.00 96.56 330 GLN A O 1
ATOM 2543 N N . LEU A 1 331 ? -9.419 -4.266 4.875 1.00 96.94 331 LEU A N 1
ATOM 2544 C CA . LEU A 1 331 ? -9.749 -4.683 6.234 1.00 96.94 331 LEU A CA 1
ATOM 2545 C C . LEU A 1 331 ? -9.980 -3.485 7.168 1.00 96.94 331 LEU A C 1
ATOM 2547 O O . LEU A 1 331 ? -10.937 -3.486 7.940 1.00 96.94 331 LEU A O 1
ATOM 2551 N N . LEU A 1 332 ? -9.152 -2.441 7.075 1.00 97.56 332 LEU A N 1
ATOM 2552 C CA . LEU A 1 332 ? -9.352 -1.201 7.831 1.00 97.56 332 LEU A CA 1
ATOM 2553 C C . LEU A 1 332 ? -10.652 -0.487 7.431 1.00 97.56 332 LEU A C 1
ATOM 2555 O O . LEU A 1 332 ? -11.319 0.062 8.305 1.00 97.56 332 LEU A O 1
ATOM 2559 N N . THR A 1 333 ? -11.060 -0.543 6.160 1.00 96.19 333 THR A N 1
ATOM 2560 C CA . THR A 1 333 ? -12.371 -0.046 5.711 1.00 96.19 333 THR A CA 1
ATOM 2561 C C . THR A 1 333 ? -13.521 -0.824 6.359 1.00 96.19 333 THR A C 1
ATOM 2563 O O . THR A 1 333 ? -14.434 -0.202 6.899 1.00 96.19 333 THR A O 1
ATOM 2566 N N . MET A 1 334 ? -13.448 -2.159 6.427 1.00 95.50 334 MET A N 1
ATOM 2567 C CA . MET A 1 334 ? -14.466 -2.970 7.124 1.00 95.50 334 MET A CA 1
ATOM 2568 C C . MET A 1 334 ? -14.534 -2.651 8.628 1.00 95.50 334 MET A C 1
ATOM 2570 O O . MET A 1 334 ? -15.615 -2.582 9.220 1.00 95.50 334 MET A O 1
ATOM 2574 N N . ILE A 1 335 ? -13.377 -2.433 9.264 1.00 96.69 335 ILE A N 1
ATOM 2575 C CA . ILE A 1 335 ? -13.299 -2.025 10.675 1.00 96.69 335 ILE A CA 1
ATOM 2576 C C . ILE A 1 335 ? -13.902 -0.625 10.859 1.00 96.69 335 ILE A C 1
ATOM 2578 O O . ILE A 1 335 ? -14.651 -0.405 11.812 1.00 96.69 335 ILE A O 1
ATOM 2582 N N . PHE A 1 336 ? -13.614 0.308 9.948 1.00 96.75 336 PHE A N 1
ATOM 2583 C CA . PHE A 1 336 ? -14.169 1.662 9.955 1.00 96.75 336 PHE A CA 1
ATOM 2584 C C . PHE A 1 336 ? -15.698 1.631 9.890 1.00 96.75 336 PHE A C 1
ATOM 2586 O O . PHE A 1 336 ? -16.352 2.191 10.769 1.00 96.75 336 PHE A O 1
ATOM 2593 N N . GLU A 1 337 ? -16.265 0.924 8.908 1.00 94.81 337 GLU A N 1
ATOM 2594 C CA . GLU A 1 337 ? -17.716 0.774 8.751 1.00 94.81 337 GLU A CA 1
ATOM 2595 C C . GLU A 1 337 ? -18.353 0.194 10.022 1.00 94.81 337 GLU A C 1
ATOM 2597 O O . GLU A 1 337 ? -19.358 0.712 10.515 1.00 94.81 337 GLU A O 1
ATOM 2602 N N . HIS A 1 338 ? -17.727 -0.823 10.623 1.00 94.12 338 HIS A N 1
ATOM 2603 C CA . HIS A 1 338 ? -18.220 -1.430 11.858 1.00 94.12 338 HIS A CA 1
ATOM 2604 C C . HIS A 1 338 ? -18.205 -0.469 13.061 1.00 94.12 338 HIS A C 1
ATOM 2606 O O . HIS A 1 338 ? -19.169 -0.428 13.838 1.00 94.12 338 HIS A O 1
ATOM 2612 N N . ILE A 1 339 ? -17.141 0.329 13.217 1.00 95.06 339 ILE A N 1
ATOM 2613 C CA . ILE A 1 339 ? -17.076 1.387 14.237 1.00 95.06 339 ILE A CA 1
ATOM 2614 C C . ILE A 1 339 ? -18.178 2.418 13.978 1.00 95.06 339 ILE A C 1
ATOM 2616 O O . ILE A 1 339 ? -18.884 2.813 14.909 1.00 95.06 339 ILE A O 1
ATOM 2620 N N . CYS A 1 340 ? -18.375 2.814 12.718 1.00 94.94 340 CYS A N 1
ATOM 2621 C CA . CYS A 1 340 ? -19.403 3.774 12.347 1.00 94.94 340 CYS A CA 1
ATOM 2622 C C . CYS A 1 340 ? -20.812 3.291 12.677 1.00 94.94 340 CYS A C 1
ATOM 2624 O O . CYS A 1 340 ? -21.574 4.052 13.280 1.00 94.94 340 CYS A O 1
ATOM 2626 N N . LEU A 1 341 ? -21.135 2.033 12.367 1.00 92.44 341 LEU A N 1
ATOM 2627 C CA . LEU A 1 341 ? -22.405 1.409 12.743 1.00 92.44 341 LEU A CA 1
ATOM 2628 C C . LEU A 1 341 ? -22.594 1.420 14.266 1.00 92.44 341 LEU A C 1
ATOM 2630 O O . LEU A 1 341 ? -23.632 1.851 14.774 1.00 92.44 341 LEU A O 1
ATOM 2634 N N . THR A 1 342 ? -21.566 1.007 15.007 1.00 92.38 342 THR A N 1
ATOM 2635 C CA . THR A 1 342 ? -21.620 0.909 16.473 1.00 92.38 342 THR A CA 1
ATOM 2636 C C . THR A 1 342 ? -21.869 2.269 17.125 1.00 92.38 342 THR A C 1
ATOM 2638 O O . THR A 1 342 ? -22.747 2.398 17.976 1.00 92.38 342 THR A O 1
ATOM 2641 N N . LEU A 1 343 ? -21.144 3.306 16.705 1.00 92.38 343 LEU A N 1
ATOM 2642 C CA . LEU A 1 343 ? -21.267 4.641 17.294 1.00 92.38 343 LEU A CA 1
ATOM 2643 C C . LEU A 1 343 ? -22.534 5.375 16.856 1.00 92.38 343 LEU A C 1
ATOM 2645 O O . LEU A 1 343 ? -23.110 6.121 17.649 1.00 92.38 343 LEU A O 1
ATOM 2649 N N . SER A 1 344 ? -22.976 5.162 15.615 1.00 88.19 344 SER A N 1
ATOM 2650 C CA . SER A 1 344 ? -24.154 5.844 15.066 1.00 88.19 344 SER A CA 1
ATOM 2651 C C . SER A 1 344 ? -25.465 5.238 15.563 1.00 88.19 344 SER A C 1
ATOM 2653 O O . SER A 1 344 ? -26.439 5.971 15.731 1.00 88.19 344 SER A O 1
ATOM 2655 N N . SER A 1 345 ? -25.481 3.932 15.853 1.00 88.81 345 SER A N 1
ATOM 2656 C CA . SER A 1 345 ? -26.669 3.223 16.351 1.00 88.81 345 SER A CA 1
ATOM 2657 C C . SER A 1 345 ? -27.107 3.651 17.758 1.00 88.81 345 SER A C 1
ATOM 2659 O O . SER A 1 345 ? -28.278 3.507 18.106 1.00 88.81 345 SER A O 1
ATOM 2661 N N . ASN A 1 346 ? -26.205 4.216 18.570 1.00 89.38 346 ASN A N 1
ATOM 2662 C CA . ASN A 1 346 ? -26.530 4.721 19.902 1.00 89.38 346 ASN A CA 1
ATOM 2663 C C . ASN A 1 346 ? -26.576 6.264 19.915 1.00 89.38 346 ASN A C 1
ATOM 2665 O O . ASN A 1 346 ? -25.523 6.908 19.835 1.00 89.38 346 ASN A O 1
ATOM 2669 N N . PRO A 1 347 ? -27.756 6.886 20.121 1.00 89.44 347 PRO A N 1
ATOM 2670 C CA . PRO A 1 347 ? -27.897 8.343 20.154 1.00 89.44 347 PRO A CA 1
ATOM 2671 C C . PRO A 1 347 ? -26.980 9.044 21.167 1.00 89.44 347 PRO A C 1
ATOM 2673 O O . PRO A 1 347 ? -26.512 10.154 20.909 1.00 89.44 347 PRO A O 1
ATOM 2676 N N . ARG A 1 348 ? -26.680 8.400 22.307 1.00 91.31 348 ARG A N 1
ATOM 2677 C CA . ARG A 1 348 ? -25.776 8.959 23.326 1.00 91.31 348 ARG A CA 1
ATOM 2678 C C . ARG A 1 348 ? -24.340 9.017 22.815 1.00 91.31 348 ARG A C 1
ATOM 2680 O O . ARG A 1 348 ? -23.690 10.053 22.933 1.00 91.31 348 ARG A O 1
ATOM 2687 N N . PHE A 1 349 ? -23.856 7.936 22.207 1.00 91.62 349 PHE A N 1
ATOM 2688 C CA . PHE A 1 349 ? -22.502 7.883 21.651 1.00 91.62 349 PHE A CA 1
ATOM 2689 C C . PHE A 1 349 ? -22.348 8.827 20.468 1.00 91.62 349 PHE A C 1
ATOM 2691 O O . PHE A 1 349 ? -21.332 9.517 20.377 1.00 91.62 349 PHE A O 1
ATOM 2698 N N . ARG A 1 350 ? -23.384 8.957 19.636 1.00 90.19 350 ARG A N 1
ATOM 2699 C CA . ARG A 1 350 ? -23.428 9.936 18.547 1.00 90.19 350 ARG A CA 1
ATOM 2700 C C . ARG A 1 350 ? -23.159 11.361 19.041 1.00 90.19 350 ARG A C 1
ATOM 2702 O O . ARG A 1 350 ? -22.338 12.071 18.462 1.00 90.19 350 ARG A O 1
ATOM 2709 N N . GLN A 1 351 ? -23.798 11.762 20.142 1.00 90.06 351 GLN A N 1
ATOM 2710 C CA . GLN A 1 351 ? -23.613 13.089 20.733 1.00 90.06 351 GLN A CA 1
ATOM 2711 C C . GLN A 1 351 ? -22.215 13.267 21.348 1.00 90.06 351 GLN A C 1
ATOM 2713 O O . GLN A 1 351 ? -21.568 14.290 21.126 1.00 90.06 351 GLN A O 1
ATOM 2718 N N . VAL A 1 352 ? -21.730 12.267 22.089 1.00 89.56 352 VAL A N 1
ATOM 2719 C CA . VAL A 1 352 ? -20.422 12.316 22.774 1.00 89.56 352 VAL A CA 1
ATOM 2720 C C . VAL A 1 352 ? -19.266 12.389 21.780 1.00 89.56 352 VAL A C 1
ATOM 2722 O O . VAL A 1 352 ? -18.315 13.140 21.986 1.00 89.56 352 VAL A O 1
ATOM 2725 N N . THR A 1 353 ? -19.363 11.636 20.687 1.00 91.31 353 THR A N 1
ATOM 2726 C CA . THR A 1 353 ? -18.334 11.556 19.638 1.00 91.31 353 THR A CA 1
ATOM 2727 C C . THR A 1 353 ? -18.431 12.683 18.607 1.00 91.31 353 THR A C 1
ATOM 2729 O O . THR A 1 353 ? -17.488 12.893 17.841 1.00 91.31 353 THR A O 1
ATOM 2732 N N . GLY A 1 354 ? -19.536 13.439 18.607 1.00 91.69 354 GLY A N 1
ATOM 2733 C CA . GLY A 1 354 ? -19.793 14.501 17.634 1.00 91.69 354 GLY A CA 1
ATOM 2734 C C . GLY A 1 354 ? -20.028 13.969 16.221 1.00 91.69 354 GLY A C 1
ATOM 2735 O O . GLY A 1 354 ? -19.688 14.653 15.263 1.00 91.69 354 GLY A O 1
ATOM 2736 N N . ALA A 1 355 ? -20.548 12.744 16.090 1.00 93.44 355 ALA A N 1
ATOM 2737 C CA . ALA A 1 355 ? -20.607 12.024 14.823 1.00 93.44 355 ALA A CA 1
ATOM 2738 C C . ALA A 1 355 ? -21.261 12.849 13.699 1.00 93.44 355 ALA A C 1
ATOM 2740 O O . ALA A 1 355 ? -22.429 13.242 13.797 1.00 93.44 355 ALA A O 1
ATOM 2741 N N . VAL A 1 356 ? -20.502 13.069 12.624 1.00 93.44 356 VAL A N 1
ATOM 2742 C CA . VAL A 1 356 ? -20.940 13.806 11.425 1.00 93.44 356 VAL A CA 1
ATOM 2743 C C . VAL A 1 356 ? -21.515 12.855 10.375 1.00 93.44 356 VAL A C 1
ATOM 2745 O O . VAL A 1 356 ? -22.369 13.251 9.587 1.00 93.44 356 VAL A O 1
ATOM 2748 N N . ILE A 1 357 ? -21.074 11.595 10.391 1.00 91.75 357 ILE A N 1
ATOM 2749 C CA . ILE A 1 357 ? -21.516 10.562 9.454 1.00 91.75 357 ILE A CA 1
ATOM 2750 C C . ILE A 1 357 ? -23.008 10.237 9.636 1.00 91.75 357 ILE A C 1
ATOM 2752 O O . ILE A 1 357 ? -23.507 10.116 10.762 1.00 91.75 357 ILE A O 1
ATOM 2756 N N . SER A 1 358 ? -23.733 10.116 8.522 1.00 90.06 358 SER A N 1
ATOM 2757 C CA . SER A 1 358 ? -25.128 9.670 8.494 1.00 90.06 358 SER A CA 1
ATOM 2758 C C . SER A 1 358 ? -25.257 8.202 8.075 1.00 90.06 358 SER A C 1
ATOM 2760 O O . SER A 1 358 ? -24.342 7.616 7.502 1.00 90.06 358 SER A O 1
ATOM 2762 N N . GLU A 1 359 ? -26.423 7.602 8.324 1.00 88.12 359 GLU A N 1
ATOM 2763 C CA . GLU A 1 359 ? -26.732 6.238 7.866 1.00 88.12 359 GLU A CA 1
ATOM 2764 C C . GLU A 1 359 ? -26.707 6.125 6.333 1.00 88.12 359 GLU A C 1
ATOM 2766 O O . GLU A 1 359 ? -26.255 5.120 5.793 1.00 88.12 359 GLU A O 1
ATOM 2771 N N . SER A 1 360 ? -27.124 7.185 5.629 1.00 89.25 360 SER A N 1
ATOM 2772 C CA . SER A 1 360 ? -27.040 7.265 4.166 1.00 89.25 360 SER A CA 1
ATOM 2773 C C . SER A 1 360 ? -25.588 7.270 3.685 1.00 89.25 360 SER A C 1
ATOM 2775 O O . SER A 1 360 ? -25.247 6.565 2.738 1.00 89.25 360 SER A O 1
ATOM 2777 N N . ASP A 1 361 ? -24.706 8.019 4.356 1.00 90.31 361 ASP A N 1
ATOM 2778 C CA . ASP A 1 361 ? -23.278 8.030 4.015 1.00 90.31 361 ASP A CA 1
ATOM 2779 C C . ASP A 1 361 ? -22.670 6.638 4.187 1.00 90.31 361 ASP A C 1
ATOM 2781 O O . ASP A 1 361 ? -21.936 6.170 3.321 1.00 90.31 361 ASP A O 1
ATOM 2785 N N . LEU A 1 362 ? -23.021 5.957 5.276 1.00 91.44 362 LEU A N 1
ATOM 2786 C CA . LEU A 1 362 ? -22.526 4.623 5.585 1.00 91.44 362 LEU A CA 1
ATOM 2787 C C . LEU A 1 362 ? -23.024 3.570 4.587 1.00 91.44 362 LEU A C 1
ATOM 2789 O O . LEU A 1 362 ? -22.224 2.776 4.105 1.00 91.44 362 LEU A O 1
ATOM 2793 N N . SER A 1 363 ? -24.302 3.628 4.203 1.00 90.94 363 SER A N 1
ATOM 2794 C CA . SER A 1 363 ? -24.860 2.774 3.147 1.00 90.94 363 SER A CA 1
ATOM 2795 C C . SER A 1 363 ? -24.179 3.015 1.794 1.00 90.94 363 SER A C 1
ATOM 2797 O O . SER A 1 363 ? -23.881 2.067 1.068 1.00 90.94 363 SER A O 1
ATOM 2799 N N . ASN A 1 364 ? -23.865 4.272 1.462 1.00 90.38 364 ASN A N 1
ATOM 2800 C CA . ASN A 1 364 ? -23.126 4.597 0.242 1.00 90.38 364 ASN A CA 1
ATOM 2801 C C . ASN A 1 364 ? -21.682 4.079 0.280 1.00 90.38 364 ASN A C 1
ATOM 2803 O O . ASN A 1 364 ? -21.190 3.606 -0.746 1.00 90.38 364 ASN A O 1
ATOM 2807 N N . ILE A 1 365 ? -21.008 4.169 1.430 1.00 91.31 365 ILE A N 1
ATOM 2808 C CA . ILE A 1 365 ? -19.654 3.631 1.618 1.00 91.31 365 ILE A CA 1
ATOM 2809 C C . ILE A 1 365 ? -19.672 2.110 1.457 1.00 91.31 365 ILE A C 1
ATOM 2811 O O . ILE A 1 365 ? -18.909 1.603 0.638 1.00 91.31 365 ILE A O 1
ATOM 2815 N N . GLU A 1 366 ? -20.590 1.414 2.131 1.00 92.06 366 GLU A N 1
ATOM 2816 C CA . GLU A 1 366 ? 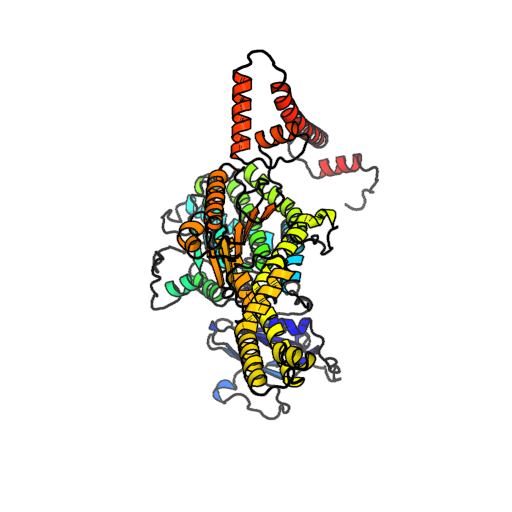-20.743 -0.042 2.030 1.00 92.06 366 GLU A CA 1
ATOM 2817 C C . GLU A 1 366 ? -21.013 -0.475 0.582 1.00 92.06 366 GLU A C 1
ATOM 2819 O O . GLU A 1 366 ? -20.366 -1.387 0.064 1.00 92.06 366 GLU A O 1
ATOM 2824 N N . ARG A 1 367 ? -21.914 0.224 -0.120 1.00 92.56 367 ARG A N 1
ATOM 2825 C CA . ARG A 1 367 ? -22.201 -0.061 -1.530 1.00 92.56 367 ARG A CA 1
ATOM 2826 C C . ARG A 1 367 ? -20.966 0.137 -2.407 1.00 92.56 367 ARG A C 1
ATOM 2828 O O . ARG A 1 367 ? -20.630 -0.743 -3.194 1.00 92.56 367 ARG A O 1
ATOM 2835 N N . CYS A 1 368 ? -20.261 1.260 -2.249 1.00 91.25 368 CYS A N 1
ATOM 2836 C CA . CYS A 1 368 ? -19.035 1.526 -3.005 1.00 91.25 368 CYS A CA 1
ATOM 2837 C C . CYS A 1 368 ? -17.955 0.478 -2.713 1.00 91.25 368 CYS A C 1
ATOM 2839 O O . CYS A 1 368 ? -17.238 0.080 -3.626 1.00 91.25 368 CYS A O 1
ATOM 2841 N N . ASN A 1 369 ? -17.848 0.030 -1.462 1.00 92.88 369 ASN A N 1
ATOM 2842 C CA . ASN A 1 369 ? -16.918 -1.000 -1.023 1.00 92.88 369 ASN A CA 1
ATOM 2843 C C . ASN A 1 369 ? -17.221 -2.351 -1.704 1.00 92.88 369 ASN A C 1
ATOM 2845 O O . ASN A 1 369 ? -16.325 -2.964 -2.284 1.00 92.88 369 ASN A O 1
ATOM 2849 N N . GLN A 1 370 ? -18.488 -2.773 -1.740 1.00 92.00 370 GLN A N 1
ATOM 2850 C CA . GLN A 1 370 ? -18.917 -3.989 -2.447 1.00 92.00 370 GLN A CA 1
ATOM 2851 C C . GLN A 1 370 ? -18.681 -3.893 -3.966 1.00 92.00 370 GLN A C 1
ATOM 2853 O O . GLN A 1 370 ? -18.113 -4.796 -4.583 1.00 92.00 370 GLN A O 1
ATOM 2858 N N . GLU A 1 371 ? -19.069 -2.774 -4.583 1.00 92.12 371 GLU A N 1
ATOM 2859 C CA . GLU A 1 371 ? -18.938 -2.564 -6.031 1.00 92.12 371 GLU A CA 1
ATOM 2860 C C . GLU A 1 371 ? -17.470 -2.418 -6.476 1.00 92.12 371 GLU A C 1
ATOM 2862 O O . GLU A 1 371 ? -17.126 -2.771 -7.611 1.00 92.12 371 GLU A O 1
ATOM 2867 N N . MET A 1 372 ? -16.581 -1.971 -5.577 1.00 92.00 372 MET A N 1
ATOM 2868 C CA . MET A 1 372 ? -15.147 -1.811 -5.837 1.00 92.00 372 MET A CA 1
ATOM 2869 C C . MET A 1 372 ? -14.483 -3.107 -6.311 1.00 92.00 372 MET A C 1
ATOM 2871 O O . MET A 1 372 ? -13.554 -3.028 -7.115 1.00 92.00 372 MET A O 1
ATOM 2875 N N . ILE A 1 373 ? -14.953 -4.288 -5.886 1.00 94.50 373 ILE A N 1
ATOM 2876 C CA . ILE A 1 373 ? -14.385 -5.570 -6.335 1.00 94.50 373 ILE A CA 1
ATOM 2877 C C . ILE A 1 373 ? -14.402 -5.655 -7.864 1.00 94.50 373 ILE A C 1
ATOM 2879 O O . ILE A 1 373 ? -13.365 -5.911 -8.468 1.00 94.50 373 ILE A O 1
ATOM 2883 N N . SER A 1 374 ? -15.525 -5.318 -8.503 1.00 92.88 374 SER A N 1
ATOM 2884 C CA . SER A 1 374 ? -15.639 -5.341 -9.969 1.00 92.88 374 SER A CA 1
ATOM 2885 C C . SER A 1 374 ? -14.703 -4.339 -10.660 1.00 92.88 374 SER A C 1
ATOM 2887 O O . SER A 1 374 ? -14.126 -4.633 -11.709 1.00 92.88 374 SER A O 1
ATOM 2889 N N . SER A 1 375 ? -14.482 -3.172 -10.047 1.00 92.00 375 SER A N 1
ATOM 2890 C CA . SER A 1 375 ? -13.484 -2.205 -10.514 1.00 92.00 375 SER A CA 1
ATOM 2891 C C . SER A 1 375 ? -12.059 -2.753 -10.398 1.00 92.00 375 SER A C 1
ATOM 2893 O O . SER A 1 375 ? -11.267 -2.599 -11.330 1.00 92.00 375 SER A O 1
ATOM 2895 N N . LEU A 1 376 ? -11.723 -3.421 -9.289 1.00 94.19 376 LEU A N 1
ATOM 2896 C CA . LEU A 1 376 ? -10.413 -4.047 -9.090 1.00 94.19 376 LEU A CA 1
ATOM 2897 C C . LEU A 1 376 ? -10.156 -5.143 -10.127 1.00 94.19 376 LEU A C 1
ATOM 2899 O O . LEU A 1 376 ? -9.071 -5.176 -10.707 1.00 94.19 376 LEU A O 1
ATOM 2903 N N . GLU A 1 377 ? -11.157 -5.976 -10.426 1.00 95.12 377 GLU A N 1
ATOM 2904 C CA . GLU A 1 377 ? -11.056 -7.015 -11.459 1.00 95.12 377 GLU A CA 1
ATOM 2905 C C . GLU A 1 377 ? -10.692 -6.417 -12.830 1.00 95.12 377 GLU A C 1
ATOM 2907 O O . GLU A 1 377 ? -9.841 -6.955 -13.539 1.00 95.12 377 GLU A O 1
ATOM 2912 N N . ARG A 1 378 ? -11.259 -5.256 -13.189 1.00 93.44 378 ARG A N 1
ATOM 2913 C CA . ARG A 1 378 ? -10.969 -4.553 -14.458 1.00 93.44 378 ARG A CA 1
ATOM 2914 C C . ARG A 1 378 ? -9.607 -3.856 -14.479 1.00 93.44 378 ARG A C 1
ATOM 2916 O O . ARG A 1 378 ? -8.979 -3.786 -15.539 1.00 93.44 378 ARG A O 1
ATOM 2923 N N . ILE A 1 379 ? -9.143 -3.347 -13.335 1.00 94.12 379 ILE A N 1
ATOM 2924 C CA . ILE A 1 379 ? -7.807 -2.739 -13.181 1.00 94.12 379 ILE A CA 1
ATOM 2925 C C . ILE A 1 379 ? -6.712 -3.807 -13.306 1.00 94.12 379 ILE A C 1
ATOM 2927 O O . ILE A 1 379 ? -5.696 -3.582 -13.963 1.00 94.12 379 ILE A O 1
ATOM 2931 N N . VAL A 1 380 ? -6.934 -4.969 -12.691 1.00 94.69 380 VAL A N 1
ATOM 2932 C CA . VAL A 1 380 ? -5.970 -6.077 -12.591 1.00 94.69 380 VAL A CA 1
ATOM 2933 C C . VAL A 1 380 ? -6.067 -7.057 -13.770 1.00 94.69 380 VAL A C 1
ATOM 2935 O O . VAL A 1 380 ? -5.086 -7.711 -14.133 1.00 94.69 380 VAL A O 1
ATOM 2938 N N . GLY A 1 381 ? -7.241 -7.151 -14.396 1.00 94.50 381 GLY A N 1
ATOM 2939 C CA . GLY A 1 381 ? -7.548 -8.018 -15.535 1.00 94.50 381 GLY A CA 1
ATOM 2940 C C . GLY A 1 381 ? -7.878 -9.474 -15.182 1.00 94.50 381 GLY A C 1
ATOM 2941 O O . GLY A 1 381 ? -7.880 -10.334 -16.073 1.00 94.50 381 GLY A O 1
ATOM 2942 N N . VAL A 1 382 ? -8.141 -9.758 -13.906 1.00 95.12 382 VAL A N 1
ATOM 2943 C CA . VAL A 1 382 ? -8.451 -11.087 -13.358 1.00 95.12 382 VAL A CA 1
ATOM 2944 C C . VAL A 1 382 ? -9.656 -10.954 -12.430 1.00 95.12 382 VAL A C 1
ATOM 2946 O O . VAL A 1 382 ? -9.735 -9.989 -11.677 1.00 95.12 382 VAL A O 1
ATOM 2949 N N . ASP A 1 383 ? -10.600 -11.889 -12.513 1.00 94.94 383 ASP A N 1
ATOM 2950 C CA . ASP A 1 383 ? -11.762 -11.926 -11.627 1.00 94.94 383 ASP A CA 1
ATOM 2951 C C . ASP A 1 383 ? -11.391 -12.405 -10.208 1.00 94.94 383 ASP A C 1
ATOM 2953 O O . ASP A 1 383 ? -10.318 -12.964 -9.970 1.00 94.94 383 ASP A O 1
ATOM 2957 N N . ALA A 1 384 ? -12.293 -12.238 -9.242 1.00 93.44 384 ALA A N 1
ATOM 2958 C CA . ALA A 1 384 ? -12.081 -12.687 -7.865 1.00 93.44 384 ALA A CA 1
ATOM 2959 C C . ALA A 1 384 ? -11.955 -14.220 -7.721 1.00 93.44 384 ALA A C 1
ATOM 2961 O O . ALA A 1 384 ? -11.640 -14.713 -6.641 1.00 93.44 384 ALA A O 1
ATOM 2962 N N . LYS A 1 385 ? -12.191 -14.993 -8.790 1.00 93.44 385 LYS A N 1
ATOM 2963 C CA . LYS A 1 385 ? -11.965 -16.447 -8.836 1.00 93.44 385 LYS A CA 1
ATOM 2964 C C . LYS A 1 385 ? -10.592 -16.804 -9.419 1.00 93.44 385 LYS A C 1
ATOM 2966 O O . LYS A 1 385 ? -10.297 -17.988 -9.571 1.00 93.44 385 LYS A O 1
ATOM 2971 N N . GLY A 1 386 ? -9.768 -15.814 -9.764 1.00 91.31 386 GLY A N 1
ATOM 2972 C CA . GLY A 1 386 ? -8.454 -16.014 -10.375 1.00 91.31 386 GLY A CA 1
ATOM 2973 C C . GLY A 1 386 ? -8.503 -16.275 -11.884 1.00 91.31 386 GLY A C 1
ATOM 2974 O O . GLY A 1 386 ? -7.488 -16.625 -12.488 1.00 91.31 386 GLY A O 1
ATOM 2975 N N . LYS A 1 387 ? -9.662 -16.118 -12.535 1.00 94.19 387 LYS A N 1
ATOM 2976 C CA . LYS A 1 387 ? -9.803 -16.314 -13.978 1.00 94.19 387 LYS A CA 1
ATOM 2977 C C . LYS A 1 387 ? -9.594 -14.997 -14.715 1.00 94.19 387 LYS A C 1
ATOM 2979 O O . LYS A 1 387 ? -10.146 -13.954 -14.385 1.00 94.19 387 LYS A O 1
ATOM 2984 N N . ARG A 1 388 ? -8.810 -15.056 -15.788 1.00 93.75 388 ARG A N 1
ATOM 2985 C CA . ARG A 1 388 ? -8.554 -13.900 -16.648 1.00 93.75 388 ARG A CA 1
ATOM 2986 C C . ARG A 1 388 ? -9.841 -13.413 -17.318 1.00 93.75 388 ARG A C 1
ATOM 2988 O O . ARG A 1 388 ? -10.558 -14.207 -17.932 1.00 93.75 388 ARG A O 1
ATOM 2995 N N . LEU A 1 389 ? -10.084 -12.106 -17.250 1.00 93.75 389 LEU A N 1
ATOM 2996 C CA . LEU A 1 389 ? -11.248 -11.482 -17.876 1.00 93.75 389 LEU A CA 1
ATOM 2997 C C . LEU A 1 389 ? -11.154 -11.491 -19.420 1.00 93.75 389 LEU A C 1
ATOM 2999 O O . LEU A 1 389 ? -10.046 -11.534 -19.977 1.00 93.75 389 LEU A O 1
ATOM 3003 N N . PRO A 1 390 ? -12.294 -11.419 -20.136 1.00 92.31 390 PRO A N 1
ATOM 3004 C CA . PRO A 1 390 ? -12.321 -11.201 -21.581 1.00 92.31 390 PRO A CA 1
ATOM 3005 C C . PRO A 1 390 ? -11.656 -9.877 -21.981 1.00 92.31 390 PRO A C 1
ATOM 3007 O O . PRO A 1 390 ? -11.648 -8.906 -21.227 1.00 92.31 390 PRO A O 1
ATOM 3010 N N . GLU A 1 391 ? -11.128 -9.803 -23.204 1.00 86.88 391 GLU A N 1
ATOM 3011 C CA . GLU A 1 391 ? -10.414 -8.614 -23.698 1.00 86.88 391 GLU A CA 1
ATOM 3012 C C . GLU A 1 391 ? -11.283 -7.344 -23.704 1.00 86.88 391 GLU A C 1
ATOM 3014 O O . GLU A 1 391 ? -10.789 -6.260 -23.400 1.00 86.88 391 GLU A O 1
ATOM 3019 N N . SER A 1 392 ? -12.590 -7.482 -23.953 1.00 86.44 392 SER A N 1
ATOM 3020 C CA . SER A 1 392 ? -13.556 -6.376 -23.917 1.00 86.44 392 SER A CA 1
ATOM 3021 C C . SER A 1 392 ? -13.649 -5.683 -22.554 1.00 86.44 392 SER A C 1
ATOM 3023 O O . SER A 1 392 ? -13.925 -4.488 -22.498 1.00 86.44 392 SER A O 1
ATOM 3025 N N . GLU A 1 393 ? -13.410 -6.416 -21.467 1.00 86.06 393 GLU A N 1
ATOM 3026 C CA . GLU A 1 393 ? -13.515 -5.923 -20.086 1.00 86.06 393 GLU A CA 1
ATOM 3027 C C . GLU A 1 393 ? -12.152 -5.520 -19.504 1.00 86.06 393 GLU A C 1
ATOM 3029 O O . GLU A 1 393 ? -12.078 -4.793 -18.518 1.00 86.06 393 GLU A O 1
ATOM 3034 N N . ARG A 1 394 ? -11.055 -5.921 -20.158 1.00 88.06 394 ARG A N 1
ATOM 3035 C CA . ARG A 1 394 ? -9.670 -5.659 -19.730 1.00 88.06 394 ARG A CA 1
ATOM 3036 C C . ARG A 1 394 ? -9.067 -4.373 -20.278 1.00 88.06 394 ARG A C 1
ATOM 3038 O O . ARG A 1 394 ? -7.854 -4.189 -20.232 1.00 88.06 394 ARG A O 1
ATOM 3045 N N . ARG A 1 395 ? -9.885 -3.469 -20.811 1.00 90.00 395 ARG A N 1
ATOM 3046 C CA . ARG A 1 395 ? -9.388 -2.245 -21.450 1.00 90.00 395 ARG A CA 1
ATOM 3047 C C . ARG A 1 395 ? -8.484 -1.424 -20.521 1.00 90.00 395 ARG A C 1
ATOM 3049 O O . ARG A 1 395 ? -7.427 -0.982 -20.960 1.00 90.00 395 ARG A O 1
ATOM 3056 N N . THR A 1 396 ? -8.875 -1.263 -19.255 1.00 90.88 396 THR A N 1
ATOM 3057 C CA . THR A 1 396 ? -8.108 -0.505 -18.253 1.00 90.88 396 THR A CA 1
ATOM 3058 C C . THR A 1 396 ? -6.778 -1.184 -17.926 1.00 90.88 396 THR A C 1
ATOM 3060 O O . THR A 1 396 ? -5.738 -0.530 -17.955 1.00 90.88 396 THR A O 1
ATOM 3063 N N . GLU A 1 397 ? -6.779 -2.497 -17.689 1.00 94.19 397 GLU A N 1
ATOM 3064 C CA . GLU A 1 397 ? -5.554 -3.275 -17.464 1.00 94.19 397 GLU A CA 1
ATOM 3065 C C . GLU A 1 397 ? -4.584 -3.202 -18.651 1.00 94.19 397 GLU A C 1
ATOM 3067 O O . GLU A 1 397 ? -3.389 -2.962 -18.462 1.00 94.19 397 GLU A O 1
ATOM 3072 N N . LEU A 1 398 ? -5.087 -3.365 -19.878 1.00 93.00 398 LEU A N 1
ATOM 3073 C CA . LEU A 1 398 ? -4.274 -3.291 -21.093 1.00 93.00 398 LEU A CA 1
ATOM 3074 C C . LEU A 1 398 ? -3.630 -1.910 -21.254 1.00 93.00 398 LEU A C 1
ATOM 3076 O O . LEU A 1 398 ? -2.442 -1.819 -21.560 1.00 93.00 398 LEU A O 1
ATOM 3080 N N . GLU A 1 399 ? -4.388 -0.844 -20.998 1.00 92.25 399 GLU A N 1
ATOM 3081 C CA . GLU A 1 399 ? -3.891 0.531 -21.032 1.00 92.25 399 GLU A CA 1
ATOM 3082 C C . GLU A 1 399 ? -2.825 0.797 -19.954 1.00 92.25 399 GLU A C 1
ATOM 3084 O O . GLU A 1 399 ? -1.777 1.389 -20.249 1.00 92.25 399 GL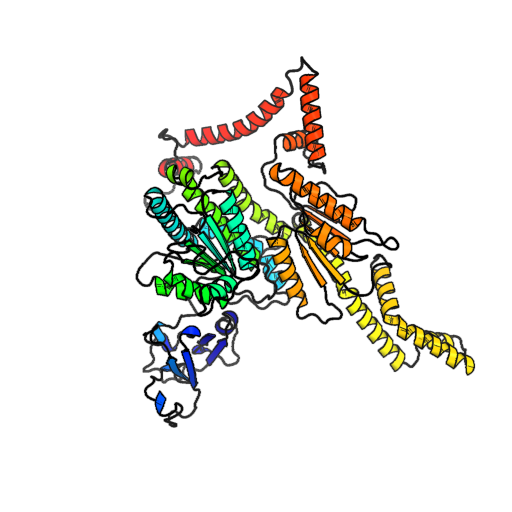U A O 1
ATOM 3089 N N . LEU A 1 400 ? -3.044 0.319 -18.725 1.00 93.44 400 LEU A N 1
ATOM 3090 C CA . LEU A 1 400 ? -2.069 0.421 -17.636 1.00 93.44 400 LEU A CA 1
ATOM 3091 C C . LEU A 1 400 ? -0.777 -0.336 -17.973 1.00 93.44 400 LEU A C 1
ATOM 3093 O O . LEU A 1 400 ? 0.314 0.224 -17.836 1.00 93.44 400 LEU A O 1
ATOM 3097 N N . ARG A 1 401 ? -0.876 -1.572 -18.480 1.00 92.69 401 ARG A N 1
ATOM 3098 C CA . ARG A 1 401 ? 0.293 -2.380 -18.864 1.00 92.69 401 ARG A CA 1
ATOM 3099 C C . ARG A 1 401 ? 1.054 -1.807 -20.045 1.00 92.69 401 ARG A C 1
ATOM 3101 O O . ARG A 1 401 ? 2.283 -1.802 -20.023 1.00 92.69 401 ARG A O 1
ATOM 3108 N N . GLU A 1 402 ? 0.359 -1.333 -21.073 1.00 92.19 402 GLU A N 1
ATOM 3109 C CA . GLU A 1 402 ? 0.996 -0.690 -22.222 1.00 92.19 402 GLU A CA 1
ATOM 3110 C C . GLU A 1 402 ? 1.792 0.539 -21.769 1.00 92.19 402 GLU A C 1
ATOM 3112 O O . GLU A 1 402 ? 2.948 0.729 -22.151 1.00 92.19 402 GLU A O 1
ATOM 3117 N N . THR A 1 403 ? 1.206 1.334 -20.876 1.00 91.88 403 THR A N 1
ATOM 3118 C CA . THR A 1 403 ? 1.857 2.518 -20.315 1.00 91.88 403 THR A CA 1
ATOM 3119 C C . THR A 1 403 ? 3.050 2.155 -19.428 1.00 91.88 403 THR A C 1
ATOM 3121 O O . THR A 1 403 ? 4.129 2.734 -19.574 1.00 91.88 403 THR A O 1
ATOM 3124 N N . GLY A 1 404 ? 2.905 1.135 -18.579 1.00 91.50 404 GLY A N 1
ATOM 3125 C CA . GLY A 1 404 ? 4.000 0.586 -17.780 1.00 91.50 404 GLY A CA 1
ATOM 3126 C C . GLY A 1 404 ? 5.141 0.033 -18.639 1.00 91.50 404 GLY A C 1
ATOM 3127 O O . GLY A 1 404 ? 6.311 0.253 -18.326 1.00 91.50 404 GLY A O 1
ATOM 3128 N N . LYS A 1 405 ? 4.832 -0.606 -19.775 1.00 91.75 405 LYS A N 1
ATOM 3129 C CA . LYS A 1 405 ? 5.830 -1.089 -20.741 1.00 91.75 405 LYS A CA 1
ATOM 3130 C C . LYS A 1 405 ? 6.623 0.064 -21.357 1.00 91.75 405 LYS A C 1
ATOM 3132 O O . LYS A 1 405 ? 7.849 -0.006 -21.404 1.00 91.75 405 LYS A O 1
ATOM 3137 N N . LEU A 1 406 ? 5.952 1.152 -21.747 1.00 89.25 406 LEU A N 1
ATOM 3138 C CA . LEU A 1 406 ? 6.615 2.360 -22.259 1.00 89.25 406 LEU A CA 1
ATOM 3139 C C . LEU A 1 406 ? 7.572 2.981 -21.227 1.00 89.25 406 LEU A C 1
ATOM 3141 O O . LEU A 1 406 ? 8.665 3.444 -21.577 1.00 89.25 406 LEU A O 1
ATOM 3145 N N . TRP A 1 407 ? 7.179 2.984 -19.952 1.00 90.38 407 TRP A N 1
ATOM 3146 C CA . TRP A 1 407 ? 8.017 3.454 -18.848 1.00 90.38 407 TRP A CA 1
ATOM 3147 C C . TRP A 1 407 ? 9.190 2.514 -18.570 1.00 90.38 407 TRP A C 1
ATOM 3149 O O . TRP A 1 407 ? 10.325 2.979 -18.474 1.00 90.38 407 TRP A O 1
ATOM 3159 N N . SER A 1 408 ? 8.956 1.203 -18.534 1.00 89.69 408 SER A N 1
ATOM 3160 C CA . SER A 1 408 ? 10.006 0.189 -18.378 1.00 89.69 408 SER A CA 1
ATOM 3161 C C . SER A 1 408 ? 11.059 0.292 -19.484 1.00 89.69 408 SER A C 1
ATOM 3163 O O . SER A 1 408 ? 12.256 0.358 -19.204 1.00 89.69 408 SER A O 1
ATOM 3165 N N . ASP A 1 409 ? 10.628 0.454 -20.738 1.00 89.12 409 ASP A N 1
ATOM 3166 C CA . ASP A 1 409 ? 11.529 0.688 -21.868 1.00 89.12 409 ASP A CA 1
ATOM 3167 C C . ASP A 1 409 ? 12.356 1.976 -21.701 1.00 89.12 409 ASP A C 1
ATOM 3169 O O . ASP A 1 409 ? 13.482 2.049 -22.194 1.00 89.12 409 ASP A O 1
ATOM 3173 N N . HIS A 1 410 ? 11.832 2.982 -20.987 1.00 88.25 410 HIS A N 1
ATOM 3174 C CA . HIS A 1 410 ? 12.550 4.230 -20.692 1.00 88.25 410 HIS A CA 1
ATOM 3175 C C . HIS A 1 410 ? 13.634 4.015 -19.634 1.00 88.25 410 HIS A C 1
ATOM 3177 O O . HIS A 1 410 ? 14.746 4.540 -19.747 1.00 88.25 410 HIS A O 1
ATOM 3183 N N . VAL A 1 411 ? 13.300 3.259 -18.588 1.00 89.25 411 VAL A N 1
ATOM 3184 C CA . VAL A 1 411 ? 14.206 2.972 -17.474 1.00 89.25 411 VAL A CA 1
ATOM 3185 C C . VAL A 1 411 ? 15.339 2.053 -17.934 1.00 89.25 411 VAL A C 1
ATOM 3187 O O . VAL A 1 411 ? 16.507 2.337 -17.675 1.00 89.25 411 VAL A O 1
ATOM 3190 N N . LEU A 1 412 ? 15.015 1.013 -18.707 1.00 89.44 412 LEU A N 1
ATOM 3191 C CA . LEU A 1 412 ? 15.971 0.017 -19.203 1.00 89.44 412 LEU A CA 1
ATOM 3192 C C . LEU A 1 412 ? 16.783 0.475 -20.424 1.00 89.44 412 LEU A C 1
ATOM 3194 O O . LEU A 1 412 ? 17.653 -0.263 -20.891 1.00 89.44 412 LEU A O 1
ATOM 3198 N N . GLU A 1 413 ? 16.534 1.680 -20.939 1.00 90.56 413 GLU A N 1
ATOM 3199 C CA . GLU A 1 413 ? 17.214 2.234 -22.114 1.00 90.56 413 GLU A CA 1
ATOM 3200 C C . GLU A 1 413 ? 18.744 2.165 -21.991 1.00 90.56 413 GLU A C 1
ATOM 3202 O O . GLU A 1 413 ? 19.422 1.698 -22.906 1.00 90.56 413 GLU A O 1
ATOM 3207 N N . ASN A 1 414 ? 19.287 2.564 -20.837 1.00 88.88 414 ASN A N 1
ATOM 3208 C CA . ASN A 1 414 ? 20.733 2.578 -20.605 1.00 88.88 414 ASN A CA 1
ATOM 3209 C C . ASN A 1 414 ? 21.322 1.166 -20.542 1.00 88.88 414 ASN A C 1
ATOM 3211 O O . ASN A 1 414 ? 22.381 0.916 -21.115 1.00 88.88 414 ASN A O 1
ATOM 3215 N N . ALA A 1 415 ? 20.622 0.232 -19.893 1.00 90.00 415 ALA A N 1
ATOM 3216 C CA . ALA A 1 415 ? 21.045 -1.162 -19.817 1.00 90.00 415 ALA A CA 1
ATOM 3217 C C . ALA A 1 415 ? 21.068 -1.812 -21.211 1.00 90.00 415 ALA A C 1
ATOM 3219 O O . ALA A 1 415 ? 22.053 -2.448 -21.586 1.00 90.00 415 ALA A O 1
ATOM 3220 N N . ARG A 1 416 ? 20.028 -1.583 -22.025 1.00 91.31 416 ARG A N 1
ATOM 3221 C CA . ARG A 1 416 ? 19.965 -2.085 -23.409 1.00 91.31 416 ARG A CA 1
ATOM 3222 C C . ARG A 1 416 ? 21.057 -1.476 -24.288 1.00 91.31 416 ARG A C 1
ATOM 3224 O O . ARG A 1 416 ? 21.744 -2.212 -24.992 1.00 91.31 416 ARG A O 1
ATOM 3231 N N . ALA A 1 417 ? 21.268 -0.161 -24.208 1.00 91.94 417 ALA A N 1
ATOM 3232 C CA . ALA A 1 417 ? 22.322 0.523 -24.957 1.00 91.94 417 ALA A CA 1
ATOM 3233 C C . ALA A 1 417 ? 23.726 0.036 -24.574 1.00 91.94 417 ALA A C 1
ATOM 3235 O O . ALA A 1 417 ? 24.598 -0.080 -25.438 1.00 91.94 417 ALA A O 1
ATOM 3236 N N . TYR A 1 418 ? 23.945 -0.286 -23.299 1.00 90.88 418 TYR A N 1
ATOM 3237 C CA . TYR A 1 418 ? 25.190 -0.887 -22.833 1.00 90.88 418 TYR A CA 1
ATOM 3238 C C . TYR A 1 418 ? 25.401 -2.289 -23.412 1.00 90.88 418 TYR A C 1
ATOM 3240 O O . TYR A 1 418 ? 26.461 -2.546 -23.976 1.00 90.88 418 TYR A O 1
ATOM 3248 N N . ILE A 1 419 ? 24.384 -3.160 -23.367 1.00 92.25 419 ILE A N 1
ATOM 3249 C CA . ILE A 1 419 ? 24.459 -4.511 -23.951 1.00 92.25 419 ILE A CA 1
ATOM 3250 C C . ILE A 1 419 ? 24.749 -4.435 -25.455 1.00 92.25 419 ILE A C 1
ATOM 3252 O O . ILE A 1 419 ? 25.642 -5.123 -25.942 1.00 92.25 419 ILE A O 1
ATOM 3256 N N . MET A 1 420 ? 24.061 -3.555 -26.188 1.00 93.62 420 MET A N 1
ATOM 3257 C CA . MET A 1 420 ? 24.325 -3.337 -27.617 1.00 93.62 420 MET A CA 1
ATOM 3258 C C . MET A 1 420 ? 25.758 -2.861 -27.872 1.00 93.62 420 MET A C 1
ATOM 3260 O O . MET A 1 420 ? 26.413 -3.343 -28.794 1.00 93.62 420 MET A O 1
ATOM 3264 N N . SER A 1 421 ? 26.258 -1.942 -27.041 1.00 93.38 421 SER A N 1
ATOM 3265 C CA . SER A 1 421 ? 27.633 -1.440 -27.147 1.00 93.38 421 SER A CA 1
ATOM 3266 C C . SER A 1 421 ? 28.649 -2.553 -26.901 1.00 93.38 421 SER A C 1
ATOM 3268 O O . SER A 1 421 ? 29.606 -2.689 -27.658 1.00 93.38 421 SER A O 1
ATOM 3270 N N . PHE A 1 422 ? 28.415 -3.375 -25.877 1.00 92.81 422 PHE A N 1
ATOM 3271 C CA . PHE A 1 422 ? 29.255 -4.521 -25.543 1.00 92.81 422 PHE A CA 1
ATOM 3272 C C . PHE A 1 422 ? 29.299 -5.544 -26.681 1.00 92.81 422 PHE A C 1
ATOM 3274 O O . PHE A 1 422 ? 30.385 -5.925 -27.115 1.00 92.81 422 PHE A O 1
ATOM 3281 N N . VAL A 1 423 ? 28.136 -5.942 -27.208 1.00 93.50 423 VAL A N 1
ATOM 3282 C CA . VAL A 1 423 ? 28.043 -6.891 -28.329 1.00 93.50 423 VAL A CA 1
ATOM 3283 C C . VAL A 1 423 ? 28.770 -6.349 -29.555 1.00 93.50 423 VAL A C 1
ATOM 3285 O O . VAL A 1 423 ? 29.555 -7.074 -30.160 1.00 93.50 423 VAL A O 1
ATOM 3288 N N . TYR A 1 424 ? 28.559 -5.073 -29.892 1.00 92.06 424 TYR A N 1
ATOM 3289 C CA . TYR A 1 424 ? 29.250 -4.441 -31.011 1.00 92.06 424 TYR A CA 1
ATOM 3290 C C . TYR A 1 424 ? 30.770 -4.505 -30.840 1.00 92.06 424 TYR A C 1
ATOM 3292 O O . TYR A 1 424 ? 31.442 -5.008 -31.733 1.00 92.06 424 TYR A O 1
ATOM 3300 N N . ILE A 1 425 ? 31.300 -4.077 -29.686 1.00 91.31 425 ILE A N 1
ATOM 3301 C CA . ILE A 1 425 ? 32.745 -4.091 -29.411 1.00 91.31 425 ILE A CA 1
ATOM 3302 C C . ILE A 1 425 ? 33.305 -5.513 -29.492 1.00 91.31 425 ILE A C 1
ATOM 3304 O O . ILE A 1 425 ? 34.329 -5.723 -30.135 1.00 91.31 425 ILE A O 1
ATOM 3308 N N . MET A 1 426 ? 32.639 -6.493 -28.876 1.00 92.44 426 MET A N 1
ATOM 3309 C CA . MET A 1 426 ? 33.085 -7.887 -28.919 1.00 92.44 426 MET A CA 1
ATOM 3310 C C . MET A 1 426 ? 33.171 -8.395 -30.361 1.00 92.44 426 MET A C 1
ATOM 3312 O O . MET A 1 426 ? 34.198 -8.935 -30.761 1.00 92.44 426 MET A O 1
ATOM 3316 N N . VAL A 1 427 ? 32.133 -8.164 -31.170 1.00 91.19 427 VAL A N 1
ATOM 3317 C CA . VAL A 1 427 ? 32.109 -8.603 -32.571 1.00 91.19 427 VAL A CA 1
ATOM 3318 C C . VAL A 1 427 ? 33.188 -7.898 -33.392 1.00 91.19 427 VAL A C 1
ATOM 3320 O O . VAL A 1 427 ? 33.963 -8.561 -34.081 1.00 91.19 427 VAL A O 1
ATOM 3323 N N . THR A 1 428 ? 33.281 -6.569 -33.322 1.00 89.88 428 THR A N 1
ATOM 3324 C CA . THR A 1 428 ? 34.211 -5.808 -34.167 1.00 89.88 428 THR A CA 1
ATOM 3325 C C . THR A 1 428 ? 35.671 -6.015 -33.787 1.00 89.88 428 THR A C 1
ATOM 3327 O O . THR A 1 428 ? 36.530 -6.031 -34.671 1.00 89.88 428 THR A O 1
ATOM 3330 N N . VAL A 1 429 ? 35.966 -6.206 -32.498 1.00 86.88 429 VAL A N 1
ATOM 3331 C CA . VAL A 1 429 ? 37.323 -6.504 -32.023 1.00 86.88 429 VAL A CA 1
ATOM 3332 C C . VAL A 1 429 ? 37.725 -7.931 -32.388 1.00 86.88 429 VAL A C 1
ATOM 3334 O O . VAL A 1 429 ? 38.834 -8.122 -32.881 1.00 86.88 429 VAL A O 1
ATOM 3337 N N . THR A 1 430 ? 36.842 -8.923 -32.218 1.00 88.62 430 THR A N 1
ATOM 3338 C CA . THR A 1 430 ? 37.149 -10.319 -32.578 1.00 88.62 430 THR A CA 1
ATOM 3339 C C . THR A 1 430 ? 37.319 -10.505 -34.086 1.00 88.62 430 THR A C 1
ATOM 3341 O O . THR A 1 430 ? 38.219 -11.223 -34.511 1.00 88.62 430 THR A O 1
ATOM 3344 N N . VAL A 1 431 ? 36.490 -9.846 -34.900 1.00 88.75 431 VAL A N 1
ATOM 3345 C CA . VAL A 1 431 ? 36.575 -9.920 -36.370 1.00 88.75 431 VAL A CA 1
ATOM 3346 C C . VAL A 1 431 ? 37.739 -9.081 -36.922 1.00 88.75 431 VAL A C 1
ATOM 3348 O O . VAL A 1 431 ? 38.199 -9.324 -38.032 1.00 88.75 431 VAL A O 1
ATOM 3351 N N . GLY A 1 432 ? 38.237 -8.095 -36.167 1.00 82.50 432 GLY A N 1
ATOM 3352 C CA . GLY A 1 432 ? 39.339 -7.223 -36.592 1.00 82.50 432 GLY A CA 1
ATOM 3353 C C . GLY A 1 432 ? 38.938 -6.136 -37.598 1.00 82.50 432 GLY A C 1
ATOM 3354 O O . GLY A 1 432 ? 39.795 -5.379 -38.054 1.00 82.50 432 GLY A O 1
ATOM 3355 N N . HIS A 1 433 ? 37.641 -6.014 -37.899 1.00 82.81 433 HIS A N 1
ATOM 3356 C CA . HIS A 1 433 ? 37.077 -5.019 -38.813 1.00 82.81 433 HIS A CA 1
ATOM 3357 C C . HIS A 1 433 ? 36.010 -4.159 -38.108 1.00 82.81 433 HIS A C 1
ATOM 3359 O O . HIS A 1 433 ? 34.813 -4.413 -38.249 1.00 82.81 433 HIS A O 1
ATOM 3365 N N . PRO A 1 434 ? 36.420 -3.128 -37.342 1.00 85.00 434 PRO A N 1
ATOM 3366 C CA . PRO A 1 434 ? 35.525 -2.055 -36.899 1.00 85.00 434 PRO A CA 1
ATOM 3367 C C . PRO A 1 434 ? 34.808 -1.392 -38.081 1.00 85.00 434 PRO A C 1
ATOM 3369 O O . PRO A 1 434 ? 35.325 -1.434 -39.190 1.00 85.00 434 PRO A O 1
ATOM 3372 N N . LEU A 1 435 ? 33.643 -0.773 -37.869 1.00 86.12 435 LEU A N 1
ATOM 3373 C CA . LEU A 1 435 ? 32.777 -0.294 -38.956 1.00 86.12 435 LEU A CA 1
ATOM 3374 C C . LEU A 1 435 ? 33.502 0.571 -40.002 1.00 86.12 435 LEU A C 1
ATOM 3376 O O . LEU A 1 435 ? 33.386 0.295 -41.195 1.00 86.12 435 LEU A O 1
ATOM 3380 N N . ILE A 1 436 ? 34.251 1.598 -39.590 1.00 86.19 436 ILE A N 1
ATOM 3381 C CA . ILE A 1 436 ? 34.863 2.549 -40.530 1.00 86.19 436 ILE A CA 1
ATOM 3382 C C . ILE A 1 436 ? 36.080 1.914 -41.203 1.00 86.19 436 ILE A C 1
ATOM 3384 O O . ILE A 1 436 ? 36.203 1.983 -42.425 1.00 86.19 436 ILE A O 1
ATOM 3388 N N . SER A 1 437 ? 36.939 1.238 -40.436 1.00 84.12 437 SER A N 1
ATOM 3389 C CA . SER A 1 437 ? 38.071 0.476 -40.982 1.00 84.12 437 SER A CA 1
ATOM 3390 C C . SER A 1 437 ? 37.624 -0.656 -41.920 1.00 84.12 437 SER A C 1
ATOM 3392 O O . SER A 1 437 ? 38.267 -0.914 -42.931 1.00 84.12 437 SER A O 1
ATOM 3394 N N . GLY A 1 438 ? 36.512 -1.324 -41.612 1.00 84.69 438 GLY A N 1
ATOM 3395 C CA . GLY A 1 438 ? 35.920 -2.401 -42.403 1.00 84.69 438 GLY A CA 1
ATOM 3396 C C . GLY A 1 438 ? 35.333 -1.897 -43.719 1.00 84.69 438 GLY A C 1
ATOM 3397 O O . GLY A 1 438 ? 35.591 -2.489 -44.764 1.00 84.69 438 GLY A O 1
ATOM 3398 N N . VAL A 1 439 ? 34.619 -0.765 -43.697 1.00 85.88 439 VAL A N 1
ATOM 3399 C CA . VAL A 1 439 ? 34.142 -0.096 -44.921 1.00 85.88 439 VAL A CA 1
ATOM 3400 C C . VAL A 1 439 ? 35.317 0.413 -45.758 1.00 85.88 439 VAL A C 1
ATOM 3402 O O . VAL A 1 439 ? 35.322 0.227 -46.971 1.00 85.88 439 VAL A O 1
ATOM 3405 N N . ALA A 1 440 ? 36.337 1.008 -45.136 1.00 84.56 440 ALA A N 1
ATOM 3406 C CA . ALA A 1 440 ? 37.530 1.473 -45.843 1.00 84.56 440 ALA A CA 1
ATOM 3407 C C . ALA A 1 440 ? 38.292 0.320 -46.518 1.00 84.56 440 ALA A C 1
ATOM 3409 O O . ALA A 1 440 ? 38.675 0.444 -47.682 1.00 84.56 440 ALA A O 1
ATOM 3410 N N . ALA A 1 441 ? 38.440 -0.816 -45.828 1.00 82.81 441 ALA A N 1
ATOM 3411 C CA . ALA A 1 441 ? 39.029 -2.029 -46.390 1.00 82.81 441 ALA A CA 1
ATOM 3412 C C . ALA A 1 441 ? 38.182 -2.596 -47.543 1.00 82.81 441 ALA A C 1
ATOM 3414 O O . ALA A 1 441 ? 38.722 -2.922 -48.596 1.00 82.81 441 ALA A O 1
ATOM 3415 N N . ALA A 1 442 ? 36.853 -2.643 -47.393 1.00 84.94 442 ALA A N 1
ATOM 3416 C CA . ALA A 1 442 ? 35.945 -3.100 -48.448 1.00 84.94 442 ALA A CA 1
ATOM 3417 C C . ALA A 1 442 ? 35.970 -2.196 -49.697 1.00 84.94 442 ALA A C 1
ATOM 3419 O O . ALA A 1 442 ? 35.797 -2.678 -50.814 1.00 84.94 442 ALA A O 1
ATOM 3420 N N . CYS A 1 443 ? 36.224 -0.898 -49.519 1.00 88.06 443 CYS A N 1
ATOM 3421 C CA . CYS A 1 443 ? 36.401 0.070 -50.603 1.00 88.06 443 CYS A CA 1
ATOM 3422 C C . CYS A 1 443 ? 37.827 0.090 -51.196 1.00 88.06 443 CYS A C 1
ATOM 3424 O O . CYS A 1 443 ? 38.096 0.912 -52.072 1.00 88.06 443 CYS A O 1
ATOM 3426 N N . GLY A 1 444 ? 38.741 -0.777 -50.738 1.00 83.94 444 GLY A N 1
ATOM 3427 C CA . GLY A 1 444 ? 40.107 -0.895 -51.266 1.00 83.94 444 GLY A CA 1
ATOM 3428 C C . GLY A 1 444 ? 41.074 0.212 -50.826 1.00 83.94 444 GLY A C 1
ATOM 3429 O O . GLY A 1 444 ? 42.061 0.478 -51.512 1.00 83.94 444 GLY A O 1
ATOM 3430 N N . LEU A 1 445 ? 40.802 0.897 -49.709 1.00 79.00 445 LEU A N 1
ATOM 3431 C CA . LEU A 1 445 ? 41.642 1.986 -49.206 1.00 79.00 445 LEU A CA 1
ATOM 3432 C C . LEU A 1 445 ? 42.843 1.442 -48.407 1.00 79.00 445 LEU A C 1
ATOM 3434 O O . LEU A 1 445 ? 42.844 1.440 -47.178 1.00 79.00 445 LEU A O 1
ATOM 3438 N N . GLU A 1 446 ? 43.886 0.998 -49.108 1.00 71.50 446 GLU A N 1
ATOM 3439 C CA . GLU A 1 446 ? 45.097 0.402 -48.517 1.00 71.50 446 GLU A CA 1
ATOM 3440 C C . GLU A 1 446 ? 46.257 1.408 -48.391 1.00 71.50 446 GLU A C 1
ATOM 3442 O O . GLU A 1 446 ? 47.350 1.203 -48.913 1.00 71.50 446 GLU A O 1
ATOM 3447 N N . THR A 1 447 ? 46.036 2.553 -47.737 1.00 80.50 447 THR A N 1
ATOM 3448 C CA . THR A 1 447 ? 47.099 3.563 -47.540 1.00 80.50 447 THR A CA 1
ATOM 3449 C C . THR A 1 447 ? 47.434 3.755 -46.061 1.00 80.50 447 THR A C 1
ATOM 3451 O O . THR A 1 447 ? 46.532 3.916 -45.243 1.00 80.50 447 THR A O 1
ATOM 3454 N N . GLU A 1 448 ? 48.725 3.791 -45.699 1.00 80.19 448 GLU A N 1
ATOM 3455 C CA . GLU A 1 448 ? 49.165 3.852 -44.289 1.00 80.19 448 GLU A CA 1
ATOM 3456 C C . GLU A 1 448 ? 48.598 5.053 -43.519 1.00 80.19 448 GLU A C 1
ATOM 3458 O O . GLU A 1 448 ? 48.147 4.910 -42.386 1.00 80.19 448 GLU A O 1
ATOM 3463 N N . TRP A 1 449 ? 48.562 6.244 -44.124 1.00 83.06 449 TRP A N 1
ATOM 3464 C CA . TRP A 1 449 ? 47.982 7.421 -43.468 1.00 83.06 449 TRP A CA 1
ATOM 3465 C C . TRP A 1 449 ? 46.462 7.274 -43.267 1.00 83.06 449 TRP A C 1
ATOM 3467 O O . TRP A 1 449 ? 45.928 7.700 -42.242 1.00 83.06 449 TRP A O 1
ATOM 3477 N N . ALA A 1 450 ? 45.768 6.622 -44.206 1.00 80.75 450 ALA A N 1
ATOM 3478 C CA . ALA A 1 450 ? 44.332 6.372 -44.134 1.00 80.75 450 ALA A CA 1
ATOM 3479 C C . ALA A 1 450 ? 43.981 5.329 -43.061 1.00 80.75 450 ALA A C 1
ATOM 3481 O O . ALA A 1 450 ? 42.936 5.432 -42.417 1.00 80.75 450 ALA A O 1
ATOM 3482 N N . TYR A 1 451 ? 44.877 4.376 -42.798 1.00 80.81 451 TYR A N 1
ATOM 3483 C CA . TYR A 1 451 ? 44.743 3.410 -41.708 1.00 80.81 451 TYR A CA 1
ATOM 3484 C C . TYR A 1 451 ? 44.698 4.085 -40.325 1.00 80.81 451 TYR A C 1
ATOM 3486 O O . TYR A 1 451 ? 43.832 3.773 -39.505 1.00 80.81 451 TYR A O 1
ATOM 3494 N N . TYR A 1 452 ? 45.572 5.063 -40.062 1.00 84.56 452 TYR A N 1
ATOM 3495 C CA . TYR A 1 452 ? 45.547 5.794 -38.787 1.00 84.56 452 TYR A CA 1
ATOM 3496 C C . TYR A 1 452 ? 44.302 6.677 -38.643 1.00 84.56 452 TYR A C 1
ATOM 3498 O O . TYR A 1 452 ? 43.723 6.756 -37.559 1.00 84.56 452 TYR A O 1
ATOM 3506 N N . ILE A 1 453 ? 43.856 7.305 -39.734 1.00 86.69 453 ILE A N 1
ATOM 3507 C CA . ILE A 1 453 ? 42.661 8.158 -39.729 1.00 86.69 453 ILE A CA 1
ATOM 3508 C C . ILE A 1 453 ? 41.381 7.338 -39.523 1.00 86.69 453 ILE A C 1
ATOM 3510 O O . ILE A 1 453 ? 40.541 7.707 -38.705 1.00 86.69 453 ILE A O 1
ATOM 3514 N N . THR A 1 454 ? 41.225 6.214 -40.224 1.00 86.69 454 THR A N 1
ATOM 3515 C CA . THR A 1 454 ? 40.046 5.338 -40.083 1.00 86.69 454 THR A CA 1
ATOM 3516 C C . THR A 1 454 ? 39.939 4.772 -38.669 1.00 86.69 454 THR A C 1
ATOM 3518 O O . THR A 1 454 ? 38.875 4.873 -38.058 1.00 86.69 454 THR A O 1
ATOM 3521 N N . ARG A 1 455 ? 41.055 4.322 -38.079 1.00 85.75 455 ARG A N 1
ATOM 3522 C CA . ARG A 1 455 ? 41.091 3.889 -36.673 1.00 85.75 455 ARG A CA 1
ATOM 3523 C C . ARG A 1 455 ? 40.813 5.007 -35.674 1.00 85.75 455 ARG A C 1
ATOM 3525 O O . ARG A 1 455 ? 40.184 4.749 -34.650 1.00 85.75 455 ARG A O 1
ATOM 3532 N N . PHE A 1 456 ? 41.255 6.234 -35.948 1.00 89.06 456 PHE A N 1
ATOM 3533 C CA . PHE A 1 456 ? 40.905 7.388 -35.118 1.00 89.06 456 PHE A CA 1
ATOM 3534 C C . PHE A 1 456 ? 39.386 7.608 -35.091 1.00 89.06 456 PHE A C 1
ATOM 3536 O O . PHE A 1 456 ? 38.813 7.795 -34.017 1.00 89.06 456 PHE A O 1
ATOM 3543 N N . PHE A 1 457 ? 38.717 7.519 -36.244 1.00 89.56 457 PHE A N 1
ATOM 3544 C CA . PHE A 1 457 ? 37.261 7.632 -36.301 1.00 89.56 457 PHE A CA 1
ATOM 3545 C C . PHE A 1 457 ? 36.539 6.430 -35.676 1.00 89.56 457 PHE A C 1
ATOM 3547 O O . PHE A 1 457 ? 35.524 6.627 -35.010 1.00 89.56 457 PHE A O 1
ATOM 3554 N N . ASP A 1 458 ? 37.069 5.210 -35.802 1.00 88.62 458 ASP A N 1
ATOM 3555 C CA . ASP A 1 458 ? 36.535 4.049 -35.077 1.00 88.62 458 ASP A CA 1
ATOM 3556 C C . ASP A 1 458 ? 36.664 4.212 -33.556 1.00 88.62 458 ASP A C 1
ATOM 3558 O O . ASP A 1 458 ? 35.742 3.874 -32.817 1.00 88.62 458 ASP A O 1
ATOM 3562 N N . ALA A 1 459 ? 37.767 4.787 -33.067 1.00 88.19 459 ALA A N 1
ATOM 3563 C CA . ALA A 1 459 ? 37.926 5.101 -31.648 1.00 88.19 459 ALA A CA 1
ATOM 3564 C C . ALA A 1 459 ? 36.898 6.140 -31.169 1.0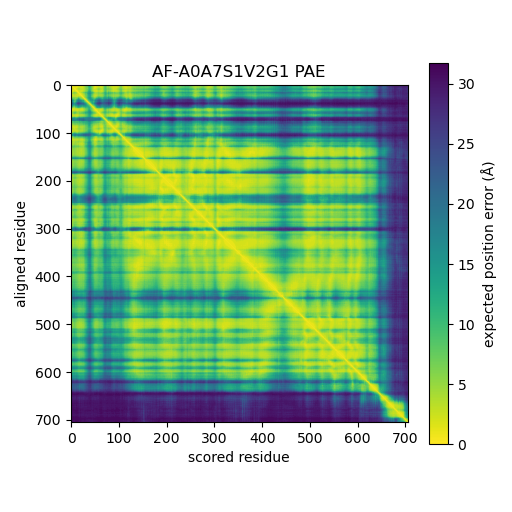0 88.19 459 ALA A C 1
ATOM 3566 O O . ALA A 1 459 ? 36.318 5.985 -30.093 1.00 88.19 459 ALA A O 1
ATOM 3567 N N . TRP A 1 460 ? 36.616 7.161 -31.986 1.00 90.62 460 TRP A N 1
ATOM 3568 C CA . TRP A 1 460 ? 35.521 8.104 -31.732 1.00 90.62 460 TRP A CA 1
ATOM 3569 C C . TRP A 1 460 ? 34.159 7.408 -31.695 1.00 90.62 460 TRP A C 1
ATOM 3571 O O . TRP A 1 460 ? 33.354 7.683 -30.803 1.00 90.62 460 TRP A O 1
ATOM 3581 N N . LEU A 1 461 ? 33.912 6.479 -32.622 1.00 89.44 461 LEU A N 1
ATOM 3582 C CA . LEU A 1 461 ? 32.687 5.687 -32.647 1.00 89.44 461 LEU A CA 1
ATOM 3583 C C . LEU A 1 461 ? 32.541 4.864 -31.362 1.00 89.44 461 LEU A C 1
ATOM 3585 O O . LEU A 1 461 ? 31.474 4.897 -30.760 1.00 89.44 461 LEU A O 1
ATOM 3589 N N . TYR A 1 462 ? 33.605 4.195 -30.901 1.00 90.19 462 TYR A N 1
ATOM 3590 C CA . TYR A 1 462 ? 33.596 3.451 -29.636 1.00 90.19 462 TYR A CA 1
ATOM 3591 C C . TYR A 1 462 ? 33.342 4.350 -28.422 1.00 90.19 462 TYR A C 1
ATOM 3593 O O . TYR A 1 462 ? 32.578 3.970 -27.535 1.00 90.19 462 TYR A O 1
ATOM 3601 N N . PHE A 1 463 ? 33.933 5.547 -28.388 1.00 90.31 463 PHE A N 1
ATOM 3602 C CA . PHE A 1 463 ? 33.748 6.492 -27.285 1.00 90.31 463 PHE A CA 1
ATOM 3603 C C . PHE A 1 463 ? 32.292 6.969 -27.156 1.00 90.31 463 PHE A C 1
ATOM 3605 O O . PHE A 1 463 ? 31.769 7.061 -26.045 1.00 90.31 463 PHE A O 1
ATOM 3612 N N . PHE A 1 464 ? 31.620 7.237 -28.280 1.00 91.38 464 PHE A N 1
ATOM 3613 C CA . PHE A 1 464 ? 30.222 7.693 -28.310 1.00 91.38 464 PHE A CA 1
ATOM 3614 C C . PHE A 1 464 ? 29.199 6.566 -28.511 1.00 91.38 464 PHE A C 1
ATOM 3616 O O . PHE A 1 464 ? 28.001 6.834 -28.638 1.00 91.38 464 PHE A O 1
ATOM 3623 N N . LEU A 1 465 ? 29.642 5.308 -28.537 1.00 91.06 465 LEU A N 1
ATOM 3624 C CA . LEU A 1 465 ? 28.804 4.159 -28.867 1.00 91.06 465 LEU A CA 1
ATOM 3625 C C . LEU A 1 465 ? 27.568 4.023 -27.961 1.00 91.06 465 LEU A C 1
ATOM 3627 O O . LEU A 1 465 ? 26.478 3.818 -28.501 1.00 91.06 465 LEU A O 1
ATOM 3631 N N . PRO A 1 466 ? 27.660 4.210 -26.625 1.00 88.75 466 PRO A N 1
ATOM 3632 C CA . PRO A 1 466 ? 26.476 4.171 -25.770 1.00 88.75 466 PRO A CA 1
ATOM 3633 C C . PRO A 1 466 ? 25.444 5.241 -26.147 1.00 88.75 466 PRO A C 1
ATOM 3635 O O . PRO A 1 466 ? 24.253 4.950 -26.229 1.00 88.75 466 PRO A O 1
ATOM 3638 N N . GLN A 1 467 ? 25.884 6.470 -26.435 1.00 90.62 467 GLN A N 1
ATOM 3639 C CA . GLN A 1 467 ? 25.005 7.571 -26.833 1.00 90.62 467 GLN A CA 1
ATOM 3640 C C . GLN A 1 467 ? 24.369 7.309 -28.203 1.00 90.62 467 GLN A C 1
ATOM 3642 O O . GLN A 1 467 ? 23.176 7.560 -28.376 1.00 90.62 467 GLN A O 1
ATOM 3647 N N . ILE A 1 468 ? 25.133 6.769 -29.156 1.00 91.50 468 ILE A N 1
ATOM 3648 C CA . ILE A 1 468 ? 24.636 6.380 -30.483 1.00 91.50 468 ILE A CA 1
ATOM 3649 C C . ILE A 1 468 ? 23.579 5.277 -30.353 1.00 91.50 468 ILE A C 1
ATOM 3651 O O . ILE A 1 468 ? 22.503 5.394 -30.935 1.00 91.50 468 ILE A O 1
ATOM 3655 N N . ASN A 1 469 ? 23.829 4.254 -29.534 1.00 92.69 469 ASN A N 1
ATOM 3656 C CA . ASN A 1 469 ? 22.874 3.170 -29.305 1.00 92.69 469 ASN A CA 1
ATOM 3657 C C . ASN A 1 469 ? 21.590 3.659 -28.624 1.00 92.69 469 ASN A C 1
ATOM 3659 O O . ASN A 1 469 ? 20.505 3.236 -29.016 1.00 92.69 469 ASN A O 1
ATOM 3663 N N . ILE A 1 470 ? 21.675 4.608 -27.684 1.00 91.19 470 ILE A N 1
ATOM 3664 C CA . ILE A 1 470 ? 20.485 5.277 -27.130 1.00 91.19 470 ILE A CA 1
ATOM 3665 C C . ILE A 1 470 ? 19.703 6.000 -28.236 1.00 91.19 470 ILE A C 1
ATOM 3667 O O . ILE A 1 470 ? 18.482 5.869 -28.310 1.00 91.19 470 ILE A O 1
ATOM 3671 N N . PHE A 1 471 ? 20.376 6.741 -29.123 1.00 91.56 471 PHE A N 1
ATOM 3672 C CA . PHE A 1 471 ? 19.703 7.401 -30.247 1.00 91.56 471 PHE A CA 1
ATOM 3673 C C . PHE A 1 471 ? 19.015 6.405 -31.184 1.00 91.56 471 PHE A C 1
ATOM 3675 O O . PHE A 1 471 ? 17.866 6.636 -31.556 1.00 91.56 471 PHE A O 1
ATOM 3682 N N . ILE A 1 472 ? 19.684 5.301 -31.529 1.00 91.31 472 ILE A N 1
ATOM 3683 C CA . ILE A 1 472 ? 19.122 4.236 -32.369 1.00 91.31 472 ILE A CA 1
ATOM 3684 C C . ILE A 1 472 ? 17.890 3.625 -31.695 1.00 91.31 472 ILE A C 1
ATOM 3686 O O . ILE A 1 472 ? 16.840 3.523 -32.326 1.00 91.31 472 ILE A O 1
ATOM 3690 N N . LEU A 1 473 ? 17.981 3.285 -30.405 1.00 90.75 473 LEU A N 1
ATOM 3691 C CA . LEU A 1 473 ? 16.857 2.742 -29.638 1.00 90.75 473 LEU A CA 1
ATOM 3692 C C . LEU A 1 473 ? 15.661 3.695 -29.643 1.00 90.75 473 LEU A C 1
ATOM 3694 O O . LEU A 1 473 ? 14.546 3.279 -29.951 1.00 90.75 473 LEU A O 1
ATOM 3698 N N . ARG A 1 474 ? 15.886 4.985 -29.376 1.00 90.31 474 ARG A N 1
ATOM 3699 C CA . ARG A 1 474 ? 14.814 5.991 -29.390 1.00 90.31 474 ARG A CA 1
ATOM 3700 C C . ARG A 1 474 ? 14.210 6.184 -30.773 1.00 90.31 474 ARG A C 1
ATOM 3702 O O . ARG A 1 474 ? 13.000 6.365 -30.861 1.00 90.31 474 ARG A O 1
ATOM 3709 N N . LEU A 1 475 ? 15.025 6.142 -31.828 1.00 90.88 475 LEU A N 1
ATOM 3710 C CA . LEU A 1 475 ? 14.560 6.240 -33.211 1.00 90.88 475 LEU A CA 1
ATOM 3711 C C . LEU A 1 475 ? 13.637 5.063 -33.556 1.00 90.88 475 LEU A C 1
ATOM 3713 O O . LEU A 1 475 ? 12.542 5.282 -34.066 1.00 90.88 475 LEU A O 1
ATOM 3717 N N . ILE A 1 476 ? 14.047 3.836 -33.217 1.00 89.75 476 ILE A N 1
ATOM 3718 C CA . ILE A 1 476 ? 13.260 2.614 -33.448 1.00 89.75 476 ILE A CA 1
ATOM 3719 C C . ILE A 1 476 ? 11.959 2.636 -32.634 1.00 89.75 476 ILE A C 1
ATOM 3721 O O . ILE A 1 476 ? 10.907 2.249 -33.133 1.00 89.75 476 ILE A O 1
ATOM 3725 N N . GLN A 1 477 ? 12.014 3.115 -31.391 1.00 86.75 477 GLN A N 1
ATOM 3726 C CA . GLN A 1 477 ? 10.858 3.190 -30.493 1.00 86.75 477 GLN A CA 1
ATOM 3727 C C . GLN A 1 477 ? 9.964 4.422 -30.732 1.00 86.75 477 GLN A C 1
ATOM 3729 O O . GLN A 1 477 ? 8.965 4.587 -30.034 1.00 86.75 477 GLN A O 1
ATOM 3734 N N . GLY A 1 478 ? 10.318 5.324 -31.657 1.00 84.50 478 GLY A N 1
ATOM 3735 C CA . GLY A 1 478 ? 9.570 6.563 -31.906 1.00 84.50 478 GLY A CA 1
ATOM 3736 C C . GLY A 1 478 ? 9.550 7.542 -30.721 1.00 84.50 478 GLY A C 1
ATOM 3737 O O . GLY A 1 478 ? 8.614 8.332 -30.578 1.00 84.50 478 GLY A O 1
ATOM 3738 N N . ARG A 1 479 ? 10.557 7.492 -29.841 1.00 84.00 479 ARG A N 1
ATOM 3739 C CA . ARG A 1 479 ? 10.645 8.338 -28.639 1.00 84.00 479 ARG A CA 1
ATOM 3740 C C . ARG A 1 479 ? 11.318 9.673 -28.929 1.00 84.00 479 ARG A C 1
ATOM 3742 O O . ARG A 1 479 ? 12.049 9.845 -29.902 1.00 84.00 479 ARG A O 1
ATOM 3749 N N . ASN A 1 480 ? 11.124 10.635 -28.029 1.00 83.81 480 ASN A N 1
ATOM 3750 C CA . ASN A 1 480 ? 11.774 11.933 -28.147 1.00 83.81 480 ASN A CA 1
ATOM 3751 C C . ASN A 1 480 ? 13.298 11.800 -27.976 1.00 83.81 480 ASN A C 1
ATOM 3753 O O . ASN A 1 480 ? 13.812 11.534 -26.887 1.00 83.81 480 ASN A O 1
ATOM 3757 N N . LEU A 1 481 ? 14.029 12.060 -29.060 1.00 85.12 481 LEU A N 1
ATOM 3758 C CA . LEU A 1 481 ? 15.489 11.962 -29.116 1.00 85.12 481 LEU A CA 1
ATOM 3759 C C . LEU A 1 481 ? 16.187 12.885 -28.105 1.00 85.12 481 LEU A C 1
ATOM 3761 O O . LEU A 1 481 ? 17.306 12.605 -27.678 1.00 85.12 481 LEU A O 1
ATOM 3765 N N . ARG A 1 482 ? 15.525 13.974 -27.693 1.00 83.19 482 ARG A N 1
ATOM 3766 C CA . ARG A 1 482 ? 16.097 15.021 -26.837 1.00 83.19 482 ARG A CA 1
ATOM 3767 C C . ARG A 1 482 ? 15.929 14.767 -25.340 1.00 83.19 482 ARG A C 1
ATOM 3769 O O . ARG A 1 482 ? 16.348 15.616 -24.554 1.00 83.19 482 ARG A O 1
ATOM 3776 N N . HIS A 1 483 ? 15.345 13.642 -24.919 1.00 83.44 483 HIS A N 1
ATOM 3777 C CA . HIS A 1 483 ? 15.301 13.274 -23.499 1.00 83.44 483 HIS A CA 1
ATOM 3778 C C . HIS A 1 483 ? 16.712 13.156 -22.909 1.00 83.44 483 HIS A C 1
ATOM 3780 O O . HIS A 1 483 ? 17.688 12.877 -23.612 1.00 83.44 483 HIS A O 1
ATOM 3786 N N . ARG A 1 484 ? 16.858 13.386 -21.601 1.00 80.69 484 ARG A N 1
ATOM 3787 C CA . ARG A 1 484 ? 18.165 13.266 -20.950 1.00 80.69 484 ARG A CA 1
ATOM 3788 C C . ARG A 1 484 ? 18.645 11.818 -21.083 1.00 80.69 484 ARG A C 1
ATOM 3790 O O . ARG A 1 484 ? 17.873 10.892 -20.873 1.00 80.69 484 ARG A O 1
ATOM 3797 N N . MET A 1 485 ? 19.901 11.605 -21.465 1.00 77.19 485 MET A N 1
ATOM 3798 C CA . MET A 1 485 ? 20.436 10.246 -21.646 1.00 77.19 485 MET A CA 1
ATOM 3799 C C . MET A 1 485 ? 20.753 9.575 -20.306 1.00 77.19 485 MET A C 1
ATOM 3801 O O . MET A 1 485 ? 20.510 8.389 -20.153 1.00 77.19 485 MET A O 1
ATOM 3805 N N . VAL A 1 486 ? 21.194 10.341 -19.305 1.00 74.00 486 VAL A N 1
ATOM 3806 C CA . VAL A 1 486 ? 21.648 9.818 -18.005 1.00 74.00 486 VAL A CA 1
ATOM 3807 C C . VAL A 1 486 ? 20.725 10.263 -16.873 1.00 74.00 486 VAL A C 1
ATOM 3809 O O . VAL A 1 486 ? 20.312 11.424 -16.847 1.00 74.00 486 VAL A O 1
ATOM 3812 N N . GLY A 1 487 ? 20.473 9.360 -15.922 1.00 74.75 487 GLY A N 1
ATOM 3813 C CA . GLY A 1 487 ? 19.606 9.583 -14.767 1.00 74.75 487 GLY A CA 1
ATOM 3814 C C . GLY A 1 487 ? 18.132 9.451 -15.142 1.00 74.75 487 GLY A C 1
ATOM 3815 O O . GLY A 1 487 ? 17.636 10.151 -16.030 1.00 74.75 487 GLY A O 1
ATOM 3816 N N . ARG A 1 488 ? 17.434 8.529 -14.480 1.00 86.00 488 ARG A N 1
ATOM 3817 C CA . ARG A 1 488 ? 15.988 8.342 -14.618 1.00 86.00 488 ARG A CA 1
ATOM 3818 C C . ARG A 1 488 ? 15.337 8.716 -13.301 1.00 86.00 488 ARG A C 1
ATOM 3820 O O . ARG A 1 488 ? 15.833 8.353 -12.236 1.00 86.00 488 ARG A O 1
ATOM 3827 N N . THR A 1 489 ? 14.255 9.477 -13.389 1.00 89.88 489 THR A N 1
ATOM 3828 C CA . THR A 1 489 ? 13.510 9.917 -12.215 1.00 89.88 489 THR A CA 1
ATOM 3829 C C . THR A 1 489 ? 12.032 9.687 -12.447 1.00 89.88 489 THR A C 1
ATOM 3831 O O . THR A 1 489 ? 11.489 10.192 -13.433 1.00 89.88 489 THR A O 1
ATOM 3834 N N . ALA A 1 490 ? 11.414 8.940 -11.539 1.00 92.38 490 ALA A N 1
ATOM 3835 C CA . ALA A 1 490 ? 9.974 8.798 -11.433 1.00 92.38 490 ALA A CA 1
ATOM 3836 C C . ALA A 1 490 ? 9.468 9.714 -10.318 1.00 92.38 490 ALA A C 1
ATOM 3838 O O . ALA A 1 490 ? 9.995 9.711 -9.207 1.00 92.38 490 ALA A O 1
ATOM 3839 N N . VAL A 1 491 ? 8.467 10.524 -10.636 1.00 93.00 491 VAL A N 1
ATOM 3840 C CA . VAL A 1 491 ? 7.766 11.395 -9.702 1.00 93.00 491 VAL A CA 1
ATOM 3841 C C . VAL A 1 491 ? 6.368 10.825 -9.507 1.00 93.00 491 VAL A C 1
ATOM 3843 O O . VAL A 1 491 ? 5.599 10.742 -10.463 1.00 93.00 491 VAL A O 1
ATOM 3846 N N . ILE A 1 492 ? 6.057 10.430 -8.278 1.00 94.50 492 ILE A N 1
ATOM 3847 C CA . ILE A 1 492 ? 4.762 9.888 -7.873 1.00 94.50 492 ILE A CA 1
ATOM 3848 C C . ILE A 1 492 ? 4.029 10.964 -7.081 1.00 94.50 492 ILE A C 1
ATOM 3850 O O . ILE A 1 492 ? 4.459 11.367 -5.999 1.00 94.50 492 ILE A O 1
ATOM 3854 N N . ALA A 1 493 ? 2.925 11.454 -7.625 1.00 94.12 493 ALA A N 1
ATOM 3855 C CA . ALA A 1 493 ? 2.142 12.495 -6.991 1.00 94.12 493 ALA A CA 1
ATOM 3856 C C . ALA A 1 493 ? 0.740 11.982 -6.664 1.00 94.12 493 ALA A C 1
ATOM 3858 O O . ALA A 1 493 ? -0.100 11.863 -7.541 1.00 94.12 493 ALA A O 1
ATOM 3859 N N . ASP A 1 494 ? 0.471 11.685 -5.400 1.00 94.94 494 ASP A N 1
ATOM 3860 C CA . ASP A 1 494 ? -0.856 11.256 -4.952 1.00 94.94 494 ASP A CA 1
ATOM 3861 C C . ASP A 1 494 ? -1.113 11.725 -3.512 1.00 94.94 494 ASP A C 1
ATOM 3863 O O . ASP A 1 494 ? -0.269 12.395 -2.904 1.00 94.94 494 ASP A O 1
ATOM 3867 N N . ILE A 1 495 ? -2.273 11.397 -2.948 1.00 93.19 495 ILE A N 1
ATOM 3868 C CA . ILE A 1 495 ? -2.540 11.590 -1.523 1.00 93.19 495 ILE A CA 1
ATOM 3869 C C . ILE A 1 495 ? -1.425 10.939 -0.681 1.00 93.19 495 ILE A C 1
ATOM 3871 O O . ILE A 1 495 ? -0.867 9.920 -1.094 1.00 93.19 495 ILE A O 1
ATOM 3875 N N . PRO A 1 496 ? -1.071 11.512 0.488 1.00 92.00 496 PRO A N 1
ATOM 3876 C CA . PRO A 1 496 ? 0.191 11.207 1.165 1.00 92.00 496 PRO A CA 1
ATOM 3877 C C . PRO A 1 496 ? 0.486 9.715 1.350 1.00 92.00 496 PRO A C 1
ATOM 3879 O O . PRO A 1 496 ? 1.574 9.275 0.986 1.00 92.00 496 PRO A O 1
ATOM 3882 N N . TRP A 1 497 ? -0.485 8.938 1.837 1.00 93.81 497 TRP A N 1
ATOM 3883 C CA . TRP A 1 497 ? -0.289 7.512 2.095 1.00 93.81 497 TRP A CA 1
ATOM 3884 C C . TRP A 1 497 ? -0.108 6.692 0.808 1.00 93.81 497 TRP A C 1
ATOM 3886 O O . TRP A 1 497 ? 0.723 5.788 0.787 1.00 93.81 497 TRP A O 1
ATOM 3896 N N . VAL A 1 498 ? -0.816 7.030 -0.282 1.00 95.12 498 VAL A N 1
ATOM 3897 C CA . VAL A 1 498 ? -0.671 6.358 -1.589 1.00 95.12 498 VAL A CA 1
ATOM 3898 C C . VAL A 1 498 ? 0.682 6.694 -2.199 1.00 95.12 498 VAL A C 1
ATOM 3900 O O . VAL A 1 498 ? 1.394 5.798 -2.642 1.00 95.12 498 VAL A O 1
ATOM 3903 N N . ALA A 1 499 ? 1.073 7.971 -2.179 1.00 94.75 499 ALA A N 1
ATOM 3904 C CA . ALA A 1 499 ? 2.351 8.412 -2.728 1.00 94.75 499 ALA A CA 1
ATOM 3905 C C . ALA A 1 499 ? 3.541 7.755 -2.004 1.00 94.75 499 ALA A C 1
ATOM 3907 O O . ALA A 1 499 ? 4.492 7.331 -2.655 1.00 94.75 499 ALA A O 1
ATOM 3908 N N . GLN A 1 500 ? 3.471 7.633 -0.674 1.00 94.44 500 GLN A N 1
ATOM 3909 C CA . GLN A 1 500 ? 4.489 6.958 0.136 1.00 94.44 500 GLN A CA 1
ATOM 3910 C C . GLN A 1 500 ? 4.496 5.438 -0.083 1.00 94.44 500 GLN A C 1
ATOM 3912 O O . GLN A 1 500 ? 5.562 4.847 -0.256 1.00 94.44 500 GLN A O 1
ATOM 3917 N N . ALA A 1 501 ? 3.322 4.798 -0.137 1.00 95.38 501 ALA A N 1
ATOM 3918 C CA . ALA A 1 501 ? 3.215 3.364 -0.408 1.00 95.38 501 ALA A CA 1
ATOM 3919 C C . ALA A 1 501 ? 3.757 3.007 -1.802 1.00 95.38 501 ALA A C 1
ATOM 3921 O O . ALA A 1 501 ? 4.530 2.060 -1.938 1.00 95.38 501 ALA A O 1
ATOM 3922 N N . ALA A 1 502 ? 3.412 3.796 -2.821 1.00 94.69 502 ALA A N 1
ATOM 3923 C CA . ALA A 1 502 ? 3.879 3.606 -4.190 1.00 94.69 502 ALA A CA 1
ATOM 3924 C C . ALA A 1 502 ? 5.384 3.894 -4.349 1.00 94.69 502 ALA A C 1
ATOM 3926 O O . ALA A 1 502 ? 6.053 3.211 -5.123 1.00 94.69 502 ALA A O 1
ATOM 3927 N N . ASP A 1 503 ? 5.937 4.852 -3.596 1.00 94.12 503 ASP A N 1
ATOM 3928 C CA . ASP A 1 503 ? 7.386 5.074 -3.520 1.00 94.12 503 ASP A CA 1
ATOM 3929 C C . ASP A 1 503 ? 8.119 3.872 -2.928 1.00 94.12 503 ASP A C 1
ATOM 3931 O O . ASP A 1 503 ? 9.085 3.389 -3.517 1.00 94.12 503 ASP A O 1
ATOM 3935 N N . SER A 1 504 ? 7.630 3.354 -1.797 1.00 93.50 504 SER A N 1
ATOM 3936 C CA . SER A 1 504 ? 8.179 2.151 -1.167 1.00 93.50 504 SER A CA 1
ATOM 3937 C C . SER A 1 504 ? 8.104 0.952 -2.117 1.00 93.50 504 SER A C 1
ATOM 3939 O O . SER A 1 504 ? 9.106 0.272 -2.330 1.00 93.50 504 SER A O 1
ATOM 3941 N N . PHE A 1 505 ? 6.958 0.752 -2.774 1.00 94.31 505 PHE A N 1
ATOM 3942 C CA . PHE A 1 505 ? 6.758 -0.301 -3.770 1.00 94.31 505 PHE A CA 1
ATOM 3943 C C . PHE A 1 505 ? 7.759 -0.199 -4.929 1.00 94.31 505 PHE A C 1
ATOM 3945 O O . PHE A 1 505 ? 8.479 -1.156 -5.217 1.00 94.31 505 PHE A O 1
ATOM 3952 N N . LEU A 1 506 ? 7.854 0.967 -5.575 1.00 92.56 506 LEU A N 1
ATOM 3953 C CA . LEU A 1 506 ? 8.721 1.153 -6.738 1.00 92.56 506 LEU A CA 1
ATOM 3954 C C . LEU A 1 506 ? 10.207 1.112 -6.358 1.00 92.56 506 LEU A C 1
ATOM 3956 O O . LEU A 1 506 ? 11.009 0.524 -7.079 1.00 92.56 506 LEU A O 1
ATOM 3960 N N . SER A 1 507 ? 10.581 1.688 -5.215 1.00 91.69 507 SER A N 1
ATOM 3961 C CA . SER A 1 507 ? 11.960 1.653 -4.718 1.00 91.69 507 SER A CA 1
ATOM 3962 C C . SER A 1 507 ? 12.410 0.226 -4.404 1.00 91.69 507 SER A C 1
ATOM 3964 O O . SER A 1 507 ? 13.511 -0.166 -4.790 1.00 91.69 507 SER A O 1
ATOM 3966 N N . LYS A 1 508 ? 11.545 -0.579 -3.773 1.00 91.75 508 LYS A N 1
ATOM 3967 C CA . LYS A 1 508 ? 11.813 -1.995 -3.483 1.00 91.75 508 LYS A CA 1
ATOM 3968 C C . LYS A 1 508 ? 11.872 -2.853 -4.744 1.00 91.75 508 LYS A C 1
ATOM 3970 O O . LYS A 1 508 ? 12.736 -3.719 -4.839 1.00 91.75 508 LYS A O 1
ATOM 3975 N N . LEU A 1 509 ? 11.044 -2.559 -5.748 1.00 90.44 509 LEU A N 1
ATOM 3976 C CA . LEU A 1 509 ? 11.094 -3.237 -7.048 1.00 90.44 509 LEU A CA 1
ATOM 3977 C C . LEU A 1 509 ? 12.470 -3.093 -7.726 1.00 90.44 509 LEU A C 1
ATOM 3979 O O . LEU A 1 509 ? 12.952 -4.026 -8.364 1.00 90.44 509 LEU A O 1
ATOM 3983 N N . PHE A 1 510 ? 13.125 -1.940 -7.562 1.00 88.19 510 PHE A N 1
ATOM 3984 C CA . PHE A 1 510 ? 14.457 -1.671 -8.111 1.00 88.19 510 PHE A CA 1
ATOM 3985 C C . PHE A 1 510 ? 15.608 -1.909 -7.116 1.00 88.19 510 PHE A C 1
ATOM 3987 O O . PHE A 1 510 ? 16.764 -1.690 -7.486 1.00 88.19 510 PHE A O 1
ATOM 3994 N N . ALA A 1 511 ? 15.349 -2.395 -5.895 1.00 86.25 511 ALA A N 1
ATOM 3995 C CA . ALA A 1 511 ? 16.372 -2.541 -4.852 1.00 86.25 511 ALA A CA 1
ATOM 3996 C C . ALA A 1 511 ? 17.495 -3.521 -5.235 1.00 86.25 511 ALA A C 1
ATOM 3998 O O . ALA A 1 511 ? 18.662 -3.276 -4.933 1.00 86.25 511 ALA A O 1
ATOM 3999 N N . CYS A 1 512 ? 17.159 -4.594 -5.956 1.00 80.31 512 CYS A N 1
ATOM 4000 C CA . CYS A 1 512 ? 18.127 -5.571 -6.465 1.00 80.31 512 CYS A CA 1
ATOM 4001 C C . CYS A 1 512 ? 18.621 -5.254 -7.888 1.00 80.31 512 CYS A C 1
ATOM 4003 O O . CYS A 1 512 ? 19.386 -6.027 -8.464 1.00 80.31 512 CYS A O 1
ATOM 4005 N N . SER A 1 513 ? 18.178 -4.142 -8.488 1.00 83.19 513 SER A N 1
ATOM 4006 C CA . SER A 1 513 ? 18.581 -3.778 -9.847 1.00 83.19 513 SER A CA 1
ATOM 4007 C C . SER A 1 513 ? 20.012 -3.231 -9.884 1.00 83.19 513 SER A C 1
ATOM 4009 O O . SER A 1 513 ? 20.467 -2.536 -8.974 1.00 83.19 513 SER A O 1
ATOM 4011 N N . TYR A 1 514 ? 20.741 -3.512 -10.967 1.00 82.56 514 TYR A N 1
ATOM 4012 C CA . TYR A 1 514 ? 22.046 -2.891 -11.188 1.00 82.56 514 TYR A CA 1
ATOM 4013 C C . TYR A 1 514 ? 21.899 -1.374 -11.339 1.00 82.56 514 TYR A C 1
ATOM 4015 O O . TYR A 1 514 ? 20.988 -0.898 -12.010 1.00 82.56 514 TYR A O 1
ATOM 4023 N N . SER A 1 515 ? 22.870 -0.613 -10.823 1.00 83.75 515 SER A N 1
ATOM 4024 C CA . SER A 1 515 ? 22.882 0.862 -10.868 1.00 83.75 515 SER A CA 1
ATOM 4025 C C . SER A 1 515 ? 22.664 1.454 -12.275 1.00 83.75 515 SER A C 1
ATOM 4027 O O . SER A 1 515 ? 22.079 2.525 -12.420 1.00 83.75 515 SER A O 1
ATOM 4029 N N . ILE A 1 516 ? 23.041 0.729 -13.338 1.00 82.69 516 ILE A N 1
ATOM 4030 C CA . ILE A 1 516 ? 22.791 1.131 -14.734 1.00 82.69 516 ILE A CA 1
ATOM 4031 C C . ILE A 1 516 ? 21.296 1.228 -15.098 1.00 82.69 516 ILE A C 1
ATOM 4033 O O . ILE A 1 516 ? 20.930 2.003 -15.984 1.00 82.69 516 ILE A O 1
ATOM 4037 N N . ALA A 1 517 ? 20.448 0.465 -14.408 1.00 83.75 517 ALA A N 1
ATOM 4038 C CA . ALA A 1 517 ? 18.990 0.490 -14.484 1.00 83.75 517 ALA A CA 1
ATOM 4039 C C . ALA A 1 517 ? 18.357 1.189 -13.264 1.00 83.75 517 ALA A C 1
ATOM 4041 O O . ALA A 1 517 ? 17.149 1.096 -13.059 1.00 83.75 517 ALA A O 1
ATOM 4042 N N . GLY A 1 518 ? 19.164 1.892 -12.460 1.00 84.12 518 GLY A N 1
ATOM 4043 C CA . GLY A 1 518 ? 18.702 2.574 -11.261 1.00 84.12 518 GLY A CA 1
ATOM 4044 C C . GLY A 1 518 ? 17.671 3.658 -11.574 1.00 84.12 518 GLY A C 1
ATOM 4045 O O . GLY A 1 518 ? 17.821 4.445 -12.517 1.00 84.12 518 GLY A O 1
ATOM 4046 N N . LEU A 1 519 ? 16.636 3.720 -10.740 1.00 88.75 519 LEU A N 1
ATOM 4047 C CA . LEU A 1 519 ? 15.553 4.689 -10.833 1.00 88.75 519 LEU A CA 1
ATOM 4048 C C . LEU A 1 519 ? 15.527 5.552 -9.572 1.00 88.75 519 LEU A C 1
ATOM 4050 O O . LEU A 1 519 ? 15.357 5.047 -8.468 1.00 88.75 519 LEU A O 1
ATOM 4054 N N . GLY A 1 520 ? 15.679 6.867 -9.731 1.00 90.12 520 GLY A N 1
ATOM 4055 C CA . GLY A 1 520 ? 15.411 7.796 -8.638 1.00 90.12 520 GLY A CA 1
ATOM 4056 C C . GLY A 1 520 ? 13.906 7.961 -8.473 1.00 90.12 520 GLY A C 1
ATOM 4057 O O . GLY A 1 520 ? 13.252 8.442 -9.397 1.00 90.12 520 GLY A O 1
ATOM 4058 N N . VAL A 1 521 ? 13.357 7.595 -7.323 1.00 91.56 521 VAL A N 1
ATOM 4059 C CA . VAL A 1 521 ? 11.934 7.796 -7.035 1.00 91.56 521 VAL A CA 1
ATOM 4060 C C . VAL A 1 521 ? 11.769 9.011 -6.128 1.00 91.56 521 VAL A C 1
ATOM 4062 O O . VAL A 1 521 ? 12.561 9.265 -5.220 1.00 91.56 521 VAL A O 1
ATOM 4065 N N . ILE A 1 522 ? 10.792 9.846 -6.458 1.00 91.69 522 ILE A N 1
ATOM 4066 C CA . ILE A 1 522 ? 10.428 11.037 -5.703 1.00 91.69 522 ILE A CA 1
ATOM 4067 C C . ILE A 1 522 ? 8.917 11.006 -5.537 1.00 91.69 522 ILE A C 1
ATOM 4069 O O . ILE A 1 522 ? 8.205 10.797 -6.513 1.00 91.69 522 ILE A O 1
ATOM 4073 N N . HIS A 1 523 ? 8.421 11.278 -4.336 1.00 92.38 523 HIS A N 1
ATOM 4074 C CA . HIS A 1 523 ? 6.989 11.285 -4.070 1.00 92.38 523 HIS A CA 1
ATOM 4075 C C . HIS A 1 523 ? 6.536 12.543 -3.330 1.00 92.38 523 HIS A C 1
ATOM 4077 O O . HIS A 1 523 ? 7.318 13.182 -2.619 1.00 92.38 523 HIS A O 1
ATOM 4083 N N . GLY A 1 524 ? 5.254 12.887 -3.457 1.00 91.12 524 GLY A N 1
ATOM 4084 C CA . GLY A 1 524 ? 4.662 13.964 -2.671 1.00 91.12 524 GLY A CA 1
ATOM 4085 C C . GLY A 1 524 ? 3.194 14.228 -2.982 1.00 91.12 524 GLY A C 1
ATOM 4086 O O . GLY A 1 524 ? 2.659 13.753 -3.975 1.00 91.12 524 GLY A O 1
ATOM 4087 N N . ASN A 1 525 ? 2.548 15.035 -2.139 1.00 92.06 525 ASN A N 1
ATOM 4088 C CA . ASN A 1 525 ? 1.171 15.450 -2.358 1.00 92.06 525 ASN A CA 1
ATOM 4089 C C . ASN A 1 525 ? 1.089 16.420 -3.558 1.00 92.06 525 ASN A C 1
ATOM 4091 O O . ASN A 1 525 ? 1.754 17.463 -3.531 1.00 92.06 525 ASN A O 1
ATOM 4095 N N . PRO A 1 526 ? 0.274 16.141 -4.592 1.00 90.56 526 PRO A N 1
ATOM 4096 C CA . PRO A 1 526 ? 0.126 17.021 -5.745 1.00 90.56 526 PRO A CA 1
ATOM 4097 C C . PRO A 1 526 ? -0.486 18.384 -5.415 1.00 90.56 526 PRO A C 1
ATOM 4099 O O . PRO A 1 526 ? -0.255 19.340 -6.159 1.00 90.56 526 PRO A O 1
ATOM 4102 N N . THR A 1 527 ? -1.225 18.505 -4.306 1.00 89.44 527 THR A N 1
ATOM 4103 C CA . THR A 1 527 ? -1.829 19.779 -3.892 1.00 89.44 527 THR A CA 1
ATOM 4104 C C . THR A 1 527 ? -0.852 20.728 -3.202 1.00 89.44 527 THR A C 1
ATOM 4106 O O . THR A 1 527 ? -1.209 21.877 -2.975 1.00 89.44 527 THR A O 1
ATOM 4109 N N . ASP A 1 528 ? 0.338 20.255 -2.825 1.00 86.12 528 ASP A N 1
ATOM 4110 C CA . ASP A 1 528 ? 1.289 21.025 -2.015 1.00 86.12 528 ASP A CA 1
ATOM 4111 C C . ASP A 1 528 ? 2.739 20.796 -2.481 1.00 86.12 528 ASP A C 1
ATOM 4113 O O . ASP A 1 528 ? 3.384 21.659 -3.085 1.00 86.12 528 ASP A O 1
ATOM 4117 N N . HIS A 1 529 ? 3.244 19.573 -2.307 1.00 88.25 529 HIS A N 1
ATOM 4118 C CA . HIS A 1 529 ? 4.642 19.240 -2.567 1.00 88.25 529 HIS A CA 1
ATOM 4119 C C . HIS A 1 529 ? 5.020 19.278 -4.053 1.00 88.25 529 HIS A C 1
ATOM 4121 O O . HIS A 1 529 ? 6.145 19.660 -4.377 1.00 88.25 529 HIS A O 1
ATOM 4127 N N . LEU A 1 530 ? 4.128 18.874 -4.967 1.00 85.00 530 LEU A N 1
ATOM 4128 C CA . LEU A 1 530 ? 4.481 18.745 -6.388 1.00 85.00 530 LEU A CA 1
ATOM 4129 C C . LEU A 1 530 ? 4.991 20.071 -6.963 1.00 85.00 530 LEU A C 1
ATOM 4131 O O . LEU A 1 530 ? 6.071 20.092 -7.555 1.00 85.00 530 LEU A O 1
ATOM 4135 N N . VAL A 1 531 ? 4.295 21.181 -6.703 1.00 82.31 531 VAL A N 1
ATOM 4136 C CA . VAL A 1 531 ? 4.697 22.508 -7.190 1.00 82.31 531 VAL A CA 1
ATOM 4137 C C . VAL A 1 531 ? 5.970 22.989 -6.509 1.00 82.31 531 VAL A C 1
ATOM 4139 O O . VAL A 1 531 ? 6.933 23.325 -7.191 1.00 82.31 531 VAL A O 1
ATOM 4142 N N . HIS A 1 532 ? 6.024 22.995 -5.180 1.00 80.88 532 HIS A N 1
ATOM 4143 C CA . HIS A 1 532 ? 7.108 23.685 -4.474 1.00 80.88 532 HIS A CA 1
ATOM 4144 C C . HIS A 1 532 ? 8.377 22.840 -4.313 1.00 80.88 532 HIS A C 1
ATOM 4146 O O . HIS A 1 532 ? 9.493 23.363 -4.366 1.00 80.88 532 HIS A O 1
ATOM 4152 N N . ARG A 1 533 ? 8.237 21.521 -4.165 1.00 80.31 533 ARG A N 1
ATOM 4153 C CA . ARG A 1 533 ? 9.349 20.604 -3.878 1.00 80.31 533 ARG A CA 1
ATOM 4154 C C . ARG A 1 533 ? 9.842 19.841 -5.105 1.00 80.31 533 ARG A C 1
ATOM 4156 O O . ARG A 1 533 ? 10.996 19.407 -5.108 1.00 80.31 533 ARG A O 1
ATOM 4163 N N . HIS A 1 534 ? 9.002 19.660 -6.126 1.00 81.81 534 HIS A N 1
ATOM 4164 C CA . HIS A 1 534 ? 9.301 18.714 -7.204 1.00 81.81 534 HIS A CA 1
ATOM 4165 C C . HIS A 1 534 ? 9.338 19.317 -8.607 1.00 81.81 534 HIS A C 1
ATOM 4167 O O . HIS A 1 534 ? 10.163 18.855 -9.388 1.00 81.81 534 HIS A O 1
ATOM 4173 N N . THR A 1 535 ? 8.565 20.359 -8.939 1.00 80.19 535 THR A N 1
ATOM 4174 C CA . THR A 1 535 ? 8.585 20.940 -10.304 1.00 80.19 535 THR A CA 1
ATOM 4175 C C . THR A 1 535 ? 9.987 21.349 -10.759 1.00 80.19 535 THR A C 1
ATOM 4177 O O . THR A 1 535 ? 10.375 21.038 -11.877 1.00 80.19 535 THR A O 1
ATOM 4180 N N . HIS A 1 536 ? 10.804 21.939 -9.883 1.00 79.88 536 HIS A N 1
ATOM 4181 C CA . HIS A 1 536 ? 12.193 22.309 -10.196 1.00 79.88 536 HIS A CA 1
ATOM 4182 C C . HIS A 1 536 ? 13.141 21.106 -10.383 1.00 79.88 536 HIS A C 1
ATOM 4184 O O . HIS A 1 536 ? 14.278 21.276 -10.820 1.00 79.88 536 HIS A O 1
ATOM 4190 N N . ARG A 1 537 ? 12.698 19.894 -10.028 1.00 81.12 537 ARG A N 1
ATOM 4191 C CA . ARG A 1 537 ? 13.415 18.623 -10.229 1.00 81.12 537 ARG A CA 1
ATOM 4192 C C . ARG A 1 537 ? 12.922 17.865 -11.460 1.00 81.12 537 ARG A C 1
ATOM 4194 O O . ARG A 1 537 ? 13.590 16.926 -11.892 1.00 81.12 537 ARG A O 1
ATOM 4201 N N . VAL A 1 538 ? 11.775 18.255 -12.017 1.00 82.00 538 VAL A N 1
ATOM 4202 C CA . VAL A 1 538 ? 11.243 17.692 -13.257 1.00 82.00 538 VAL A CA 1
ATOM 4203 C C . VAL A 1 538 ? 12.102 18.185 -14.416 1.00 82.00 538 VAL A C 1
ATOM 4205 O O . VAL A 1 538 ? 12.303 19.382 -14.610 1.00 82.00 538 VAL A O 1
ATOM 4208 N N . VAL A 1 539 ? 12.632 17.243 -15.189 1.00 83.50 539 VAL A N 1
ATOM 4209 C CA . VAL A 1 539 ? 13.461 17.515 -16.363 1.00 83.50 539 VAL A CA 1
ATOM 4210 C C . VAL A 1 539 ? 12.911 16.774 -17.578 1.00 83.50 539 VAL A C 1
ATOM 4212 O O . VAL A 1 539 ? 12.026 15.927 -17.481 1.00 83.50 539 VAL A O 1
ATOM 4215 N N . ARG A 1 540 ? 13.467 17.069 -18.756 1.00 85.31 540 ARG A N 1
ATOM 4216 C CA . ARG A 1 540 ? 13.143 16.354 -19.998 1.00 85.31 540 ARG A CA 1
ATOM 4217 C C . ARG A 1 540 ? 13.332 14.835 -19.829 1.00 85.31 540 ARG A C 1
ATOM 4219 O O . ARG A 1 540 ? 14.440 14.372 -19.537 1.00 85.31 540 ARG A O 1
ATOM 4226 N N . GLY A 1 541 ? 12.267 14.073 -20.055 1.00 83.50 541 GLY A N 1
ATOM 4227 C CA . GLY A 1 541 ? 12.254 12.620 -19.863 1.00 83.50 541 GLY A CA 1
ATOM 4228 C C . GLY A 1 541 ? 12.064 12.144 -18.415 1.00 83.50 541 GLY A C 1
ATOM 4229 O O . GLY A 1 541 ? 12.191 10.949 -18.169 1.00 83.50 541 GLY A O 1
ATOM 4230 N N . SER A 1 542 ? 11.755 13.026 -17.457 1.00 90.25 542 SER A N 1
ATOM 4231 C CA . SER A 1 542 ? 11.210 12.592 -16.163 1.00 90.25 542 SER A CA 1
ATOM 4232 C C . SER A 1 542 ? 9.862 11.902 -16.369 1.00 90.25 542 SER A C 1
ATOM 4234 O O . SER A 1 542 ? 9.058 12.354 -17.185 1.00 90.25 542 SER A O 1
ATOM 4236 N N . LEU A 1 543 ? 9.614 10.837 -15.613 1.00 92.38 543 LEU A N 1
ATOM 4237 C CA . LEU A 1 543 ? 8.342 10.122 -15.587 1.00 92.38 543 LEU A CA 1
ATOM 4238 C C . LEU A 1 543 ? 7.497 10.715 -14.457 1.00 92.38 543 LEU A C 1
ATOM 4240 O O . LEU A 1 543 ? 7.968 10.757 -13.325 1.00 92.38 543 LEU A O 1
ATOM 4244 N N . LEU A 1 544 ? 6.299 11.218 -14.741 1.00 93.50 544 LEU A N 1
ATOM 4245 C CA . LEU A 1 544 ? 5.400 11.787 -13.733 1.00 93.50 544 LEU A CA 1
ATOM 4246 C C . LEU A 1 544 ? 4.080 11.019 -13.758 1.00 93.50 544 LEU A C 1
ATOM 4248 O O . LEU A 1 544 ? 3.408 11.010 -14.782 1.00 93.50 544 LEU A O 1
ATOM 4252 N N . VAL A 1 545 ? 3.692 10.410 -12.642 1.00 94.19 545 VAL A N 1
ATOM 4253 C CA . VAL A 1 545 ? 2.350 9.842 -12.454 1.00 94.19 545 VAL A CA 1
ATOM 4254 C C . VAL A 1 545 ? 1.639 10.638 -11.376 1.00 94.19 545 VAL A C 1
ATOM 4256 O O . VAL A 1 545 ? 2.235 10.960 -10.347 1.00 94.19 545 VAL A O 1
ATOM 4259 N N . CYS A 1 546 ? 0.384 10.993 -11.632 1.00 94.38 546 CYS A N 1
ATOM 4260 C CA . CYS A 1 546 ? -0.410 11.789 -10.716 1.00 94.38 546 CYS A CA 1
ATOM 4261 C C . CYS A 1 546 ? -1.801 11.188 -10.491 1.00 94.38 546 CYS A C 1
ATOM 4263 O O . CYS A 1 546 ? -2.570 11.031 -11.444 1.00 94.38 546 CYS A O 1
ATOM 4265 N N . GLY A 1 547 ? -2.131 10.894 -9.234 1.00 94.44 547 GLY A N 1
ATOM 4266 C CA . GLY A 1 547 ? -3.479 10.544 -8.808 1.00 94.44 547 GLY A CA 1
ATOM 4267 C C . GLY A 1 547 ? -4.392 11.762 -8.885 1.00 94.44 547 GLY A C 1
ATOM 4268 O O . GLY A 1 547 ? -4.102 12.830 -8.334 1.00 94.44 547 GLY A O 1
ATOM 4269 N N . ARG A 1 548 ? -5.502 11.619 -9.605 1.00 92.12 548 ARG A N 1
ATOM 4270 C CA . ARG A 1 548 ? -6.459 12.689 -9.860 1.00 92.12 548 ARG A CA 1
ATOM 4271 C C . ARG A 1 548 ? -7.765 12.418 -9.107 1.00 92.12 548 ARG A C 1
ATOM 4273 O O . ARG A 1 548 ? -8.496 11.496 -9.474 1.00 92.12 548 ARG A O 1
ATOM 4280 N N . PRO A 1 549 ? -8.102 13.230 -8.088 1.00 90.69 549 PRO A N 1
ATOM 4281 C CA . PRO A 1 549 ? -9.360 13.068 -7.374 1.00 90.69 549 PRO A CA 1
ATOM 4282 C C . PRO A 1 549 ? -10.545 13.418 -8.282 1.00 90.69 549 PRO A C 1
ATOM 4284 O O . PRO A 1 549 ? -10.435 14.270 -9.164 1.00 90.69 549 PRO A O 1
ATOM 4287 N N . ASP A 1 550 ? -11.697 12.790 -8.041 1.00 88.94 550 ASP A N 1
ATOM 4288 C CA . ASP A 1 550 ? -12.924 13.105 -8.775 1.00 88.94 550 ASP A CA 1
ATOM 4289 C C . ASP A 1 550 ? -13.529 14.425 -8.282 1.00 88.94 550 ASP A C 1
ATOM 4291 O O . ASP A 1 550 ? -14.334 14.450 -7.351 1.00 88.94 550 ASP A O 1
ATOM 4295 N N . GLY A 1 551 ? -13.153 15.544 -8.897 1.00 84.38 551 GLY A N 1
ATOM 4296 C CA . GLY A 1 551 ? -13.649 16.864 -8.505 1.00 84.38 551 GLY A CA 1
ATOM 4297 C C . GLY A 1 551 ? -15.075 17.167 -8.958 1.00 84.38 551 GLY A C 1
ATOM 4298 O O . GLY A 1 551 ? -15.539 18.290 -8.760 1.00 84.38 551 GLY A O 1
ATOM 4299 N N . ARG A 1 552 ? -15.803 16.184 -9.508 1.00 83.38 552 ARG A N 1
ATOM 4300 C CA . ARG A 1 552 ? -17.274 16.234 -9.563 1.00 83.38 552 ARG A CA 1
ATOM 4301 C C . ARG A 1 552 ? -17.885 16.152 -8.162 1.00 83.38 552 ARG A C 1
ATOM 4303 O O . ARG A 1 552 ? -18.960 16.698 -7.941 1.00 83.38 552 ARG A O 1
ATOM 4310 N N . LEU A 1 553 ? -17.186 15.533 -7.206 1.00 83.88 553 LEU A N 1
ATOM 4311 C CA . LEU A 1 553 ? -17.509 15.635 -5.785 1.00 83.88 553 LEU A CA 1
ATOM 4312 C C . LEU A 1 553 ? -17.114 17.027 -5.284 1.00 83.88 553 LEU A C 1
ATOM 4314 O O . LEU A 1 553 ? -15.937 17.387 -5.320 1.00 83.88 553 LEU A O 1
ATOM 4318 N N . SER A 1 554 ? -18.084 17.791 -4.778 1.00 79.19 554 SER A N 1
ATOM 4319 C CA . SER A 1 554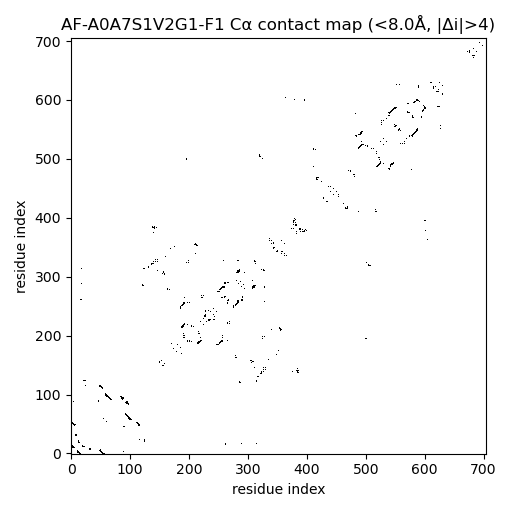 ? -17.885 19.181 -4.333 1.00 79.19 554 SER A CA 1
ATOM 4320 C C . SER A 1 554 ? -16.750 19.332 -3.311 1.00 79.19 554 SER A C 1
ATOM 4322 O O . SER A 1 554 ? -15.958 20.269 -3.386 1.00 79.19 554 SER A O 1
ATOM 4324 N N . ALA A 1 555 ? -16.606 18.362 -2.402 1.00 82.31 555 ALA A N 1
ATOM 4325 C CA . ALA A 1 555 ? -15.533 18.321 -1.407 1.00 82.31 555 ALA A CA 1
ATOM 4326 C C . ALA A 1 555 ? -14.124 18.134 -2.013 1.00 82.31 555 ALA A C 1
ATOM 4328 O O . ALA A 1 555 ? -13.120 18.422 -1.357 1.00 82.31 555 ALA A O 1
ATOM 4329 N N . LEU A 1 556 ? -14.032 17.644 -3.253 1.00 88.81 556 LEU A N 1
ATOM 4330 C CA . LEU A 1 556 ? -12.781 17.365 -3.959 1.00 88.81 556 LEU A CA 1
ATOM 4331 C C . LEU A 1 556 ? -12.533 18.297 -5.150 1.00 88.81 556 LEU A C 1
ATOM 4333 O O . LEU A 1 556 ? -11.421 18.286 -5.674 1.00 88.81 556 LEU A O 1
ATOM 4337 N N . THR A 1 557 ? -13.495 19.134 -5.554 1.00 87.31 557 THR A N 1
ATOM 4338 C CA . THR A 1 557 ? -13.367 20.033 -6.717 1.00 87.31 557 THR A CA 1
ATOM 4339 C C . THR A 1 557 ? -12.120 20.910 -6.640 1.00 87.31 557 THR A C 1
ATOM 4341 O O . THR A 1 557 ? -11.321 20.940 -7.576 1.00 87.31 557 THR A O 1
ATOM 4344 N N . SER A 1 558 ? -11.901 21.578 -5.504 1.00 88.00 558 SER A N 1
ATOM 4345 C CA . SER A 1 558 ? -10.720 22.428 -5.314 1.00 88.00 558 SER A CA 1
ATOM 4346 C C . SER A 1 558 ? -9.423 21.620 -5.333 1.00 88.00 558 SER A C 1
ATOM 4348 O O . SER A 1 558 ? -8.423 22.082 -5.875 1.00 88.00 558 SER A O 1
ATOM 4350 N N . LYS A 1 559 ? -9.434 20.394 -4.789 1.00 89.81 559 LYS A N 1
ATOM 4351 C CA . LYS A 1 559 ? -8.261 19.512 -4.817 1.00 89.81 559 LYS A CA 1
ATOM 4352 C C . LYS A 1 559 ? -7.937 19.088 -6.244 1.00 89.81 559 LYS A C 1
ATOM 4354 O O . LYS A 1 559 ? -6.786 19.196 -6.645 1.00 89.81 559 LYS A O 1
ATOM 4359 N N . GLU A 1 560 ? -8.935 18.667 -7.019 1.00 91.12 560 GLU A N 1
ATOM 4360 C CA . GLU A 1 560 ? -8.745 18.301 -8.423 1.00 91.12 560 GLU A CA 1
ATOM 4361 C C . GLU A 1 560 ? -8.193 19.470 -9.240 1.00 91.12 560 GLU A C 1
ATOM 4363 O O . GLU A 1 560 ? -7.238 19.286 -9.994 1.00 91.12 560 GLU A O 1
ATOM 4368 N N . ALA A 1 561 ? -8.753 20.671 -9.073 1.00 89.12 561 ALA A N 1
ATOM 4369 C CA . ALA A 1 561 ? -8.281 21.859 -9.776 1.00 89.12 561 ALA A CA 1
ATOM 4370 C C . ALA A 1 561 ? -6.798 22.136 -9.478 1.00 89.12 561 ALA A C 1
ATOM 4372 O O . ALA A 1 561 ? -6.014 22.338 -10.408 1.00 89.12 561 ALA A O 1
ATOM 4373 N N . THR A 1 562 ? -6.391 22.063 -8.206 1.00 91.06 562 THR A N 1
ATOM 4374 C CA . THR A 1 562 ? -4.983 22.212 -7.816 1.00 91.06 562 THR A CA 1
ATOM 4375 C C . THR A 1 562 ? -4.109 21.121 -8.429 1.00 91.06 562 THR A C 1
ATOM 4377 O O . THR A 1 562 ? -3.069 21.437 -8.997 1.00 91.06 562 THR A O 1
ATOM 4380 N N . VAL A 1 563 ? -4.535 19.854 -8.393 1.00 92.06 563 VAL A N 1
ATOM 4381 C CA . VAL A 1 563 ? -3.801 18.741 -9.024 1.00 92.06 563 VAL A CA 1
ATOM 4382 C C . VAL A 1 563 ? -3.599 18.992 -10.520 1.00 92.06 563 VAL A C 1
ATOM 4384 O O . VAL A 1 563 ? -2.479 18.878 -11.024 1.00 92.06 563 VAL A O 1
ATOM 4387 N N . CYS A 1 564 ? -4.660 19.391 -11.225 1.00 91.06 564 CYS A N 1
ATOM 4388 C CA . CYS A 1 564 ? -4.603 19.677 -12.656 1.00 91.06 564 CYS A CA 1
ATOM 4389 C C . CYS A 1 564 ? -3.629 20.825 -12.968 1.00 91.06 564 CYS A C 1
ATOM 4391 O O . CYS A 1 564 ? -2.858 20.744 -13.929 1.00 91.06 564 CYS A O 1
ATOM 4393 N N . LEU A 1 565 ? -3.626 21.879 -12.146 1.00 90.62 565 LEU A N 1
ATOM 4394 C CA . LEU A 1 565 ? -2.688 22.996 -12.273 1.00 90.62 565 LEU A CA 1
ATOM 4395 C C . LEU A 1 565 ? -1.242 22.552 -12.023 1.00 90.62 565 LEU A C 1
ATOM 4397 O O . LEU A 1 565 ? -0.373 22.846 -12.843 1.00 90.62 565 LEU A O 1
ATOM 4401 N N . SER A 1 566 ? -0.987 21.791 -10.956 1.00 91.50 566 SER A N 1
ATOM 4402 C CA . SER A 1 566 ? 0.349 21.291 -10.613 1.00 91.50 566 SER A CA 1
ATOM 4403 C C . SER A 1 566 ? 0.945 20.422 -11.724 1.00 91.50 566 SER A C 1
ATOM 4405 O O . SER A 1 566 ? 2.107 20.591 -12.103 1.00 91.50 566 SER A O 1
ATOM 4407 N N . VAL A 1 567 ? 0.145 19.515 -12.291 1.00 91.75 567 VAL A N 1
ATOM 4408 C CA . VAL A 1 567 ? 0.570 18.645 -13.399 1.00 91.75 567 VAL A CA 1
ATOM 4409 C C . VAL A 1 567 ? 0.793 19.449 -14.681 1.00 91.75 567 VAL A C 1
ATOM 4411 O O . VAL A 1 567 ? 1.781 19.222 -15.383 1.00 91.75 567 VAL A O 1
ATOM 4414 N N . SER A 1 568 ? -0.078 20.420 -14.970 1.00 90.50 568 SER A N 1
ATOM 4415 C CA . SER A 1 568 ? 0.076 21.319 -16.121 1.00 90.50 568 SER A CA 1
ATOM 4416 C C . SER A 1 568 ? 1.348 22.158 -16.013 1.00 90.50 568 SER A C 1
ATOM 4418 O O . SER A 1 568 ? 2.079 22.295 -16.993 1.00 90.50 568 SER A O 1
ATOM 4420 N N . GLN A 1 569 ? 1.659 22.665 -14.819 1.00 89.25 569 GLN A N 1
ATOM 4421 C CA . GLN A 1 569 ? 2.886 23.409 -14.555 1.00 89.25 569 GLN A CA 1
ATOM 4422 C C . GLN A 1 569 ? 4.121 22.526 -14.746 1.00 89.25 569 GLN A C 1
ATOM 4424 O O . GLN A 1 569 ? 5.041 22.928 -15.455 1.00 89.25 569 GLN A O 1
ATOM 4429 N N . ALA A 1 570 ? 4.128 21.312 -14.186 1.00 89.06 570 ALA A N 1
ATOM 4430 C CA . ALA A 1 570 ? 5.226 20.364 -14.372 1.00 89.06 570 ALA A CA 1
ATOM 4431 C C . ALA A 1 570 ? 5.431 20.002 -15.855 1.00 89.06 570 ALA A C 1
ATOM 4433 O O . ALA A 1 570 ? 6.561 20.000 -16.339 1.00 89.06 570 ALA A O 1
ATOM 4434 N N . SER A 1 571 ? 4.340 19.774 -16.590 1.00 89.19 571 SER A N 1
ATOM 4435 C CA . SER A 1 571 ? 4.365 19.423 -18.021 1.00 89.19 571 SER A CA 1
ATOM 4436 C C . SER A 1 571 ? 4.699 20.615 -18.933 1.00 89.19 571 SER A C 1
ATOM 4438 O O . SER A 1 571 ? 5.104 20.430 -20.084 1.00 89.19 571 SER A O 1
ATOM 4440 N N . SER A 1 572 ? 4.577 21.846 -18.429 1.00 88.25 572 SER A N 1
ATOM 4441 C CA . SER A 1 572 ? 4.969 23.071 -19.142 1.00 88.25 572 SER A CA 1
ATOM 4442 C C . SER A 1 572 ? 6.465 23.376 -19.035 1.00 88.25 572 SER A C 1
ATOM 4444 O O . SER A 1 572 ? 6.971 24.212 -19.784 1.00 88.25 572 SER A O 1
ATOM 4446 N N . ILE A 1 573 ? 7.197 22.707 -18.137 1.00 84.62 573 ILE A N 1
ATOM 4447 C CA . ILE A 1 573 ? 8.649 22.866 -18.021 1.00 84.62 573 ILE A CA 1
ATOM 4448 C C . ILE A 1 573 ? 9.306 22.179 -19.217 1.00 84.62 573 ILE A C 1
ATOM 4450 O O . ILE A 1 573 ? 9.467 20.960 -19.265 1.00 84.62 573 ILE A O 1
ATOM 4454 N N . GLN A 1 574 ? 9.688 22.988 -20.201 1.00 83.25 574 GLN A N 1
ATOM 4455 C CA . GLN A 1 574 ? 10.282 22.515 -21.442 1.00 83.25 574 GLN A CA 1
ATOM 4456 C C . GLN A 1 574 ? 11.742 22.932 -21.562 1.00 83.25 574 GLN A C 1
ATOM 4458 O O . GLN A 1 574 ? 12.122 24.070 -21.297 1.00 83.25 574 GLN A O 1
ATOM 4463 N N . SER A 1 575 ? 12.570 22.003 -22.035 1.00 79.62 575 SER A N 1
ATOM 4464 C CA . SER A 1 575 ? 13.955 22.274 -22.413 1.00 79.62 575 SER A CA 1
ATOM 4465 C C . SER A 1 575 ? 14.252 21.610 -23.751 1.00 79.62 575 SER A C 1
ATOM 4467 O O . SER A 1 575 ? 14.045 20.406 -23.918 1.00 79.62 575 SER A O 1
ATOM 4469 N N . LEU A 1 576 ? 14.717 22.400 -24.727 1.00 78.50 576 LEU A N 1
ATOM 4470 C CA . LEU A 1 576 ? 14.981 21.954 -26.104 1.00 78.50 576 LEU A CA 1
ATOM 4471 C C . LEU A 1 576 ? 13.764 21.270 -26.767 1.00 78.50 576 LEU A C 1
ATOM 4473 O O . LEU A 1 576 ? 13.924 20.371 -27.594 1.00 78.50 576 LEU A O 1
ATOM 4477 N N . GLY A 1 577 ? 12.545 21.688 -26.407 1.00 76.38 577 GLY A N 1
ATOM 4478 C CA . GLY A 1 577 ? 11.289 21.107 -26.899 1.00 76.38 577 GLY A CA 1
ATOM 4479 C C . GLY A 1 577 ? 10.936 19.733 -26.311 1.00 76.38 577 GLY A C 1
ATOM 4480 O O . GLY A 1 577 ? 10.010 19.091 -26.793 1.00 76.38 577 GLY A O 1
ATOM 4481 N N . GLY A 1 578 ? 11.672 19.252 -25.302 1.00 78.56 578 GLY A N 1
ATOM 4482 C CA . GLY A 1 578 ? 11.303 18.078 -24.506 1.00 78.56 578 GLY A CA 1
ATOM 4483 C C . GLY A 1 578 ? 10.688 18.480 -23.165 1.00 78.56 578 GLY A C 1
ATOM 4484 O O . GLY A 1 578 ? 11.118 19.469 -22.570 1.00 78.56 578 GLY A O 1
ATOM 4485 N N . THR A 1 579 ? 9.722 17.693 -22.691 1.00 86.50 579 THR A N 1
ATOM 4486 C CA . THR A 1 579 ? 9.046 17.842 -21.389 1.00 86.50 579 THR A CA 1
ATOM 4487 C C . THR A 1 579 ? 9.090 16.518 -20.604 1.00 86.50 579 THR A C 1
ATOM 4489 O O . THR A 1 579 ? 9.782 15.578 -21.018 1.00 86.50 579 THR A O 1
ATOM 4492 N N . CYS A 1 580 ? 8.422 16.445 -19.456 1.00 88.06 580 CYS A N 1
ATOM 4493 C CA . CYS A 1 580 ? 8.187 15.200 -18.734 1.00 88.06 580 CYS A CA 1
ATOM 4494 C C . CYS A 1 580 ? 7.090 14.349 -19.393 1.00 88.06 580 CYS A C 1
ATOM 4496 O O . CYS A 1 580 ? 6.196 14.849 -20.074 1.00 88.06 580 CYS A O 1
ATOM 4498 N N . GLU A 1 581 ? 7.165 13.038 -19.194 1.00 89.75 581 GLU A N 1
ATOM 4499 C CA . GLU A 1 581 ? 6.111 12.103 -19.584 1.00 89.75 581 GLU A CA 1
ATOM 4500 C C . GLU A 1 581 ? 5.103 12.024 -18.428 1.00 89.75 581 GLU A C 1
ATOM 4502 O O . GLU A 1 581 ? 5.307 11.265 -17.480 1.00 89.75 581 GLU A O 1
ATOM 4507 N N . SER A 1 582 ? 4.057 12.856 -18.477 1.00 92.19 582 SER A N 1
ATOM 4508 C CA . SER A 1 582 ? 3.033 12.944 -17.431 1.00 92.19 582 SER A CA 1
ATOM 4509 C C . SER A 1 582 ? 1.814 12.061 -17.710 1.00 92.19 582 SER A C 1
ATOM 4511 O O . SER A 1 582 ? 1.226 12.109 -18.792 1.00 92.19 582 SER A O 1
ATOM 4513 N N . ILE A 1 583 ? 1.425 11.271 -16.711 1.00 94.00 583 ILE A N 1
ATOM 4514 C CA . ILE A 1 583 ? 0.234 10.422 -16.702 1.00 94.00 583 ILE A CA 1
ATOM 4515 C C . ILE A 1 583 ? -0.664 10.863 -15.556 1.00 94.00 583 ILE A C 1
ATOM 4517 O O . ILE A 1 583 ? -0.182 11.039 -14.434 1.00 94.00 583 ILE A O 1
ATOM 4521 N N . THR A 1 584 ? -1.961 10.994 -15.814 1.00 94.12 584 THR A N 1
ATOM 4522 C CA . THR A 1 584 ? -2.954 11.118 -14.742 1.00 94.12 584 THR A CA 1
ATOM 4523 C C . THR A 1 584 ? -3.794 9.856 -14.636 1.00 94.12 584 THR A C 1
ATOM 4525 O O . THR A 1 584 ? -4.074 9.212 -15.644 1.00 94.12 584 THR A O 1
ATOM 4528 N N . ILE A 1 585 ? -4.158 9.479 -13.411 1.00 94.12 585 ILE A N 1
ATOM 4529 C CA . ILE A 1 585 ? -5.005 8.315 -13.130 1.00 94.12 585 ILE A CA 1
ATOM 4530 C C . ILE A 1 585 ? -6.133 8.772 -12.210 1.00 94.12 585 ILE A C 1
ATOM 4532 O O . ILE A 1 585 ? -5.863 9.332 -11.149 1.00 94.12 585 ILE A O 1
ATOM 4536 N N . GLY A 1 586 ? -7.391 8.559 -12.591 1.00 91.88 586 GLY A N 1
ATOM 4537 C CA . GLY A 1 586 ? -8.525 8.937 -11.744 1.00 91.88 586 GLY A CA 1
ATOM 4538 C C . GLY A 1 586 ? -9.885 8.637 -12.359 1.00 91.88 586 GLY A C 1
ATOM 4539 O O . GLY A 1 586 ? -9.979 8.104 -13.457 1.00 91.88 586 GLY A O 1
ATOM 4540 N N . HIS A 1 587 ? -10.959 8.997 -11.656 1.00 88.31 587 HIS A N 1
ATOM 4541 C CA . HIS A 1 587 ? -12.334 8.679 -12.075 1.00 88.31 587 HIS A CA 1
ATOM 4542 C C . HIS A 1 587 ? -13.003 9.753 -12.945 1.00 88.31 587 HIS A C 1
ATOM 4544 O O . HIS A 1 587 ? -14.092 9.531 -13.475 1.00 88.31 587 HIS A O 1
ATOM 4550 N N . ASN A 1 588 ? -12.412 10.947 -13.053 1.00 85.50 588 ASN A N 1
ATOM 4551 C CA . ASN A 1 588 ? -12.992 12.030 -13.841 1.00 85.50 588 ASN A CA 1
ATOM 4552 C C . ASN A 1 588 ? -12.660 11.836 -15.332 1.00 85.50 588 ASN A C 1
ATOM 4554 O O . ASN A 1 588 ? -11.484 11.938 -15.665 1.00 85.50 588 ASN A O 1
ATOM 4558 N N . PRO A 1 589 ? -13.651 11.656 -16.231 1.00 81.88 589 PRO A N 1
ATOM 4559 C CA . PRO A 1 589 ? -13.430 11.354 -17.652 1.00 81.88 589 PRO A CA 1
ATOM 4560 C C . PRO A 1 589 ? -12.922 12.539 -18.497 1.00 81.88 589 PRO A C 1
ATOM 4562 O O . PRO A 1 589 ? -12.798 12.435 -19.714 1.00 81.88 589 PRO A O 1
ATOM 4565 N N . SER A 1 590 ? -12.674 13.710 -17.907 1.00 82.75 590 SER A N 1
ATOM 4566 C CA . SER A 1 590 ? -12.189 14.868 -18.670 1.00 82.75 590 SER A CA 1
ATOM 4567 C C . SER A 1 590 ? -10.690 14.777 -18.961 1.00 82.75 590 SER A C 1
ATOM 4569 O O . SER A 1 590 ? -9.891 14.636 -18.046 1.00 82.75 590 SER A O 1
ATOM 4571 N N . ASN A 1 591 ? -10.290 14.923 -20.225 1.00 84.00 591 ASN A N 1
ATOM 4572 C CA . ASN A 1 591 ? -8.873 14.936 -20.608 1.00 84.00 591 ASN A CA 1
ATOM 4573 C C . ASN A 1 591 ? -8.176 16.228 -20.158 1.00 84.00 591 ASN A C 1
ATOM 4575 O O . ASN A 1 591 ? -8.782 17.306 -20.142 1.00 84.00 591 ASN A O 1
ATOM 4579 N N . MET A 1 592 ? -6.881 16.133 -19.879 1.00 83.75 592 MET A N 1
ATOM 4580 C CA . MET A 1 592 ? -6.002 17.274 -19.653 1.00 83.75 592 MET A CA 1
ATOM 4581 C C . MET A 1 592 ? -5.165 17.549 -20.910 1.00 83.75 592 MET A C 1
ATOM 4583 O O . MET A 1 592 ? -4.628 16.654 -21.548 1.00 83.75 592 MET A O 1
ATOM 4587 N N . SER A 1 593 ? -5.056 18.815 -21.315 1.00 78.06 593 SER A N 1
ATOM 4588 C CA . SER A 1 593 ? -4.431 19.176 -22.599 1.00 78.06 593 SER A CA 1
ATOM 4589 C C . SER A 1 593 ? -2.905 19.041 -22.622 1.00 78.06 593 SER A C 1
ATOM 4591 O O . SER A 1 593 ? -2.321 18.889 -23.692 1.00 78.06 593 SER A O 1
ATOM 4593 N N . LEU A 1 594 ? -2.256 19.143 -21.460 1.00 83.62 594 LEU A N 1
ATOM 4594 C CA . LEU A 1 594 ? -0.796 19.147 -21.321 1.00 83.62 594 LEU A CA 1
ATOM 4595 C C . LEU A 1 594 ? -0.231 17.815 -20.814 1.00 83.62 594 LEU A C 1
ATOM 4597 O O . LEU A 1 594 ? 0.988 17.681 -20.712 1.00 83.62 594 LEU A O 1
ATOM 4601 N N . THR A 1 595 ? -1.086 16.847 -20.487 1.00 86.50 595 THR A N 1
ATOM 4602 C CA . THR A 1 595 ? -0.669 15.512 -20.053 1.00 86.50 595 THR A CA 1
ATOM 4603 C C . THR A 1 595 ? -0.415 14.611 -21.249 1.00 86.50 595 THR A C 1
ATOM 4605 O O . THR A 1 595 ? -1.008 14.763 -22.318 1.00 86.50 595 THR A O 1
ATOM 4608 N N . LYS A 1 596 ? 0.519 13.667 -21.098 1.00 86.69 596 LYS A N 1
ATOM 4609 C CA . LYS A 1 596 ? 0.841 12.726 -22.175 1.00 86.69 596 LYS A CA 1
ATOM 4610 C C . LYS A 1 596 ? -0.229 11.645 -22.314 1.00 86.69 596 LYS A C 1
ATOM 4612 O O . LYS A 1 596 ? -0.498 11.217 -23.437 1.00 86.69 596 LYS A O 1
ATOM 4617 N N . ARG A 1 597 ? -0.789 11.190 -21.191 1.00 90.88 597 ARG A N 1
ATOM 4618 C CA . ARG A 1 597 ? -1.857 10.186 -21.135 1.00 90.88 597 ARG A CA 1
ATOM 4619 C C . ARG A 1 597 ? -2.743 10.432 -19.914 1.00 90.88 597 ARG A C 1
ATOM 4621 O O . ARG A 1 597 ? -2.231 10.738 -18.841 1.00 90.88 597 ARG A O 1
ATOM 4628 N N . ASP A 1 598 ? -4.046 10.255 -20.077 1.00 90.69 598 ASP A N 1
ATOM 4629 C CA . ASP A 1 598 ? -5.016 10.266 -18.982 1.00 90.69 598 ASP A CA 1
ATOM 4630 C C . ASP A 1 598 ? -5.678 8.886 -18.933 1.00 90.69 598 ASP A C 1
ATOM 4632 O O . ASP A 1 598 ? -6.191 8.413 -19.947 1.00 90.69 598 ASP A O 1
ATOM 4636 N N . ILE A 1 599 ? -5.611 8.222 -17.780 1.00 91.81 599 ILE A N 1
ATOM 4637 C CA . ILE A 1 599 ? -6.176 6.889 -17.557 1.00 91.81 599 ILE A CA 1
ATOM 4638 C C . ILE A 1 599 ? -7.403 7.037 -16.665 1.00 91.81 599 ILE A C 1
ATOM 4640 O O . ILE A 1 599 ? -7.321 7.538 -15.539 1.00 91.81 599 ILE A O 1
ATOM 4644 N N . PHE A 1 600 ? -8.543 6.576 -17.175 1.00 91.19 600 PHE A N 1
ATOM 4645 C CA . PHE A 1 600 ? -9.827 6.710 -16.502 1.00 91.19 600 PHE A CA 1
ATOM 4646 C C . PHE A 1 600 ? -10.222 5.413 -15.808 1.00 91.19 600 PHE A C 1
ATOM 4648 O O . PHE A 1 600 ? -10.372 4.366 -16.439 1.00 91.19 600 PHE A O 1
ATOM 4655 N N . LEU A 1 601 ? -10.403 5.505 -14.496 1.00 90.62 601 LEU A N 1
ATOM 4656 C CA . LEU A 1 601 ? -10.925 4.432 -13.668 1.00 90.62 601 LEU A CA 1
ATOM 4657 C C . LEU A 1 601 ? -12.449 4.510 -13.635 1.00 90.62 601 LEU A C 1
ATOM 4659 O O . LEU A 1 601 ? -13.036 5.592 -13.559 1.00 90.62 601 LEU A O 1
ATOM 4663 N N . GLU A 1 602 ? -13.098 3.355 -13.653 1.00 84.81 602 GLU A N 1
ATOM 4664 C CA . GLU A 1 602 ? -14.544 3.279 -13.495 1.00 84.81 602 GLU A CA 1
ATOM 4665 C C . GLU A 1 602 ? -14.975 3.781 -12.118 1.00 84.81 602 GLU A C 1
ATOM 4667 O O . GLU A 1 602 ? -14.210 3.754 -11.156 1.00 84.81 602 GLU A O 1
ATOM 4672 N N . THR A 1 603 ? -16.197 4.296 -12.027 1.00 82.88 603 THR A N 1
ATOM 4673 C CA . THR A 1 603 ? -16.757 4.770 -10.768 1.00 82.88 603 THR A CA 1
ATOM 4674 C C . THR A 1 603 ? -18.137 4.178 -10.547 1.00 82.88 603 THR A C 1
ATOM 4676 O O . THR A 1 603 ? -18.964 4.157 -11.458 1.00 82.88 603 THR A O 1
ATOM 4679 N N . HIS A 1 604 ? -18.381 3.743 -9.315 1.00 82.75 604 HIS A N 1
ATOM 4680 C CA . HIS A 1 604 ? -19.670 3.221 -8.864 1.00 82.75 604 HIS A CA 1
ATOM 4681 C C . HIS A 1 604 ? -20.388 4.181 -7.906 1.00 82.75 604 HIS A C 1
ATOM 4683 O O . HIS A 1 604 ? -21.455 3.884 -7.365 1.00 82.75 604 HIS A O 1
ATOM 4689 N N . ARG A 1 605 ? -19.832 5.384 -7.705 1.00 84.06 605 ARG A N 1
ATOM 4690 C CA . ARG A 1 605 ? -20.484 6.387 -6.865 1.00 84.06 605 ARG A CA 1
ATOM 4691 C C . ARG A 1 605 ? -21.840 6.787 -7.459 1.00 84.06 605 ARG A C 1
ATOM 4693 O O . ARG A 1 605 ? -21.983 6.829 -8.687 1.00 84.06 605 ARG A O 1
ATOM 4700 N N . PRO A 1 606 ? -22.814 7.176 -6.621 1.00 81.12 606 PRO A N 1
ATOM 4701 C CA . PRO A 1 606 ? -24.024 7.820 -7.108 1.00 81.12 606 PRO A CA 1
ATOM 4702 C C . PRO A 1 606 ? -23.678 9.042 -7.973 1.00 81.12 606 PRO A C 1
ATOM 4704 O O . PRO A 1 606 ? -22.811 9.856 -7.621 1.00 81.12 606 PRO A O 1
ATOM 4707 N N . LYS A 1 607 ? -24.338 9.164 -9.129 1.00 80.62 607 LYS A N 1
ATOM 4708 C CA . LYS A 1 607 ? -24.226 10.347 -9.989 1.00 80.62 607 LYS A CA 1
ATOM 4709 C C . LYS A 1 607 ? -25.052 11.473 -9.365 1.00 80.62 607 LYS A C 1
ATOM 4711 O O . LYS A 1 607 ? -26.157 11.234 -8.890 1.00 80.62 607 LYS A O 1
ATOM 4716 N N . PHE A 1 608 ? -24.534 12.701 -9.366 1.00 79.69 608 PHE A N 1
ATOM 4717 C CA . PHE A 1 608 ? -25.362 13.847 -8.988 1.00 79.69 608 PHE A CA 1
ATOM 4718 C C . PHE A 1 608 ? -26.453 14.082 -10.037 1.00 79.69 608 PHE A C 1
ATOM 4720 O O . PHE A 1 608 ? -26.271 13.752 -11.209 1.00 79.69 608 PHE A O 1
ATOM 4727 N N . LEU A 1 609 ? -27.553 14.729 -9.641 1.00 74.25 609 LEU A N 1
ATOM 4728 C CA . LEU A 1 609 ? -28.661 15.055 -10.546 1.00 74.25 609 LEU A CA 1
ATOM 4729 C C . LEU A 1 609 ? -28.180 15.776 -11.817 1.00 74.25 609 LEU A C 1
ATOM 4731 O O . LEU A 1 609 ? -28.581 15.431 -12.923 1.00 74.25 609 LEU A O 1
ATOM 4735 N N . CYS A 1 610 ? -27.257 16.731 -11.678 1.00 72.31 610 CYS A N 1
ATOM 4736 C CA . CYS A 1 610 ? -26.676 17.443 -12.816 1.00 72.31 610 CYS A CA 1
ATOM 4737 C C . CYS A 1 610 ? -25.896 16.524 -13.777 1.00 72.31 610 CYS A C 1
ATOM 4739 O O . CYS A 1 610 ? -25.912 16.749 -14.984 1.00 72.31 610 CYS A O 1
ATOM 4741 N N . GLU A 1 611 ? -25.245 15.472 -13.274 1.00 76.75 611 GLU A N 1
ATOM 4742 C CA . GLU A 1 611 ? -24.570 14.472 -14.111 1.00 76.75 611 GLU A CA 1
ATOM 4743 C C . GLU A 1 611 ? -25.576 13.575 -14.836 1.00 76.75 611 GLU A C 1
ATOM 4745 O O . GLU A 1 611 ? -25.366 13.231 -16.000 1.00 76.75 611 GLU A O 1
ATOM 4750 N N . GLN A 1 612 ? -26.668 13.207 -14.164 1.00 76.19 612 GLN A N 1
ATOM 4751 C CA . GLN A 1 612 ? -27.717 12.373 -14.742 1.00 76.19 612 GLN A CA 1
ATOM 4752 C C . GLN A 1 612 ? -28.460 13.096 -15.869 1.00 76.19 612 GLN A C 1
ATOM 4754 O O . GLN A 1 612 ? -28.582 12.544 -16.960 1.00 76.19 612 GLN A O 1
ATOM 4759 N N . LEU A 1 613 ? -28.852 14.352 -15.651 1.00 68.81 613 LEU A N 1
ATOM 4760 C CA . LEU A 1 613 ? -29.531 15.172 -16.660 1.00 68.81 613 LEU A CA 1
ATOM 4761 C C . LEU A 1 613 ? -28.674 15.364 -17.918 1.00 68.81 613 LEU A C 1
ATOM 4763 O O . LEU A 1 613 ? -29.150 15.202 -19.039 1.00 68.81 613 LEU A O 1
ATOM 4767 N N . ILE A 1 614 ? -27.375 15.628 -17.744 1.00 69.25 614 ILE A N 1
ATOM 4768 C CA . ILE A 1 614 ? -26.448 15.786 -18.874 1.00 69.25 614 ILE A CA 1
ATOM 4769 C C . ILE A 1 614 ? -26.260 14.469 -19.633 1.00 69.25 614 ILE A C 1
ATOM 4771 O O . ILE A 1 614 ? -26.102 14.488 -20.853 1.00 69.25 614 ILE A O 1
ATOM 4775 N N . ARG A 1 615 ? -26.286 13.330 -18.932 1.00 70.69 615 ARG A N 1
ATOM 4776 C CA . ARG A 1 615 ? -26.211 12.000 -19.548 1.00 70.69 615 ARG A CA 1
ATOM 4777 C C . ARG A 1 615 ? -27.459 11.675 -20.372 1.00 70.69 615 ARG A C 1
ATOM 4779 O O . ARG A 1 615 ? -27.349 11.029 -21.414 1.00 70.69 615 ARG A O 1
ATOM 4786 N N . GLU A 1 616 ? -28.632 12.093 -19.909 1.00 70.06 616 GLU A N 1
ATOM 4787 C CA . GLU A 1 616 ? -29.892 11.925 -20.638 1.00 70.06 616 GLU A CA 1
ATOM 4788 C C . GLU A 1 616 ? -29.911 12.788 -21.908 1.00 70.06 616 GLU A C 1
ATOM 4790 O O . GLU A 1 616 ? -30.210 12.275 -22.989 1.00 70.06 616 GLU A O 1
ATOM 4795 N N . GLU A 1 617 ? -29.462 14.046 -21.826 1.00 67.50 617 GLU A N 1
ATOM 4796 C CA . GLU A 1 617 ? -29.300 14.916 -23.002 1.00 67.50 617 GLU A CA 1
ATOM 4797 C C . GLU A 1 617 ? -28.268 14.379 -24.008 1.00 67.50 617 GLU A C 1
ATOM 4799 O O . GLU A 1 617 ? -28.448 14.502 -25.221 1.00 67.50 617 GLU A O 1
ATOM 4804 N N . SER A 1 618 ? -27.194 13.738 -23.537 1.00 61.59 618 SER A N 1
ATOM 4805 C CA . SER A 1 618 ? -26.152 13.159 -24.395 1.00 61.59 618 SER A CA 1
ATOM 4806 C C . SER A 1 618 ? -26.466 11.752 -24.919 1.00 61.59 618 SER A C 1
ATOM 4808 O O . SER A 1 618 ? -25.566 11.067 -25.418 1.00 61.59 618 SER A O 1
ATOM 4810 N N . SER A 1 619 ? -27.728 11.308 -24.840 1.00 55.75 619 SER A N 1
ATOM 4811 C CA . SER A 1 619 ? -28.165 9.976 -25.298 1.00 55.75 619 SER A CA 1
ATOM 4812 C C . SER A 1 619 ? -27.383 8.827 -24.641 1.00 55.75 619 SER A C 1
ATOM 4814 O O . SER A 1 619 ? -27.031 7.840 -25.289 1.00 55.75 619 SER A O 1
ATOM 4816 N N . GLY A 1 620 ? -27.056 8.965 -23.354 1.00 55.28 620 GLY A N 1
ATOM 4817 C CA . GLY A 1 620 ? -26.395 7.927 -22.565 1.00 55.28 620 GLY A CA 1
ATOM 4818 C C . GLY A 1 620 ? -24.869 7.880 -22.677 1.00 55.28 620 GLY A C 1
ATOM 4819 O O . GLY A 1 620 ? -24.257 7.069 -21.978 1.00 55.28 620 GLY A O 1
ATOM 4820 N N . LYS A 1 621 ? -24.237 8.737 -23.494 1.00 53.03 621 LYS A N 1
ATOM 4821 C CA . LYS A 1 621 ? -22.769 8.836 -23.563 1.00 53.03 621 LYS A CA 1
ATOM 4822 C C . LYS A 1 621 ? -22.243 9.683 -22.407 1.00 53.03 621 LYS A C 1
ATOM 4824 O O . LYS A 1 621 ? -22.614 10.851 -22.287 1.00 53.03 621 LYS A O 1
ATOM 4829 N N . ASP A 1 622 ? -21.359 9.117 -21.586 1.00 54.56 622 ASP A N 1
ATOM 4830 C CA . ASP A 1 622 ? -20.612 9.895 -20.597 1.00 54.56 622 ASP A CA 1
ATOM 4831 C C . ASP A 1 622 ? -19.721 10.892 -21.361 1.00 54.56 622 ASP A C 1
ATOM 4833 O O . ASP A 1 622 ? -18.792 10.521 -22.077 1.00 54.56 622 ASP A O 1
ATOM 4837 N N . ASN A 1 623 ? -20.076 12.175 -21.292 1.00 55.75 623 ASN A N 1
ATOM 4838 C CA . ASN A 1 623 ? -19.310 13.239 -21.928 1.00 55.75 623 ASN A CA 1
ATOM 4839 C C . ASN A 1 623 ? -18.013 13.472 -21.134 1.00 55.75 623 ASN A C 1
ATOM 4841 O O . ASN A 1 623 ? -18.056 13.558 -19.907 1.00 55.75 623 ASN A O 1
ATOM 4845 N N . ASN A 1 624 ? -16.884 13.678 -21.827 1.00 63.84 624 ASN A N 1
ATOM 4846 C CA . ASN A 1 624 ? -15.597 14.133 -21.261 1.00 63.84 624 ASN A CA 1
ATOM 4847 C C . ASN A 1 624 ? -15.669 15.592 -20.746 1.00 63.84 624 ASN A C 1
ATOM 4849 O O . ASN A 1 624 ? -14.808 16.426 -21.026 1.00 63.84 624 ASN A O 1
ATOM 4853 N N . THR A 1 625 ? -16.740 15.950 -20.043 1.00 65.25 625 THR A N 1
ATOM 4854 C CA . THR A 1 625 ? -16.999 17.292 -19.524 1.00 65.25 625 THR A CA 1
ATOM 4855 C C . THR A 1 625 ? -16.379 17.460 -18.147 1.00 65.25 625 THR A C 1
ATOM 4857 O O . THR A 1 625 ? -16.605 16.656 -17.247 1.00 65.25 625 THR A O 1
ATOM 4860 N N . SER A 1 626 ? -15.610 18.535 -17.974 1.00 66.75 626 SER A N 1
ATOM 4861 C CA . SER A 1 626 ? -15.026 18.896 -16.681 1.00 66.75 626 SER A CA 1
ATOM 4862 C C . SER A 1 626 ? -16.108 19.308 -15.666 1.00 66.75 626 SER A C 1
ATOM 4864 O O . SER A 1 626 ? -17.183 19.756 -16.073 1.00 66.75 626 SER A O 1
ATOM 4866 N N . PRO A 1 627 ? -15.837 19.257 -14.347 1.00 64.88 627 PRO A N 1
ATOM 4867 C CA . PRO A 1 627 ? -16.807 19.650 -13.319 1.00 64.88 627 PRO A CA 1
ATOM 4868 C C . PRO A 1 627 ? -17.266 21.103 -13.461 1.00 64.88 627 PRO A C 1
ATOM 4870 O O . PRO A 1 627 ? -18.440 21.409 -13.289 1.00 64.88 627 PRO A O 1
ATOM 4873 N N . HIS A 1 628 ? -16.357 21.995 -13.863 1.00 65.50 628 HIS A N 1
ATOM 4874 C CA . HIS A 1 628 ? -16.675 23.394 -14.152 1.00 65.50 628 HIS A CA 1
ATOM 4875 C C . HIS A 1 628 ? -17.623 23.532 -15.350 1.00 65.50 628 HIS A C 1
ATOM 4877 O O . HIS A 1 628 ? -18.523 24.367 -15.328 1.00 65.50 628 HIS A O 1
ATOM 4883 N N . SER A 1 629 ? -17.458 22.695 -16.381 1.00 68.50 629 SER A N 1
ATOM 4884 C CA . SER A 1 629 ? -18.382 22.655 -17.517 1.00 68.50 629 SER A CA 1
ATOM 4885 C C . SER A 1 629 ? -19.750 22.104 -17.111 1.00 68.50 629 SER A C 1
ATOM 4887 O O . SER A 1 629 ? -20.760 22.662 -17.531 1.00 68.50 629 SER A O 1
ATOM 4889 N N . LEU A 1 630 ? -19.793 21.067 -16.266 1.00 68.38 630 LEU A N 1
ATOM 4890 C CA . LEU A 1 630 ? -21.042 20.520 -15.721 1.00 68.38 630 LEU A CA 1
ATOM 4891 C C . LEU A 1 630 ? -21.799 21.578 -14.905 1.00 68.38 630 LEU A C 1
ATOM 4893 O O . LEU A 1 630 ? -22.987 21.792 -15.134 1.00 68.38 630 LEU A O 1
ATOM 4897 N N . LEU A 1 631 ? -21.104 22.294 -14.015 1.00 67.50 631 LEU A N 1
ATOM 4898 C CA . LEU A 1 631 ? -21.693 23.370 -13.215 1.00 67.50 631 LEU A CA 1
ATOM 4899 C C . LEU A 1 631 ? -22.165 24.538 -14.088 1.00 67.50 631 LEU A C 1
ATOM 4901 O O . LEU A 1 631 ? -23.263 25.042 -13.884 1.00 67.50 631 LEU A O 1
ATOM 4905 N N . GLY A 1 632 ? -21.369 24.950 -15.078 1.00 67.62 632 GLY A N 1
ATOM 4906 C CA . GLY A 1 632 ? -21.749 26.010 -16.014 1.00 67.62 632 GLY A CA 1
ATOM 4907 C C . GLY A 1 632 ? -22.994 25.653 -16.830 1.00 67.62 632 GLY A C 1
ATOM 4908 O O . GLY A 1 632 ? -23.900 26.474 -16.947 1.00 67.62 632 GLY A O 1
ATOM 4909 N N . LYS A 1 633 ? -23.080 24.411 -17.325 1.00 68.31 633 LYS A N 1
ATOM 4910 C CA . LYS A 1 633 ? -24.274 23.899 -18.016 1.00 68.31 633 LYS A CA 1
ATOM 4911 C C . LYS A 1 633 ? -25.491 23.867 -17.094 1.00 68.31 633 LYS A C 1
ATOM 4913 O O . LYS A 1 633 ? -26.552 24.332 -17.488 1.00 68.31 633 LYS A O 1
ATOM 4918 N N . TYR A 1 634 ? -25.325 23.399 -15.859 1.00 66.00 634 TYR A N 1
ATOM 4919 C CA . TYR A 1 634 ? -26.397 23.388 -14.864 1.00 66.00 634 TYR A CA 1
ATOM 4920 C C . TYR A 1 634 ? -26.880 24.804 -14.497 1.00 66.00 634 TYR A C 1
ATOM 4922 O O . TYR A 1 634 ? -28.078 25.046 -14.401 1.00 66.00 634 TYR A O 1
ATOM 4930 N N . MET A 1 635 ? -25.970 25.770 -14.350 1.00 67.44 635 MET A N 1
ATOM 4931 C CA . MET A 1 635 ? -26.332 27.169 -14.086 1.00 67.44 635 MET A CA 1
ATOM 4932 C C . MET A 1 635 ? -27.037 27.823 -15.280 1.00 67.44 635 MET A C 1
ATOM 4934 O O . MET A 1 635 ? -28.004 28.553 -15.081 1.00 67.44 635 MET A O 1
ATOM 4938 N N . SER A 1 636 ? -26.596 27.529 -16.510 1.00 68.31 636 SER A N 1
ATOM 4939 C CA . SER A 1 636 ? -27.297 27.938 -17.737 1.00 68.31 636 SER A CA 1
ATOM 4940 C C . SER A 1 636 ? -28.715 27.370 -17.769 1.00 68.31 636 SER A C 1
ATOM 4942 O O . SER A 1 636 ? -29.658 28.087 -18.081 1.00 68.31 636 SER A O 1
ATOM 4944 N N . TRP A 1 637 ? -28.876 26.108 -17.367 1.00 63.19 637 TRP A N 1
ATOM 4945 C CA . TRP A 1 637 ? -30.168 25.432 -17.297 1.00 63.19 637 TRP A CA 1
ATOM 4946 C C . TRP A 1 637 ? -31.124 26.090 -16.289 1.00 63.19 637 TRP A C 1
ATOM 4948 O O . TRP A 1 637 ? -32.265 26.393 -16.631 1.00 63.19 637 TRP A O 1
ATOM 4958 N N . ILE A 1 638 ? -30.637 26.428 -15.087 1.00 63.50 638 ILE A N 1
ATOM 4959 C CA . ILE A 1 638 ? -31.415 27.190 -14.091 1.00 63.50 638 ILE A CA 1
ATOM 4960 C C . ILE A 1 638 ? -31.816 28.574 -14.630 1.00 63.50 638 ILE A C 1
ATOM 4962 O O . ILE A 1 638 ? -32.940 29.027 -14.410 1.00 63.50 638 ILE A O 1
ATOM 4966 N N . GLN A 1 639 ? -30.907 29.269 -15.321 1.00 64.50 639 GLN A N 1
ATOM 4967 C CA . GLN A 1 639 ? -31.190 30.594 -15.883 1.00 64.50 639 GLN A CA 1
ATOM 4968 C C . GLN A 1 639 ? -32.214 30.539 -17.025 1.00 64.50 639 GLN A C 1
ATOM 4970 O O . GLN A 1 639 ? -33.068 31.422 -17.120 1.00 64.50 639 GLN A O 1
ATOM 4975 N N . GLU A 1 640 ? -32.176 29.497 -17.858 1.00 64.19 640 GLU A N 1
ATOM 4976 C CA . GLU A 1 640 ? -33.164 29.265 -18.917 1.00 64.19 640 GLU A CA 1
ATOM 4977 C C . GLU A 1 640 ? -34.569 28.992 -18.352 1.00 64.19 640 GLU A C 1
ATOM 4979 O O . GLU A 1 640 ? -35.549 29.525 -18.885 1.00 64.19 640 GLU A O 1
ATOM 4984 N N . GLU A 1 641 ? -34.685 28.258 -17.236 1.00 55.47 641 GLU A N 1
ATOM 4985 C CA . GLU A 1 641 ? -35.965 28.059 -16.533 1.00 55.47 641 GLU A CA 1
ATOM 4986 C C . GLU A 1 641 ? -36.512 29.360 -15.924 1.00 55.47 641 GLU A C 1
ATOM 4988 O O . GLU A 1 641 ? -37.707 29.639 -16.026 1.00 55.47 641 GLU A O 1
ATOM 4993 N N . GLN A 1 642 ? -35.652 30.201 -15.339 1.00 54.75 642 GLN A N 1
ATOM 4994 C CA . GLN A 1 642 ? -36.076 31.492 -14.777 1.00 54.75 642 GLN A CA 1
ATOM 4995 C C . GLN A 1 642 ? -36.466 32.517 -15.858 1.00 54.75 642 GLN A C 1
ATOM 4997 O O . GLN A 1 642 ? -37.274 33.410 -15.596 1.00 54.75 642 GLN A O 1
ATOM 5002 N N . GLY A 1 643 ? -35.931 32.384 -17.077 1.00 50.84 643 GLY A N 1
ATOM 5003 C CA . GLY A 1 643 ? -36.251 33.240 -18.224 1.00 50.84 643 GLY A CA 1
ATOM 5004 C C . GLY A 1 643 ? -37.512 32.840 -19.003 1.00 50.84 643 GLY A C 1
ATOM 5005 O O . GLY A 1 643 ? -38.039 33.653 -19.763 1.00 50.84 643 GLY A O 1
ATOM 5006 N N . THR A 1 644 ? -38.032 31.621 -18.817 1.00 46.75 644 THR A N 1
ATOM 5007 C CA . THR A 1 644 ? -39.201 31.101 -19.548 1.00 46.75 644 THR A CA 1
ATOM 5008 C C . THR A 1 644 ? -40.386 30.824 -18.620 1.00 46.75 644 THR A C 1
ATOM 5010 O O . THR A 1 644 ? -40.775 29.687 -18.365 1.00 46.75 644 THR A O 1
ATOM 5013 N N . SER A 1 645 ? -41.041 31.896 -18.163 1.00 41.25 645 SER A N 1
ATOM 5014 C CA . SER A 1 645 ? -42.387 31.812 -17.581 1.00 41.25 645 SER A CA 1
ATOM 5015 C C . SER A 1 645 ? -43.371 31.300 -18.644 1.00 41.25 645 SER A C 1
ATOM 5017 O O . SER A 1 645 ? -43.864 32.078 -19.461 1.00 41.25 645 SER A O 1
ATOM 5019 N N . GLY A 1 646 ? -43.614 29.982 -18.700 1.00 42.03 646 GLY A N 1
ATOM 5020 C CA . GLY A 1 646 ? -44.708 29.437 -19.514 1.00 42.03 646 GLY A CA 1
ATOM 5021 C C . GLY A 1 646 ? -44.598 28.039 -20.133 1.00 42.03 646 GLY A C 1
ATOM 5022 O O . GLY A 1 646 ? -45.494 27.706 -20.906 1.00 42.03 646 GLY A O 1
ATOM 5023 N N . LYS A 1 647 ? -43.598 27.188 -19.847 1.00 40.62 647 LYS A N 1
ATOM 5024 C CA . LYS A 1 647 ? -43.646 25.773 -20.295 1.00 40.62 647 LYS A CA 1
ATOM 5025 C C . LYS A 1 647 ? -43.283 24.774 -19.197 1.00 40.62 647 LYS A C 1
ATOM 5027 O O . LYS A 1 647 ? -42.136 24.396 -19.001 1.00 40.62 647 LYS A O 1
ATOM 5032 N N . MET A 1 648 ? -44.340 24.310 -18.540 1.00 40.91 648 MET A N 1
ATOM 5033 C CA . MET A 1 648 ? -44.411 23.323 -17.460 1.00 40.91 648 MET A CA 1
ATOM 5034 C C . MET A 1 648 ? -44.173 21.869 -17.939 1.00 40.91 648 MET A C 1
ATOM 5036 O O . MET A 1 648 ? -44.891 20.962 -17.535 1.00 40.91 648 MET A O 1
ATOM 5040 N N . ASP A 1 649 ? -43.210 21.644 -18.841 1.00 50.59 649 ASP A N 1
ATOM 5041 C CA . ASP A 1 649 ? -42.998 20.339 -19.508 1.00 50.59 649 ASP A CA 1
ATOM 5042 C C . ASP A 1 649 ? -41.751 19.591 -18.990 1.00 50.59 649 ASP A C 1
ATOM 5044 O O . ASP A 1 649 ? -41.668 18.372 -19.059 1.00 50.59 649 ASP A O 1
ATOM 5048 N N . LYS A 1 650 ? -40.777 20.302 -18.400 1.00 51.50 650 LYS A N 1
ATOM 5049 C CA . LYS A 1 650 ? -39.475 19.721 -18.002 1.00 51.50 650 LYS A CA 1
ATOM 5050 C C . LYS A 1 650 ? -39.275 19.536 -16.495 1.00 51.50 650 LYS A C 1
ATOM 5052 O O . LYS A 1 650 ? -38.564 18.618 -16.099 1.00 51.50 650 LYS A O 1
ATOM 5057 N N . GLN A 1 651 ? -40.000 20.274 -15.648 1.00 44.28 651 GLN A N 1
ATOM 5058 C CA . GLN A 1 651 ? -40.224 19.851 -14.256 1.00 44.28 651 GLN A CA 1
ATOM 5059 C C . GLN A 1 651 ? -40.908 18.482 -14.212 1.00 44.28 651 GLN A C 1
ATOM 5061 O O . GLN A 1 651 ? -40.604 17.685 -13.334 1.00 44.28 651 GLN A O 1
ATOM 5066 N N . SER A 1 652 ? -41.753 18.175 -15.200 1.00 45.53 652 SER A N 1
ATOM 5067 C CA . SER A 1 652 ? -42.322 16.845 -15.392 1.00 45.53 652 SER A CA 1
ATOM 5068 C C . SER A 1 652 ? -41.259 15.797 -15.708 1.00 45.53 652 SER A C 1
ATOM 5070 O O . SER A 1 652 ? -41.423 14.699 -15.223 1.00 45.53 652 SER A O 1
ATOM 5072 N N . MET A 1 653 ? -40.150 16.114 -16.397 1.00 48.66 653 MET A N 1
ATOM 5073 C CA . MET A 1 653 ? -39.028 15.177 -16.599 1.00 48.66 653 MET A CA 1
ATOM 5074 C C . MET A 1 653 ? -38.200 14.957 -15.328 1.00 48.66 653 MET A C 1
ATOM 5076 O O . MET A 1 653 ? -37.796 13.834 -15.057 1.00 48.66 653 MET A O 1
ATOM 5080 N N . VAL A 1 654 ? -37.961 16.001 -14.523 1.00 46.75 654 VAL A N 1
ATOM 5081 C CA . VAL A 1 654 ? -37.288 15.859 -13.214 1.00 46.75 654 VAL A CA 1
ATOM 5082 C C . VAL A 1 654 ? -38.168 15.062 -12.258 1.00 46.75 654 VAL A C 1
ATOM 5084 O O . VAL A 1 654 ? -37.696 14.133 -11.610 1.00 46.75 654 VAL A O 1
ATOM 5087 N N . ILE A 1 655 ? -39.464 15.377 -12.216 1.00 47.81 655 ILE A N 1
ATOM 5088 C CA . ILE A 1 655 ? -40.455 14.600 -11.482 1.00 47.81 655 ILE A CA 1
ATOM 5089 C C . ILE A 1 655 ? -40.508 13.190 -12.059 1.00 47.81 655 ILE A C 1
ATOM 5091 O O . ILE A 1 655 ? -40.447 12.270 -11.274 1.00 47.81 655 ILE A O 1
ATOM 5095 N N . GLU A 1 656 ? -40.533 12.962 -13.368 1.00 46.25 656 GLU A N 1
ATOM 5096 C CA . GLU A 1 656 ? -40.593 11.631 -13.989 1.00 46.25 656 GLU A CA 1
ATOM 5097 C C . GLU A 1 656 ? -39.320 10.813 -13.741 1.00 46.25 656 GLU A C 1
ATOM 5099 O O . GLU A 1 656 ? -39.436 9.635 -13.429 1.00 46.25 656 GLU A O 1
ATOM 5104 N N . ALA A 1 657 ? -38.125 11.410 -13.746 1.00 47.88 657 ALA A N 1
ATOM 5105 C CA . ALA A 1 657 ? -36.880 10.753 -13.341 1.00 47.88 657 ALA A CA 1
ATOM 5106 C C . ALA A 1 657 ? -36.903 10.390 -11.845 1.00 47.88 657 ALA A C 1
ATOM 5108 O O . ALA A 1 657 ? -36.664 9.235 -11.489 1.00 47.88 657 ALA A O 1
ATOM 5109 N N . MET A 1 658 ? -37.311 11.330 -10.982 1.00 41.97 658 MET A N 1
ATOM 5110 C CA . MET A 1 658 ? -37.499 11.082 -9.548 1.00 41.97 658 MET A CA 1
ATOM 5111 C C . MET A 1 658 ? -38.641 10.091 -9.266 1.00 41.97 658 MET A C 1
ATOM 5113 O O . MET A 1 658 ? -38.564 9.361 -8.289 1.00 41.97 658 MET A O 1
ATOM 5117 N N . THR A 1 659 ? -39.683 10.034 -10.105 1.00 46.34 659 THR A N 1
ATOM 5118 C CA . THR A 1 659 ? -40.873 9.162 -9.993 1.00 46.34 659 THR A CA 1
ATOM 5119 C C . THR A 1 659 ? -40.610 7.788 -10.595 1.00 46.34 659 THR A C 1
ATOM 5121 O O . THR A 1 659 ? -41.213 6.816 -10.164 1.00 46.34 659 THR A O 1
ATOM 5124 N N . LYS A 1 660 ? -39.686 7.664 -11.548 1.00 47.22 660 LYS A N 1
ATOM 5125 C CA . LYS A 1 660 ? -39.208 6.384 -12.078 1.00 47.22 660 LYS A CA 1
ATOM 5126 C C . LYS A 1 660 ? -38.317 5.684 -11.052 1.00 47.22 660 LYS A C 1
ATOM 5128 O O . LYS A 1 660 ? -38.507 4.497 -10.812 1.00 47.22 660 LYS A O 1
ATOM 5133 N N . GLU A 1 661 ? -37.460 6.439 -10.364 1.00 45.03 661 GLU A N 1
ATOM 5134 C CA . GLU A 1 661 ? -36.664 5.956 -9.226 1.00 45.03 661 GLU A CA 1
ATOM 5135 C C . GLU A 1 661 ? -37.548 5.693 -7.984 1.00 45.03 661 GLU A C 1
ATOM 5137 O O . GLU A 1 661 ? -37.454 4.636 -7.356 1.00 45.03 661 GLU A O 1
ATOM 5142 N N . ARG A 1 662 ? -38.524 6.576 -7.693 1.00 45.72 662 ARG A N 1
ATOM 5143 C CA . ARG A 1 662 ? -39.578 6.316 -6.687 1.00 45.72 662 ARG A CA 1
ATOM 5144 C C . ARG A 1 662 ? -40.460 5.135 -7.052 1.00 45.72 662 ARG A C 1
ATOM 5146 O O . ARG A 1 662 ? -40.901 4.450 -6.150 1.00 45.72 662 ARG A O 1
ATOM 5153 N N . GLY A 1 663 ? -40.731 4.903 -8.331 1.00 48.69 663 GLY A N 1
ATOM 5154 C CA . GLY A 1 663 ? -41.576 3.821 -8.825 1.00 48.69 663 GLY A CA 1
ATOM 5155 C C . GLY A 1 663 ? -40.903 2.460 -8.688 1.00 48.69 663 GLY A C 1
ATOM 5156 O O . GLY A 1 663 ? -41.582 1.469 -8.433 1.00 48.69 663 GLY A O 1
ATOM 5157 N N . GLU A 1 664 ? -39.573 2.398 -8.791 1.00 49.88 664 GLU A N 1
ATOM 5158 C CA . GLU A 1 664 ? -38.799 1.213 -8.403 1.00 49.88 664 GLU A CA 1
ATOM 5159 C C . GLU A 1 664 ? -38.808 1.019 -6.883 1.00 49.88 664 GLU A C 1
ATOM 5161 O O . GLU A 1 664 ? -39.104 -0.082 -6.422 1.00 49.88 664 GLU A O 1
ATOM 5166 N N . HIS A 1 665 ? -38.637 2.088 -6.099 1.00 48.97 665 HIS A N 1
ATOM 5167 C CA . HIS A 1 665 ? -38.797 2.036 -4.640 1.00 48.97 665 HIS A CA 1
ATOM 5168 C C . HIS A 1 665 ? -40.225 1.673 -4.190 1.00 48.97 665 HIS A C 1
ATOM 5170 O O . HIS A 1 665 ? -40.379 0.948 -3.218 1.00 48.97 665 HIS A O 1
ATOM 5176 N N . GLU A 1 666 ? -41.275 2.126 -4.879 1.00 51.88 666 GLU A N 1
ATOM 5177 C CA . GLU A 1 666 ? -42.683 1.816 -4.602 1.00 51.88 666 GLU A CA 1
ATOM 5178 C C . GLU A 1 666 ? -43.053 0.410 -5.065 1.00 51.88 666 GLU A C 1
ATOM 5180 O O . GLU A 1 666 ? -43.884 -0.225 -4.426 1.00 51.88 666 GLU A O 1
ATOM 5185 N N . LYS A 1 667 ? -42.425 -0.115 -6.125 1.00 56.59 667 LYS A N 1
ATOM 5186 C CA . LYS A 1 667 ? -42.527 -1.536 -6.488 1.00 56.59 667 LYS A CA 1
ATOM 5187 C C . LYS A 1 667 ? -41.867 -2.413 -5.433 1.00 56.59 667 LYS A C 1
ATOM 5189 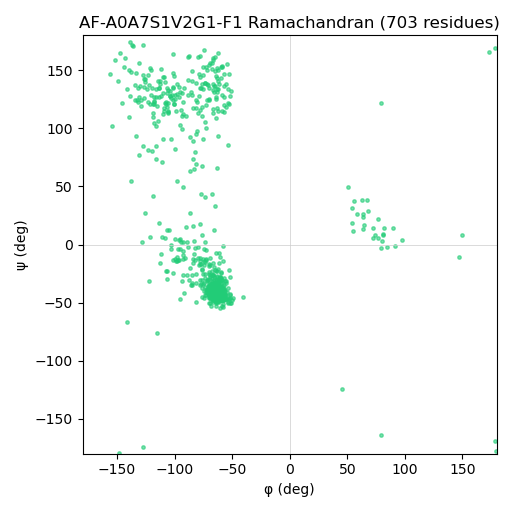O O . LYS A 1 667 ? -42.495 -3.360 -4.978 1.00 56.59 667 LYS A O 1
ATOM 5194 N N . VAL A 1 668 ? -40.648 -2.074 -5.007 1.00 53.97 668 VAL A N 1
ATOM 5195 C CA . VAL A 1 668 ? -39.948 -2.782 -3.924 1.00 53.97 668 VAL A CA 1
ATOM 5196 C C . VAL A 1 668 ? -40.723 -2.660 -2.613 1.00 53.97 668 VAL A C 1
ATOM 5198 O O . VAL A 1 668 ? -40.836 -3.641 -1.891 1.00 53.97 668 VAL A O 1
ATOM 5201 N N . ARG A 1 669 ? -41.335 -1.503 -2.336 1.00 58.59 669 ARG A N 1
ATOM 5202 C CA . ARG A 1 669 ? -42.157 -1.282 -1.142 1.00 58.59 669 ARG A CA 1
ATOM 5203 C C . ARG A 1 669 ? -43.512 -1.978 -1.209 1.00 58.59 669 ARG A C 1
ATOM 5205 O O . ARG A 1 669 ? -43.920 -2.527 -0.205 1.00 58.59 669 ARG A O 1
ATOM 5212 N N . LYS A 1 670 ? -44.163 -2.060 -2.373 1.00 66.62 670 LYS A N 1
ATOM 5213 C CA . LYS A 1 670 ? -45.352 -2.907 -2.570 1.00 66.62 670 LYS A CA 1
ATOM 5214 C C . LYS A 1 670 ? -45.032 -4.378 -2.370 1.00 66.62 670 LYS A C 1
ATOM 5216 O O . LYS A 1 670 ? -45.783 -5.057 -1.691 1.00 66.62 670 LYS A O 1
ATOM 5221 N N . ILE A 1 671 ? -43.919 -4.849 -2.932 1.00 63.31 671 ILE A N 1
ATOM 5222 C CA . ILE A 1 671 ? -43.448 -6.221 -2.723 1.00 63.31 671 ILE A CA 1
ATOM 5223 C C . ILE A 1 671 ? -43.157 -6.433 -1.233 1.00 63.31 671 ILE A C 1
ATOM 5225 O O . ILE A 1 671 ? -43.587 -7.423 -0.660 1.00 63.31 671 ILE A O 1
ATOM 5229 N N . PHE A 1 672 ? -42.496 -5.481 -0.576 1.00 61.78 672 PHE A N 1
ATOM 5230 C CA . PHE A 1 672 ? -42.247 -5.527 0.862 1.00 61.78 672 PHE A CA 1
ATOM 5231 C C . PHE A 1 672 ? -43.547 -5.556 1.681 1.00 61.78 672 PHE A C 1
ATOM 5233 O O . PHE A 1 672 ? -43.670 -6.396 2.562 1.00 61.78 672 PHE A O 1
ATOM 5240 N N . ASP A 1 673 ? -44.529 -4.710 1.368 1.00 71.50 673 ASP A N 1
ATOM 5241 C CA . ASP A 1 673 ? -45.823 -4.630 2.058 1.00 71.50 673 ASP A CA 1
ATOM 5242 C C . ASP A 1 673 ? -46.710 -5.865 1.776 1.00 71.50 673 ASP A C 1
ATOM 5244 O O . ASP A 1 673 ? -47.494 -6.273 2.628 1.00 71.50 673 ASP A O 1
ATOM 5248 N N . GLU A 1 674 ? -46.571 -6.504 0.608 1.00 70.81 674 GLU A N 1
ATOM 5249 C CA . GLU A 1 674 ? -47.228 -7.778 0.265 1.00 70.81 674 GLU A CA 1
ATOM 5250 C C . GLU A 1 674 ? -46.626 -8.977 1.016 1.00 70.81 674 GLU A C 1
ATOM 5252 O O . GLU A 1 674 ? -47.333 -9.948 1.308 1.00 70.81 674 GLU A O 1
ATOM 5257 N N . ILE A 1 675 ? -45.327 -8.920 1.329 1.00 71.25 675 ILE A N 1
ATOM 5258 C CA . ILE A 1 675 ? -44.623 -9.945 2.109 1.00 71.25 675 ILE A CA 1
ATOM 5259 C C . ILE A 1 675 ? -44.811 -9.682 3.618 1.00 71.25 675 ILE A C 1
ATOM 5261 O O . ILE A 1 675 ? -44.978 -10.627 4.386 1.00 71.25 675 ILE A O 1
ATOM 5265 N N . ASN A 1 676 ? -44.870 -8.417 4.046 1.00 73.38 676 ASN A N 1
ATOM 5266 C CA . ASN A 1 676 ? -45.047 -7.992 5.438 1.00 73.38 676 ASN A CA 1
ATOM 5267 C C . ASN A 1 676 ? -46.520 -8.038 5.881 1.00 73.38 676 ASN A C 1
ATOM 5269 O O . ASN A 1 676 ? -47.173 -7.018 6.118 1.00 73.38 676 ASN A O 1
ATOM 5273 N N . THR A 1 677 ? -47.055 -9.249 6.012 1.00 73.19 677 THR A N 1
ATOM 5274 C CA . THR A 1 677 ? -48.442 -9.474 6.446 1.00 73.19 677 THR A CA 1
ATOM 5275 C C . THR A 1 677 ? -48.740 -8.990 7.870 1.00 73.19 677 THR A C 1
ATOM 5277 O O . THR A 1 677 ? -49.896 -8.714 8.191 1.00 73.19 677 THR A O 1
ATOM 5280 N N . SER A 1 678 ? -47.719 -8.872 8.722 1.00 73.50 678 SER A N 1
ATOM 5281 C CA . SER A 1 678 ? -47.826 -8.413 10.108 1.00 73.50 67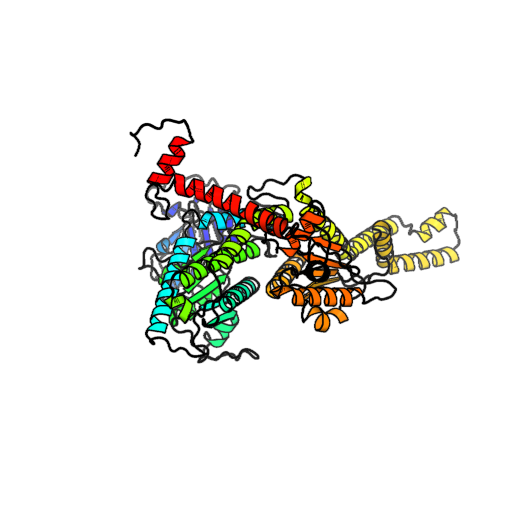8 SER A CA 1
ATOM 5282 C C . SER A 1 678 ? -47.954 -6.894 10.236 1.00 73.50 678 SER A C 1
ATOM 5284 O O . SER A 1 678 ? -48.362 -6.408 11.293 1.00 73.50 678 SER A O 1
ATOM 5286 N N . GLY A 1 679 ? -47.622 -6.135 9.184 1.00 68.19 679 GLY A N 1
ATOM 5287 C CA . GLY A 1 679 ? -47.662 -4.670 9.183 1.00 68.19 679 GLY A CA 1
ATOM 5288 C C . GLY A 1 679 ? -46.667 -4.027 10.157 1.00 68.19 679 GLY A C 1
ATOM 5289 O O . GLY A 1 679 ? -46.818 -2.857 10.509 1.00 68.19 679 GLY A O 1
ATOM 5290 N N . SER A 1 680 ? -45.667 -4.785 10.614 1.00 72.69 680 SER A N 1
ATOM 5291 C CA . SER A 1 680 ? -44.712 -4.372 11.651 1.00 72.69 680 SER A CA 1
ATOM 5292 C C . SER A 1 680 ? -43.618 -3.430 11.137 1.00 72.69 680 SER A C 1
ATOM 5294 O O . SER A 1 680 ? -42.896 -2.827 11.927 1.00 72.69 680 SER A O 1
ATOM 5296 N N . GLY A 1 681 ? -43.493 -3.285 9.815 1.00 62.00 681 GLY A N 1
ATOM 5297 C CA . GLY A 1 681 ? -42.407 -2.538 9.179 1.00 62.00 681 GLY A CA 1
ATOM 5298 C C . GLY A 1 681 ? -41.086 -3.311 9.088 1.00 62.00 681 GLY A C 1
ATOM 5299 O O . GLY A 1 681 ? -40.157 -2.817 8.455 1.00 62.00 681 GLY A O 1
ATOM 5300 N N . GLU A 1 682 ? -41.017 -4.528 9.634 1.00 57.12 682 GLU A N 1
ATOM 5301 C CA . GLU A 1 682 ? -39.885 -5.452 9.513 1.00 57.12 682 GLU A CA 1
ATOM 5302 C C . GLU A 1 682 ? -40.346 -6.761 8.857 1.00 57.12 682 GLU A C 1
ATOM 5304 O O . GLU A 1 682 ? -41.508 -7.140 8.976 1.00 57.12 682 GLU A O 1
ATOM 5309 N N . LEU A 1 683 ? -39.453 -7.435 8.125 1.00 52.75 683 LEU A N 1
ATOM 5310 C CA . LEU A 1 683 ? -39.741 -8.730 7.507 1.00 52.75 683 LEU A CA 1
ATOM 5311 C C . LEU A 1 683 ? -39.297 -9.854 8.434 1.00 52.75 683 LEU A C 1
ATOM 5313 O O . LEU A 1 683 ? -38.097 -10.068 8.626 1.00 52.75 683 LEU A O 1
ATOM 5317 N N . THR A 1 684 ? -40.254 -10.585 8.998 1.00 70.00 684 THR A N 1
ATOM 5318 C CA . THR A 1 684 ? -39.927 -11.776 9.787 1.00 70.00 684 THR A CA 1
ATOM 5319 C C . THR A 1 684 ? -39.476 -12.919 8.873 1.00 70.00 684 THR A C 1
ATOM 5321 O O . THR A 1 684 ? -39.851 -13.000 7.700 1.00 70.00 684 THR A O 1
ATOM 5324 N N . VAL A 1 685 ? -38.649 -13.826 9.403 1.00 63.41 685 VAL A N 1
ATOM 5325 C CA . VAL A 1 685 ? -38.139 -14.984 8.643 1.00 63.41 685 VAL A CA 1
ATOM 5326 C C . VAL A 1 685 ? -39.296 -15.825 8.091 1.00 63.41 685 VAL A C 1
ATOM 5328 O O . VAL A 1 685 ? -39.247 -16.252 6.941 1.00 63.41 685 VAL A O 1
ATOM 5331 N N . ASP A 1 686 ? -40.373 -15.978 8.862 1.00 69.19 686 ASP A N 1
ATOM 5332 C CA . ASP A 1 686 ? -41.554 -16.745 8.464 1.00 69.19 686 ASP A CA 1
ATOM 5333 C C . ASP A 1 686 ? -42.319 -16.089 7.298 1.00 69.19 686 ASP A C 1
ATOM 5335 O O . ASP A 1 686 ? -42.746 -16.777 6.369 1.00 69.19 686 ASP A O 1
ATOM 5339 N N . GLU A 1 687 ? -42.442 -14.757 7.288 1.00 68.81 687 GLU A N 1
ATOM 5340 C CA . GLU A 1 687 ? -43.085 -13.986 6.210 1.00 68.81 687 GLU A CA 1
ATOM 5341 C C . GLU A 1 687 ? -42.297 -14.037 4.897 1.00 68.81 687 GLU A C 1
ATOM 5343 O O . GLU A 1 687 ? -42.872 -14.182 3.808 1.00 68.81 687 GLU A O 1
ATOM 5348 N N . PHE A 1 688 ? -40.969 -13.972 5.004 1.00 60.28 688 PHE A N 1
ATOM 5349 C CA . PHE A 1 688 ? -40.064 -14.110 3.870 1.00 60.28 688 PHE A CA 1
ATOM 5350 C C . PHE A 1 688 ? -40.121 -15.529 3.282 1.00 60.28 688 PHE A C 1
ATOM 5352 O O . PHE A 1 688 ? -40.313 -15.688 2.074 1.00 60.28 688 PHE A O 1
ATOM 5359 N N . VAL A 1 689 ? -40.044 -16.565 4.127 1.00 63.03 689 VAL A N 1
ATOM 5360 C CA . VAL A 1 689 ? -40.100 -17.979 3.711 1.00 63.03 689 VAL A CA 1
ATOM 5361 C C . VAL A 1 689 ? -41.453 -18.326 3.080 1.00 63.03 689 VAL A C 1
ATOM 5363 O O . VAL A 1 689 ? -41.488 -18.937 2.011 1.00 63.03 689 VAL A O 1
ATOM 5366 N N . ALA A 1 690 ? -42.569 -17.880 3.664 1.00 65.38 690 ALA A N 1
ATOM 5367 C CA . ALA A 1 690 ? -43.913 -18.128 3.131 1.00 65.38 690 ALA A CA 1
ATOM 5368 C C . ALA A 1 690 ? -44.182 -17.427 1.786 1.00 65.38 690 ALA A C 1
ATOM 5370 O O . ALA A 1 690 ? -45.026 -17.865 0.998 1.00 65.38 690 ALA A O 1
ATOM 5371 N N . SER A 1 691 ? -43.498 -16.317 1.512 1.00 58.59 691 SER A N 1
ATOM 5372 C CA . SER A 1 691 ? -43.606 -15.607 0.232 1.00 58.59 691 SER A CA 1
ATOM 5373 C C . SER A 1 691 ? -42.662 -16.188 -0.819 1.00 58.59 691 SER A C 1
ATOM 5375 O O . SER A 1 691 ? -43.045 -16.319 -1.979 1.00 58.59 691 SER A O 1
ATOM 5377 N N . TYR A 1 692 ? -41.481 -16.655 -0.408 1.00 48.59 692 TYR A N 1
ATOM 5378 C CA . TYR A 1 692 ? -40.563 -17.401 -1.267 1.00 48.59 692 TYR A CA 1
ATOM 5379 C C . TYR A 1 692 ? -41.173 -18.737 -1.735 1.00 48.59 692 TYR A C 1
ATOM 5381 O O . TYR A 1 692 ? -41.122 -19.056 -2.921 1.00 48.59 692 TYR A O 1
ATOM 5389 N N . GLN A 1 693 ? -41.860 -19.462 -0.841 1.00 57.50 693 GLN A N 1
ATOM 5390 C CA . GLN A 1 693 ? -42.615 -20.687 -1.159 1.00 57.50 693 GLN A CA 1
ATOM 5391 C C . GLN A 1 693 ? -43.819 -20.457 -2.092 1.00 57.50 693 GLN A C 1
ATOM 5393 O O . GLN A 1 693 ? -44.270 -21.392 -2.743 1.00 57.50 693 GLN A O 1
ATOM 5398 N N . ARG A 1 694 ? -44.355 -19.229 -2.170 1.00 57.75 694 ARG A N 1
ATOM 5399 C CA . ARG A 1 694 ? -45.434 -18.866 -3.110 1.00 57.75 694 ARG A CA 1
ATOM 5400 C C . ARG A 1 694 ? -44.927 -18.568 -4.522 1.00 57.75 694 ARG A C 1
ATOM 5402 O O . ARG A 1 694 ? -45.697 -18.682 -5.469 1.00 57.75 694 ARG A O 1
ATOM 5409 N N . VAL A 1 695 ? -43.668 -18.148 -4.657 1.00 51.56 695 VAL A N 1
ATOM 5410 C CA . VAL A 1 695 ? -43.045 -17.786 -5.943 1.00 51.56 695 VAL A CA 1
ATOM 5411 C C . VAL A 1 695 ? -42.296 -18.972 -6.554 1.00 51.56 695 VAL A C 1
ATOM 5413 O O . VAL A 1 695 ? -42.242 -19.107 -7.775 1.00 51.56 695 VAL A O 1
ATOM 5416 N N . ALA A 1 696 ? -41.743 -19.851 -5.720 1.00 42.19 696 ALA A N 1
ATOM 5417 C CA . ALA A 1 696 ? -41.165 -21.115 -6.144 1.00 42.19 696 ALA A CA 1
ATOM 5418 C C . ALA A 1 696 ? -42.210 -22.234 -6.003 1.00 42.19 696 ALA A C 1
ATOM 5420 O O . ALA A 1 696 ? -42.442 -22.718 -4.900 1.00 42.19 696 ALA A O 1
ATOM 5421 N N . ASP A 1 697 ? -42.812 -22.672 -7.114 1.00 37.28 697 ASP A N 1
ATOM 5422 C CA . ASP A 1 697 ? -43.607 -23.910 -7.217 1.00 37.28 697 ASP A CA 1
ATOM 5423 C C . ASP A 1 697 ? -42.729 -25.158 -6.948 1.00 37.28 697 ASP A C 1
ATOM 5425 O O . ASP A 1 697 ? -42.473 -25.981 -7.826 1.00 37.28 697 ASP A O 1
ATOM 5429 N N . PHE A 1 698 ? -42.224 -25.310 -5.723 1.00 39.47 698 PHE A N 1
ATOM 5430 C CA . PHE A 1 698 ? -41.517 -26.499 -5.260 1.00 39.47 698 PHE A CA 1
ATOM 5431 C C . PHE A 1 698 ? -41.938 -26.836 -3.827 1.00 39.47 698 PHE A C 1
ATOM 5433 O O . PHE A 1 698 ? -41.616 -26.146 -2.863 1.00 39.47 698 PHE A O 1
ATOM 5440 N N . HIS A 1 699 ? -42.678 -27.938 -3.704 1.00 36.59 699 HIS A N 1
ATOM 5441 C CA . HIS A 1 699 ? -43.026 -28.584 -2.443 1.00 36.59 699 HIS A CA 1
ATOM 5442 C C . HIS A 1 699 ? -41.754 -29.082 -1.740 1.00 36.59 699 HIS A C 1
ATOM 5444 O O . HIS A 1 699 ? -41.091 -29.986 -2.248 1.00 36.59 699 HIS A O 1
ATOM 5450 N N . ILE A 1 700 ? -41.455 -28.554 -0.552 1.00 38.38 700 ILE A N 1
ATOM 5451 C CA . ILE A 1 700 ? -40.540 -29.192 0.403 1.00 38.38 700 ILE A CA 1
ATOM 5452 C C . ILE A 1 700 ? -41.406 -29.749 1.549 1.00 38.38 700 ILE A C 1
ATOM 5454 O O . ILE A 1 700 ? -42.128 -28.973 2.182 1.00 38.38 700 ILE A O 1
ATOM 5458 N N . PRO A 1 701 ? -41.420 -31.075 1.793 1.00 35.81 701 PRO A N 1
ATOM 5459 C CA . PRO A 1 701 ? -42.205 -31.683 2.865 1.00 35.81 701 PRO A CA 1
ATOM 5460 C C . PRO A 1 701 ? -41.737 -31.225 4.250 1.00 35.81 701 PRO A C 1
ATOM 5462 O O . PRO A 1 701 ? -40.550 -31.045 4.495 1.00 35.81 701 PRO A O 1
ATOM 5465 N N . LYS A 1 702 ? -42.695 -31.092 5.169 1.00 36.38 702 LYS A N 1
ATOM 5466 C CA . LYS A 1 702 ? -42.559 -30.575 6.543 1.00 36.38 702 LYS A CA 1
ATOM 5467 C C . LYS A 1 702 ? -41.712 -31.423 7.513 1.00 36.38 702 LYS A C 1
ATOM 5469 O O . LYS A 1 702 ? -41.793 -31.187 8.712 1.00 36.38 702 LYS A O 1
ATOM 5474 N N . GLU A 1 703 ? -40.953 -32.406 7.040 1.00 38.25 703 GLU A N 1
ATOM 5475 C CA . GLU A 1 703 ? -40.262 -33.365 7.919 1.00 38.25 703 GLU A CA 1
ATOM 5476 C C . GLU A 1 703 ? -38.799 -33.008 8.237 1.00 38.25 703 GLU A C 1
ATOM 5478 O O . GLU A 1 703 ? -38.227 -33.651 9.107 1.00 38.25 703 GLU A O 1
ATOM 5483 N N . ASP A 1 704 ? -38.235 -31.942 7.653 1.00 40.44 704 ASP A N 1
ATOM 5484 C CA . ASP A 1 704 ? -36.849 -31.502 7.920 1.00 40.44 704 ASP A CA 1
ATOM 5485 C C . ASP A 1 704 ? -36.742 -30.075 8.514 1.00 40.44 704 ASP A C 1
ATOM 5487 O O . ASP A 1 704 ? -35.864 -29.295 8.137 1.00 40.44 704 ASP A O 1
ATOM 5491 N N . LEU A 1 705 ? -37.625 -29.718 9.457 1.00 32.22 705 LEU A N 1
ATOM 5492 C CA . LEU A 1 705 ? -37.451 -28.550 10.342 1.00 32.22 705 LEU A CA 1
ATOM 5493 C C . LEU A 1 705 ? -37.428 -28.958 11.815 1.00 32.22 705 LEU A C 1
ATOM 5495 O O . LEU A 1 705 ? -38.421 -29.577 12.263 1.00 32.22 705 LEU A O 1
#

InterPro domains:
  IPR002048 EF-hand domain [PS50222] (663-698)

Nearest PDB structures (foldseek):
  4s12-assembly2_B  TM=5.184E-01  e=3.333E-04  Yersinia enterocolitica subsp. palearctica Y11
  8usw-assembly1_A  TM=3.504E-01  e=8.065E+00  Homo sapiens

Mean predicted aligned error: 12.55 Å

Organism: NCBI:txid210454

Foldseek 3Di:
DKWKAQLLQLDIFDDLFPQRNQVVVPDDHVVSCPPPPPPPPPDDPCQRFTKMADADVVQVKDKDKAQDPDPPPQPPDPPVQSVFDWDQHSNNRMIITMDTNHCPDDDDRVVRIDGQPPDPQADHDDDDDPCLPLVLLLQQLQLLVVLVVCCVVVHVLVLQLVLLLVLLVVVLVCVVVVVDPQDLQEAQEEEEEDFLQLLLSVVLQVVLCVQFVSHHYDRDYLVQCCQAQVDPDRDDDPPDPDHNPGRQQAQHQYEYEDASLSPPSSQVSLVRCVVRHLNYAYEYAGCPHSSNVVNCVSCVPPPSNHRYHHSVNHDRPQQQDDSSSSSSSSSSLVSSLSSSCSQVVDPSSCVNRVGPDDPVNSVLSVQQSVCVSLLSCLCSQAHSVSHGHDPVSNPLVVVVVVVVVVVLCLLCLLVQLVVVLVVLCVVCVVVVHQDQNVVCVVVVVPDPVVNVVSVVVSVVCSVCSSLVSSQVSCVVVVHDNPADSDAEEEEEEEDPSVQSSVQSNVCSVCVPPDPSSDYHYHYDHLLPCLQPPNLVVWDFAYEYEHEAEQLLPVVCVVVNVSSLVSQQSSLPDDDPNGGYQYEYEEQQLADRPSHNYYRHGHGPRDDPPLQVVVCVVVVNDRDNADSVRSVVVVVVVVVVVVVDPDDPPCVVVVVVVVVVVVVVVVVVVVVVVVLPPVPPPDHDPVSVVVVVCVVDPDDDDPPPD